Protein AF-A0A537ZI20-F1 (afdb_monomer)

Sequence (740 aa):
MGSVELVTILISDLVGSTGLESLVGPARADELRHEHFAAVREAIDKADGREIKNTGDGFMVAFPSASSAVECAVLMQQLLHQRNGSAEQQLHVRIGIGTGEATVEDGDYFGMPPTEAARLCDRAESDGILISALTRMMATRRAGVAFEPVGALDLKGIPEPLETFAVSWEPLKMDVVRMPLPGALRSVPPISYVGRVEERALVAASLQEVSAGSRRVTFISGESGIGKTRLASHSALEAHAAGFTVLWGAAHDELSAPYAPWVEALNHYVEHAPESVLREHVGRHGGELTRLLPALRQVIPDIPSPRESDPETERYLLFGAVLGLLEAATRASRMAIVLDDLQWADRQTLLLLKHVAEQTQALPLLVVGAFRESDLDQSHPLTSVLADMRQVEGVERMALAGLAADDVVELMSAAAGHEMDELGTRLAAEILEETGGNPFFVGEILHHLTESGALERGTDGRWRLTRSITELGLPASVRDVVRRRIERLGDDLSDILIVAAVIGRTFDTELLARLVKLDEDELIDALDKALEAAVVVESPDRVGRFNFAHALINHTLYEGLSATRRARMHQRVAEALEDLCGDDPGERISELAYHWSLATASMDPAKAIGYATQAGERALKELAPDEALRWFNHALELLGAGAGDSAERCALLVGSRSARRFSRRPGSRTGPATTCDSSAPCSPTRAAGTRPRARLTTGVSTPWRRRSPRCPVRPRTARGCVRSSPASSRSLGTSRACGR

Nearest PDB structures (foldseek):
  5d15-assembly1_B  TM=9.331E-01  e=1.676E-11  Mycobacterium avium subsp. avium 10-9275
  3mr7-assembly2_C-2  TM=8.749E-01  e=2.779E-10  Ruegeria pomeroyi DSS-3
  3mr7-assembly1_B  TM=8.646E-01  e=3.857E-10  Ruegeria pomeroyi DSS-3
  1y10-assembly2_C  TM=8.028E-01  e=1.878E-08  Mycobacterium tuberculosis
  1y10-assembly3_D  TM=8.314E-01  e=6.964E-08  Mycobacterium tuberculosis

pLDDT: mean 77.63, std 18.87, range [23.62, 97.5]

Foldseek 3Di:
DFDKDWKKKKKKFWPCLVVQCVVPNDVVSVVVLVVLVVQLVVLCVVLVWAFQDDPSGMTIIIDPFLQSNLSSLLSSLQSQVLVQVPDPDHIWMFMFMFIGIWTADPSDTHDVGVQRGVQNSVVADTSWYKYFPVSVVRNVPPNPWDKAWPAFDDTPPDPGTTGMIITDYDHPPPPLLLQDDAPVLVPPDVLDDFDPPVVLVVLVVLLVVLVVQAEAEEEEEEAPLQQLVVSLSVSLVVSSVVRAAEFFFEFDPDDADALRGVLRRVLSCLVRPDLVLLVVLCVVLFALCCVRHVCNCVSPVPTHHQDDDPPVVSLVSNLVSSLSSQQSVQSSGQHEYEYEACLNHDLSNLVSVLSNLQDPDRGSYYYYYYHYQLSDDPPRNVNVSCVVSVPRPNYYYDYRFAGDLVRLQRSVCSVLVHHDDPQSSVVSVLQCQQFVNSNRQSVQLVVQCVVVVQFDLDPVSHTDGNDRSLVRAGGPVLLVVLVVLLVVLPDLLLVLLLLVLLLHQKDFLQLSCQLSVDDSVVVVVSVVNCVSNQQKDADPVDPRMIGGSGNSNSRSSQVPDDLVRSLVSLVSSLVSLCVVCPPHSDPCLVSNLVSLLSNVVVDDCPSNLVSLCVQLVVCVVVLNLVRVLVSLVSSLVSCPDPRDDPVSNVSSVVSNVVSVVSVPDDDDDDDDDDDDDDDDDDDDDDDDDDDDDDDDDDDDDDDDDDDDDDDDDDDDDDDDDDDDDDDDDDDDDDDDDDDD

Secondary structure (DSSP, 8-state):
--EEEEEEEEEEEETTHHHHHHHH-HHHHHHHHHHHHHHHHHHHHTTT-EEEEE-SSEEEEEES-HHHHHHHHHHHHHHHHHHHTT-SS---EEEEEEEEEEEEETTEEEEHHHHHHHHHHHH--TT-EEEEHHHHHHHTTT----EEEEEEE--TT-SS-EEEEEE------------PPPHHHHS---PPP---HHHHHHHHHHHHHHHTT--EEEEEEE-TTSSHHHHHHHHHHHHHHTT-EEEEEE--TTTPPTTHHHHHHHHHHHTTS-HHHHHHHHHHHTTGGGGT-TTHHHH-TTPPPP----HHHHHHHHHHHHHHHHHHHHHHS-EEEEEE-GGG--HHHHHHHHHHHT--S---EEEEEE--GGG--TT-HHHHHHHHHTTSTTEEEEEE-PPPHHHHHHHHHHHHTS---HHHHHHHHHHHHHHTT-HHHHHHHHHHHHHTTSEEE-TTS-EEE-S-GGGT---HHHHHHHHHHHHTT-HHHHHHHHHHHHH-SEEEHHHHHHHHT--HHHHHHHHHHHHHTTSEEE-TTSTTEEEESSHHHHHHHHHHS-HHHHHHHHHHHHHHHHHHHTT--GGGHHHHHHHHHHHGGGS-THHHHHHHHHHHHHHHHTT-HHHHHHHHHHHHHHTTTTTS-HHHHHHHHHHHHHHHHHHT----------------------------------------------------------------------------

Mean predicted aligned error: 19.4 Å

Solvent-accessible surface area (backbone atoms only — not comparable to full-atom values): 41941 Å² total; per-residue (Å²): 136,52,56,78,44,76,39,21,24,37,23,40,38,43,66,58,56,80,56,45,34,78,72,63,35,66,68,56,34,51,52,53,48,51,55,50,51,50,45,45,48,56,21,30,65,76,34,74,40,40,83,68,46,72,76,87,54,32,41,36,32,44,20,91,36,39,28,38,45,52,51,22,53,48,41,34,50,26,50,35,50,60,53,38,74,79,41,96,71,73,68,44,42,16,23,4,32,11,41,37,63,27,38,39,51,103,79,47,75,46,56,56,16,55,52,44,3,49,51,29,24,73,67,33,50,85,68,27,36,26,30,32,54,62,24,52,68,64,21,76,84,69,62,89,67,54,75,46,81,74,44,66,39,88,40,96,90,54,96,60,62,44,46,30,28,35,52,61,74,73,72,71,75,72,78,77,71,73,54,68,76,40,73,77,67,73,68,61,71,89,66,79,89,64,60,63,65,67,64,50,51,51,56,52,47,50,53,52,45,20,70,74,34,34,50,34,35,42,33,36,34,29,58,84,59,46,42,57,70,58,52,54,51,49,52,46,51,53,40,41,73,75,64,29,34,45,34,48,16,56,34,44,74,101,73,62,58,82,36,44,24,59,41,47,21,46,45,63,42,64,77,65,53,63,65,68,51,55,50,54,34,36,75,75,56,47,17,34,48,47,82,68,36,62,66,50,51,77,78,41,76,84,62,51,73,52,78,90,68,57,76,67,58,43,49,54,50,33,51,54,30,54,51,44,43,51,57,48,46,33,76,76,35,41,35,37,38,39,36,34,48,44,63,43,47,46,66,64,35,50,52,51,52,49,55,64,60,69,58,83,65,85,38,22,31,37,36,39,40,23,32,42,52,61,69,56,55,95,81,36,61,60,56,58,52,56,59,65,46,66,78,40,83,53,47,49,79,46,73,52,64,50,49,51,73,68,32,43,38,49,44,50,16,63,74,70,73,45,84,64,51,81,65,43,51,49,50,31,50,56,49,34,63,39,37,48,24,24,54,44,53,50,51,48,47,55,50,46,33,47,74,71,59,32,41,39,68,43,101,84,73,43,76,42,78,77,59,61,71,89,78,68,63,82,45,69,69,57,46,55,54,50,46,55,61,40,63,74,63,35,70,72,50,41,55,51,50,42,54,41,25,65,72,33,59,56,43,46,51,73,64,47,27,71,70,76,66,51,55,68,66,64,44,47,66,49,48,52,56,32,39,64,50,62,52,30,39,77,39,94,88,42,90,67,28,39,27,45,58,30,45,56,52,29,49,46,47,46,66,71,42,51,71,72,54,47,18,56,48,22,38,51,53,29,52,55,48,43,79,70,41,56,98,64,45,75,84,49,32,54,58,41,18,52,24,32,50,55,18,37,90,79,52,79,50,65,63,21,35,50,31,15,46,51,30,16,53,47,26,51,75,74,70,36,24,72,56,13,34,51,28,23,49,50,26,51,56,75,40,48,96,84,78,59,58,70,67,58,56,48,52,39,52,51,50,36,54,49,20,58,54,56,66,66,55,81,89,78,78,90,74,83,88,76,90,78,83,89,79,89,83,91,84,91,81,89,81,91,86,83,83,86,82,83,88,82,86,84,91,87,80,88,81,91,88,90,88,86,90,90,84,89,91,83,82,90,84,91,85,80,90,83,90,80,88,82,89,87,90,86,84,90,85,87,85,87,84,89,85,132

Structure (mmCIF, N/CA/C/O backbone):
data_AF-A0A537ZI20-F1
#
_entry.id   AF-A0A537ZI20-F1
#
loop_
_atom_site.group_PDB
_atom_site.id
_atom_site.type_symbol
_atom_site.label_atom_id
_atom_site.label_alt_id
_atom_site.label_comp_id
_atom_site.label_asym_id
_atom_site.label_entity_id
_atom_site.label_seq_id
_atom_site.pdbx_PDB_ins_code
_atom_site.Cartn_x
_atom_site.Cartn_y
_atom_site.Cartn_z
_atom_site.occupancy
_atom_site.B_iso_or_equiv
_atom_site.auth_seq_id
_atom_site.auth_comp_id
_atom_site.auth_asym_id
_atom_site.auth_atom_id
_atom_site.pdbx_PDB_model_num
ATOM 1 N N . MET A 1 1 ? -42.386 -6.291 60.509 1.00 53.97 1 MET A N 1
ATOM 2 C CA . MET A 1 1 ? -41.245 -6.282 61.460 1.00 53.97 1 MET A CA 1
ATOM 3 C C . MET A 1 1 ? -40.011 -6.496 60.620 1.00 53.97 1 MET A C 1
ATOM 5 O O . MET A 1 1 ? -39.635 -7.640 60.389 1.00 53.97 1 MET A O 1
ATOM 9 N N . GLY A 1 2 ? -39.458 -5.403 60.108 1.00 65.88 2 GLY A N 1
ATOM 10 C CA . GLY A 1 2 ? -38.222 -5.451 59.344 1.00 65.88 2 GLY A CA 1
ATOM 11 C C . GLY A 1 2 ? -37.024 -5.905 60.174 1.00 65.88 2 GLY A C 1
ATOM 12 O O . GLY A 1 2 ? -37.009 -5.748 61.399 1.00 65.88 2 GLY A O 1
ATOM 13 N N . SER A 1 3 ? -36.018 -6.452 59.498 1.00 85.38 3 SER A N 1
ATOM 14 C CA . SER A 1 3 ? -34.664 -6.535 60.040 1.00 85.38 3 SER A CA 1
ATOM 15 C C . SER A 1 3 ? -34.037 -5.138 60.070 1.00 85.38 3 SER A C 1
ATOM 17 O O . SER A 1 3 ? -34.402 -4.266 59.281 1.00 85.38 3 SER A O 1
ATOM 19 N N . VAL A 1 4 ? -33.102 -4.916 60.995 1.00 88.19 4 VAL A N 1
ATOM 20 C CA . VAL A 1 4 ? -32.230 -3.733 60.992 1.00 88.19 4 VAL A CA 1
ATOM 21 C C . VAL A 1 4 ? -30.850 -4.198 60.559 1.00 88.19 4 VAL A C 1
ATOM 23 O O . VAL A 1 4 ? -30.276 -5.092 61.183 1.00 88.19 4 VAL A O 1
ATOM 26 N N . GLU A 1 5 ? -30.347 -3.627 59.471 1.00 92.31 5 GLU A N 1
ATOM 27 C CA . GLU A 1 5 ? -29.122 -4.067 58.803 1.00 92.31 5 GLU A CA 1
ATOM 28 C C . GLU A 1 5 ? -28.233 -2.863 58.461 1.00 92.31 5 GLU A C 1
ATOM 30 O O . GLU A 1 5 ? -28.722 -1.777 58.140 1.00 92.31 5 GLU A O 1
ATOM 35 N N . LEU A 1 6 ? -26.912 -3.054 58.536 1.00 91.81 6 LEU A N 1
ATOM 36 C CA . LEU A 1 6 ? -25.928 -2.067 58.095 1.00 91.81 6 LEU A CA 1
ATOM 37 C C . LEU A 1 6 ? -25.818 -2.135 56.568 1.00 91.81 6 LEU A C 1
ATOM 39 O O . LEU A 1 6 ? -25.345 -3.133 56.027 1.00 91.81 6 LEU A O 1
ATOM 43 N N . VAL A 1 7 ? -26.231 -1.072 55.881 1.00 94.69 7 VAL A N 1
ATOM 44 C CA . VAL A 1 7 ? -26.308 -1.018 54.415 1.00 94.69 7 VAL A CA 1
ATOM 45 C C . VAL A 1 7 ? -25.687 0.269 53.880 1.00 94.69 7 VAL A C 1
ATOM 47 O O . VAL A 1 7 ? -25.773 1.326 54.509 1.00 94.69 7 VAL A O 1
ATOM 50 N N . THR A 1 8 ? -25.065 0.187 52.702 1.00 96.00 8 THR A N 1
ATOM 51 C CA . THR A 1 8 ? -24.733 1.372 51.901 1.00 96.00 8 THR A CA 1
ATOM 52 C C . THR A 1 8 ? -25.802 1.576 50.836 1.00 96.00 8 THR A C 1
ATOM 54 O O . THR A 1 8 ? -26.082 0.656 50.070 1.00 96.00 8 THR A O 1
ATOM 57 N N . ILE A 1 9 ? -26.382 2.772 50.770 1.00 97.19 9 ILE A N 1
ATOM 58 C CA . ILE A 1 9 ? -27.359 3.157 49.749 1.00 97.19 9 ILE A CA 1
ATOM 59 C C . ILE A 1 9 ? -26.712 4.181 48.820 1.00 97.19 9 ILE A C 1
ATOM 61 O O . ILE A 1 9 ? -26.261 5.235 49.268 1.00 97.19 9 ILE A O 1
ATOM 65 N N . LEU A 1 10 ? -26.694 3.866 47.529 1.00 97.44 10 LEU A N 1
ATOM 66 C CA . LEU A 1 10 ? -26.375 4.785 46.442 1.00 97.44 10 LEU A CA 1
ATOM 67 C C . LEU A 1 10 ? -27.686 5.283 45.836 1.00 97.44 10 LEU A C 1
ATOM 69 O O . LEU A 1 10 ? -28.595 4.490 45.578 1.00 97.44 10 LEU A O 1
ATOM 73 N N . ILE A 1 11 ? -27.767 6.587 45.580 1.00 96.62 11 ILE A N 1
ATOM 74 C CA . ILE A 1 11 ? -28.803 7.183 44.736 1.00 96.62 11 ILE A CA 1
ATOM 75 C C . ILE A 1 11 ? -28.128 7.963 43.613 1.00 96.62 11 ILE A C 1
ATOM 77 O O . ILE A 1 11 ? -27.206 8.737 43.872 1.00 96.62 11 ILE A O 1
ATOM 81 N N . SER A 1 12 ? -28.580 7.745 42.380 1.00 94.75 12 SER A N 1
ATOM 82 C CA . SER A 1 12 ? -28.168 8.499 41.193 1.00 94.75 12 SER A CA 1
ATOM 83 C C . SER A 1 12 ? -29.369 9.166 40.524 1.00 94.75 12 SER A C 1
ATOM 85 O O . SER A 1 12 ? -30.495 8.683 40.649 1.00 94.75 12 SER A O 1
ATOM 87 N N . ASP A 1 13 ? -29.122 10.276 39.830 1.00 93.06 13 ASP A N 1
ATOM 88 C CA . ASP A 1 13 ? -30.135 11.099 39.159 1.00 93.06 13 ASP A CA 1
ATOM 89 C C . ASP A 1 13 ? -29.582 11.706 37.854 1.00 93.06 13 ASP A C 1
ATOM 91 O O . ASP A 1 13 ? -28.432 12.161 37.810 1.00 93.06 13 ASP A O 1
ATOM 95 N N . LEU A 1 14 ? -30.392 11.702 36.791 1.00 90.56 14 LEU A N 1
ATOM 96 C CA . LEU A 1 14 ? -30.039 12.161 35.445 1.00 90.56 14 LEU A CA 1
ATOM 97 C C . LEU A 1 14 ? -30.194 13.684 35.323 1.00 90.56 14 LEU A C 1
ATOM 99 O O . LEU A 1 14 ? -31.298 14.237 35.303 1.00 90.56 14 LEU A O 1
ATOM 103 N N . VAL A 1 15 ? -29.066 14.377 35.173 1.00 88.62 15 VAL A N 1
ATOM 104 C CA . VAL A 1 15 ? -29.005 15.840 35.142 1.00 88.62 15 VAL A CA 1
ATOM 105 C C . VAL A 1 15 ? -29.779 16.382 33.937 1.00 88.62 15 VAL A C 1
ATOM 107 O O . VAL A 1 15 ? -29.381 16.219 32.786 1.00 88.62 15 VAL A O 1
ATOM 110 N N . GLY A 1 16 ? -30.885 17.076 34.215 1.00 83.12 16 GLY A N 1
ATOM 111 C CA . GLY A 1 16 ? -31.699 17.745 33.198 1.00 83.12 16 GLY A CA 1
ATOM 112 C C . GLY A 1 16 ? -32.741 16.864 32.499 1.00 83.12 16 GLY A C 1
ATOM 113 O O . GLY A 1 16 ? -33.193 17.250 31.420 1.00 83.12 16 GLY A O 1
ATOM 114 N N . SER A 1 17 ? -33.155 15.738 33.101 1.00 79.31 17 SER A N 1
ATOM 115 C CA . SER A 1 17 ? -34.143 14.783 32.556 1.00 79.31 17 SER A CA 1
ATOM 116 C C . SER A 1 17 ? -35.338 15.441 31.835 1.00 79.31 17 SER A C 1
ATOM 118 O O . SER A 1 17 ? -35.579 15.171 30.658 1.00 79.31 17 SER A O 1
ATOM 120 N N . THR A 1 18 ? -36.035 16.383 32.483 1.00 75.75 18 THR A N 1
ATOM 121 C CA . THR A 1 18 ? -37.203 17.096 31.917 1.00 75.75 18 THR A CA 1
ATOM 122 C C . THR A 1 18 ? -36.867 17.993 30.714 1.00 75.75 18 THR A C 1
ATOM 124 O O . THR A 1 18 ? -37.712 18.243 29.855 1.00 75.75 18 THR A O 1
ATOM 127 N N . GLY A 1 19 ? -35.636 18.509 30.642 1.00 75.38 19 GLY A N 1
ATOM 128 C CA . GLY A 1 19 ? -35.173 19.350 29.535 1.00 75.38 19 GLY A CA 1
ATOM 129 C C . GLY A 1 19 ? -34.811 18.540 28.289 1.00 75.38 19 GLY A C 1
ATOM 130 O O . GLY A 1 19 ? -35.046 19.001 27.172 1.00 75.38 19 GLY A O 1
ATOM 131 N N . LEU A 1 20 ? -34.299 17.320 28.478 1.00 76.62 20 LEU A N 1
ATOM 132 C CA . LEU A 1 20 ? -33.874 16.421 27.404 1.00 76.62 20 LEU A CA 1
ATOM 133 C C . LEU A 1 20 ? -35.036 16.072 26.457 1.00 76.62 20 LEU A C 1
ATOM 135 O O .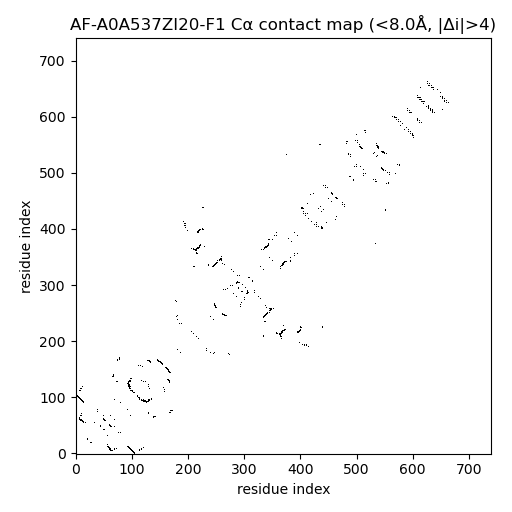 LEU A 1 20 ? -34.901 16.206 25.242 1.00 76.62 20 LEU A O 1
ATOM 139 N N . GLU A 1 21 ? -36.205 15.718 27.000 1.00 78.75 21 GLU A N 1
ATOM 140 C CA . GLU A 1 21 ? -37.403 15.400 26.204 1.00 78.75 21 GLU A CA 1
ATOM 141 C C . GLU A 1 21 ? -37.882 16.586 25.353 1.00 78.75 21 GLU A C 1
ATOM 143 O O . GLU A 1 21 ? -38.278 16.410 24.200 1.00 78.75 21 GLU A O 1
ATOM 148 N N . SER A 1 22 ? -37.757 17.808 25.878 1.00 81.56 22 SER A N 1
ATOM 149 C CA . SER A 1 22 ? -38.087 19.039 25.145 1.00 81.56 22 SER A CA 1
ATOM 150 C C . SER A 1 22 ? -37.070 19.386 24.048 1.00 81.56 22 SER A C 1
ATOM 152 O O . SER A 1 22 ? -37.392 20.168 23.154 1.00 81.56 22 SER A O 1
ATOM 154 N N . LEU A 1 23 ? -35.850 18.837 24.115 1.00 80.12 23 LEU A N 1
ATOM 155 C CA . LEU A 1 23 ? -34.755 19.119 23.185 1.00 80.12 23 LEU A CA 1
ATOM 156 C C . LEU A 1 23 ? -34.710 18.139 22.003 1.00 80.12 23 LEU A C 1
ATOM 158 O O . LEU A 1 23 ? -34.520 18.575 20.871 1.00 80.12 23 LEU A O 1
ATOM 162 N N . VAL A 1 24 ? -34.876 16.834 22.256 1.00 81.62 24 VAL A N 1
ATOM 163 C CA . VAL A 1 24 ? -34.765 15.781 21.219 1.00 81.62 24 VAL A CA 1
ATOM 164 C C . VAL A 1 24 ? -36.100 15.140 20.821 1.00 81.62 24 VAL A C 1
ATOM 166 O O . VAL A 1 24 ? -36.153 14.371 19.863 1.00 81.62 24 VAL A O 1
ATOM 169 N N . GLY A 1 25 ? -37.186 15.452 21.531 1.00 83.88 25 GLY A N 1
ATOM 170 C CA . GLY A 1 25 ? -38.495 14.827 21.343 1.00 83.88 25 GLY A CA 1
ATOM 171 C C . GLY A 1 25 ? -38.627 13.452 22.022 1.00 83.88 25 GLY A C 1
ATOM 172 O O . GLY A 1 25 ? -37.629 12.810 22.360 1.00 83.88 25 GLY A O 1
ATOM 173 N N . PRO A 1 26 ? -39.866 12.964 22.218 1.00 81.50 26 PRO A N 1
ATOM 174 C CA . PRO A 1 26 ? -40.155 11.859 23.136 1.00 81.50 26 PRO A CA 1
ATOM 175 C C . PRO A 1 26 ? -39.502 10.528 22.744 1.00 81.50 26 PRO A C 1
ATOM 177 O O . PRO A 1 26 ? -38.999 9.827 23.614 1.00 81.50 26 PRO A O 1
ATOM 180 N N . ALA A 1 27 ? -39.451 10.189 21.451 1.00 78.19 27 ALA A N 1
ATOM 181 C CA . ALA A 1 27 ? -38.856 8.928 20.996 1.00 78.19 27 ALA A CA 1
ATOM 182 C C . ALA A 1 27 ? -37.339 8.873 21.255 1.00 78.19 27 ALA A C 1
ATOM 184 O O . ALA A 1 27 ? -36.853 7.934 21.881 1.00 78.19 27 ALA A O 1
ATOM 185 N N . ARG A 1 28 ? -36.589 9.915 20.862 1.00 79.38 28 ARG A N 1
ATOM 186 C CA . ARG A 1 28 ? -35.135 9.962 21.086 1.00 79.38 28 ARG A CA 1
ATOM 187 C C . ARG A 1 28 ? -34.787 10.138 22.569 1.00 79.38 28 ARG A C 1
ATOM 189 O O . ARG A 1 28 ? -33.756 9.644 23.012 1.00 79.38 28 ARG A O 1
ATOM 196 N N . ALA A 1 29 ? -35.650 10.782 23.356 1.00 80.38 29 ALA A N 1
ATOM 197 C CA . ALA A 1 29 ? -35.499 10.850 24.808 1.00 80.38 29 ALA A CA 1
ATOM 198 C C . ALA A 1 29 ? -35.736 9.490 25.490 1.00 80.38 29 ALA A C 1
ATOM 200 O O . ALA A 1 29 ? -35.044 9.164 26.454 1.00 80.38 29 ALA A O 1
ATOM 201 N N . ASP A 1 30 ? -36.667 8.678 24.978 1.00 82.19 30 ASP A N 1
ATOM 202 C CA . ASP A 1 30 ? -36.870 7.301 25.431 1.00 82.19 30 ASP A CA 1
ATOM 203 C C . ASP A 1 30 ? -35.655 6.419 25.106 1.00 82.19 30 ASP A C 1
ATOM 205 O O . ASP A 1 30 ? -35.162 5.723 25.992 1.00 82.19 30 ASP A O 1
ATOM 209 N N . GLU A 1 31 ? -35.097 6.515 23.895 1.00 81.44 31 GLU A N 1
ATOM 210 C CA . GLU A 1 31 ? -33.841 5.842 23.522 1.00 81.44 31 GLU A CA 1
ATOM 211 C C . GLU A 1 31 ? -32.669 6.246 24.431 1.00 81.44 31 GLU A C 1
ATOM 213 O O . GLU A 1 31 ? -32.028 5.382 25.025 1.00 81.44 31 GLU A O 1
ATOM 218 N N . LEU A 1 32 ? -32.418 7.550 24.606 1.00 83.06 32 LEU A N 1
ATOM 219 C CA . LEU A 1 32 ? -31.336 8.065 25.458 1.00 83.06 32 LEU A CA 1
ATOM 220 C C . LEU A 1 32 ? -31.487 7.631 26.927 1.00 83.06 32 LEU A C 1
ATOM 222 O O . LEU A 1 32 ? -30.493 7.362 27.604 1.00 83.06 32 LEU A O 1
ATOM 226 N N . ARG A 1 33 ? -32.723 7.511 27.425 1.00 82.75 33 ARG A N 1
ATOM 227 C CA . ARG A 1 33 ? -33.009 6.966 28.758 1.00 82.75 33 ARG A CA 1
ATOM 228 C C . ARG A 1 33 ? -32.741 5.458 28.838 1.00 82.75 33 ARG A C 1
ATOM 230 O O . ARG A 1 33 ? -32.224 5.007 29.857 1.00 82.75 33 ARG A O 1
ATOM 237 N N . HIS A 1 34 ? -33.006 4.687 27.782 1.00 83.56 34 HIS A N 1
ATOM 238 C CA . HIS A 1 34 ? -32.597 3.277 27.708 1.00 83.56 34 HIS A CA 1
ATOM 239 C C . HIS A 1 34 ? -31.065 3.115 27.620 1.00 83.56 34 HIS A C 1
ATOM 241 O O . HIS A 1 34 ? -30.521 2.247 28.302 1.00 83.56 34 HIS A O 1
ATOM 247 N N . GLU A 1 35 ? -30.359 3.972 26.867 1.00 80.31 35 GLU A N 1
ATOM 248 C CA . GLU A 1 35 ? -28.884 4.028 26.845 1.00 80.31 35 GLU A CA 1
ATOM 249 C C . GLU A 1 35 ? -28.319 4.285 28.260 1.00 80.31 35 GLU A C 1
ATOM 251 O O . GLU A 1 35 ? -27.438 3.560 28.728 1.00 80.31 35 GLU A O 1
ATOM 256 N N . HIS A 1 36 ? -28.872 5.269 28.980 1.00 86.44 36 HIS A N 1
ATOM 257 C CA . HIS A 1 36 ? -28.518 5.568 30.372 1.00 86.44 36 HIS A CA 1
ATOM 258 C C . HIS A 1 36 ? -28.813 4.392 31.325 1.00 86.44 36 HIS A C 1
ATOM 260 O O . HIS A 1 36 ? -27.952 4.018 32.123 1.00 86.44 36 HIS A O 1
ATOM 266 N N . PHE A 1 37 ? -29.994 3.770 31.224 1.00 88.25 37 PHE A N 1
ATOM 267 C CA . PHE A 1 37 ? -30.368 2.617 32.051 1.00 88.25 37 PHE A CA 1
ATOM 268 C C . PHE A 1 37 ? -29.441 1.412 31.845 1.00 88.25 37 PHE A C 1
ATOM 270 O O . PHE A 1 37 ? -29.155 0.706 32.812 1.00 88.25 37 PHE A O 1
ATOM 277 N N . ALA A 1 38 ? -28.968 1.176 30.618 1.00 84.94 38 ALA A N 1
ATOM 278 C CA . ALA A 1 38 ? -28.010 0.113 30.329 1.00 84.94 38 ALA A CA 1
ATOM 279 C C . ALA A 1 38 ? -26.659 0.374 31.017 1.00 84.94 38 ALA A C 1
ATOM 281 O O . ALA A 1 38 ? -26.180 -0.488 31.751 1.00 84.94 38 ALA A O 1
ATOM 282 N N . ALA A 1 39 ? -26.097 1.580 30.864 1.00 84.75 39 ALA A N 1
ATOM 283 C CA . ALA A 1 39 ? -24.821 1.953 31.481 1.00 84.75 39 ALA A CA 1
ATOM 284 C C . ALA A 1 39 ? -24.866 1.923 33.023 1.00 84.75 39 ALA A C 1
ATOM 286 O O . ALA A 1 39 ? -23.915 1.480 33.667 1.00 84.75 39 ALA A O 1
ATOM 287 N N . VAL A 1 40 ? -25.980 2.352 33.630 1.00 88.88 40 VAL A N 1
ATOM 288 C CA . VAL A 1 40 ? -26.161 2.277 35.089 1.00 88.88 40 VAL A CA 1
ATOM 289 C C . VAL A 1 40 ? -26.260 0.827 35.566 1.00 88.88 40 VAL A C 1
ATOM 291 O O . VAL A 1 40 ? -25.593 0.473 36.536 1.00 88.88 40 VAL A O 1
ATOM 294 N N . ARG A 1 41 ? -27.033 -0.033 34.889 1.00 90.94 41 ARG A N 1
ATOM 295 C CA . ARG A 1 41 ? -27.153 -1.451 35.273 1.00 90.94 41 ARG A CA 1
ATOM 296 C C . ARG A 1 41 ? -25.850 -2.222 35.098 1.00 90.94 41 ARG A C 1
ATOM 298 O O . ARG A 1 41 ? -25.482 -2.963 35.999 1.00 90.94 41 ARG A O 1
ATOM 305 N N . GLU A 1 42 ? -25.093 -1.959 34.034 1.00 88.12 42 GLU A N 1
ATOM 306 C CA . GLU A 1 42 ? -23.758 -2.538 33.850 1.00 88.12 42 GLU A CA 1
ATOM 307 C C . GLU A 1 42 ? -22.815 -2.201 35.022 1.00 88.12 42 GLU A C 1
ATOM 309 O O . GLU A 1 42 ? -22.054 -3.059 35.472 1.00 88.12 42 GLU A O 1
ATOM 314 N N . ALA A 1 43 ? -22.882 -0.975 35.555 1.00 90.81 43 ALA A N 1
ATOM 315 C CA . ALA A 1 43 ? -22.109 -0.585 36.734 1.00 90.81 43 ALA A CA 1
ATOM 316 C C . ALA A 1 43 ? -22.591 -1.275 38.025 1.00 90.81 43 ALA A C 1
ATOM 318 O O . ALA A 1 43 ? -21.759 -1.659 38.846 1.00 90.81 43 ALA A O 1
ATOM 319 N N . ILE A 1 44 ? -23.909 -1.457 38.193 1.00 90.56 44 ILE A N 1
ATOM 320 C CA . ILE A 1 44 ? -24.518 -2.159 39.338 1.00 90.56 44 ILE A CA 1
ATOM 321 C C . ILE A 1 44 ? -24.097 -3.636 39.347 1.00 90.56 44 ILE A C 1
ATOM 323 O O . ILE A 1 44 ? -23.584 -4.116 40.360 1.00 90.56 44 ILE A O 1
ATOM 327 N N . ASP A 1 45 ? -24.253 -4.327 38.214 1.00 86.50 45 ASP A N 1
ATOM 328 C CA . ASP A 1 45 ? -23.935 -5.751 38.055 1.00 86.50 45 ASP A CA 1
ATOM 329 C C . ASP A 1 45 ? -22.440 -6.028 38.288 1.00 86.50 45 ASP A C 1
ATOM 331 O O . ASP A 1 45 ? -22.073 -7.010 38.932 1.00 86.50 45 ASP A O 1
ATOM 335 N N . LYS A 1 46 ? -21.556 -5.135 37.819 1.00 84.38 46 LYS A N 1
ATOM 336 C CA . LYS A 1 46 ? -20.097 -5.234 38.020 1.00 84.38 46 LYS A CA 1
ATOM 337 C C . LYS A 1 46 ? -19.632 -4.986 39.460 1.00 84.38 46 LYS A C 1
ATOM 339 O O . LYS A 1 46 ? -18.467 -5.248 39.755 1.00 84.38 46 LYS A O 1
ATOM 344 N N . ALA A 1 47 ? -20.497 -4.474 40.333 1.00 85.62 47 ALA A N 1
ATOM 345 C CA . ALA A 1 47 ? -20.160 -4.067 41.697 1.00 85.62 47 ALA A CA 1
ATOM 346 C C . ALA A 1 47 ? -20.958 -4.820 42.783 1.00 85.62 47 ALA A C 1
ATOM 348 O O . ALA A 1 47 ? -21.028 -4.348 43.920 1.00 85.62 47 ALA A O 1
ATOM 349 N N . ASP A 1 48 ? -21.569 -5.966 42.450 1.00 85.06 48 ASP A N 1
ATOM 350 C CA . ASP A 1 48 ? -22.454 -6.746 43.338 1.00 85.06 48 ASP A CA 1
ATOM 351 C C . ASP A 1 48 ? -23.586 -5.895 43.968 1.00 85.06 48 ASP A C 1
ATOM 353 O O . ASP A 1 48 ? -23.995 -6.095 45.118 1.00 85.06 48 ASP A O 1
ATOM 357 N N . GLY A 1 49 ? -24.078 -4.896 43.226 1.00 89.81 49 GLY A N 1
ATOM 358 C CA . GLY A 1 49 ? -25.147 -4.004 43.665 1.00 89.81 49 GLY A CA 1
ATOM 359 C C . GLY A 1 49 ? -26.538 -4.597 43.459 1.00 89.81 49 GLY A C 1
ATOM 360 O O . GLY A 1 49 ? -26.774 -5.392 42.552 1.00 89.81 49 GLY A O 1
ATOM 361 N N . ARG A 1 50 ? -27.503 -4.172 44.280 1.00 92.38 50 ARG A N 1
ATOM 362 C CA . ARG A 1 50 ? -28.914 -4.549 44.132 1.00 92.38 50 ARG A CA 1
ATOM 363 C C . ARG A 1 50 ? -29.764 -3.327 43.807 1.00 92.38 50 ARG A C 1
ATOM 365 O O . ARG A 1 50 ? -29.964 -2.476 44.671 1.00 92.38 50 ARG A O 1
ATOM 372 N N . GLU A 1 51 ? -30.303 -3.260 42.589 1.00 93.62 51 GLU A N 1
ATOM 373 C CA . GLU A 1 51 ? -31.339 -2.280 42.233 1.00 93.62 51 GLU A CA 1
ATOM 374 C C . GLU A 1 51 ? -32.568 -2.490 43.136 1.00 93.62 51 GLU A C 1
ATOM 376 O O . GLU A 1 51 ? -33.145 -3.578 43.181 1.00 93.62 51 GLU A O 1
ATOM 381 N N . ILE A 1 52 ? -32.938 -1.452 43.891 1.00 92.12 52 ILE A N 1
ATOM 382 C CA . ILE A 1 52 ? -34.115 -1.441 44.774 1.00 92.12 52 ILE A CA 1
ATOM 383 C C . ILE A 1 52 ? -35.273 -0.729 44.082 1.00 92.12 52 ILE A C 1
ATOM 385 O O . ILE A 1 52 ? -36.418 -1.178 44.147 1.00 92.12 52 ILE A O 1
ATOM 389 N N . LYS A 1 53 ? -34.979 0.388 43.405 1.00 89.06 53 LYS A N 1
ATOM 390 C CA . LYS A 1 53 ? -35.991 1.235 42.774 1.00 89.06 53 LYS A CA 1
ATOM 391 C C . LYS A 1 53 ? -35.409 2.053 41.629 1.00 89.06 53 LYS A C 1
ATOM 393 O O . LYS A 1 53 ? -34.283 2.530 41.717 1.00 89.06 53 LYS A O 1
ATOM 398 N N . ASN A 1 54 ? -36.227 2.282 40.611 1.00 86.56 54 ASN A N 1
ATOM 399 C CA . ASN A 1 54 ? -35.971 3.194 39.501 1.00 86.56 54 ASN A CA 1
ATOM 400 C C . ASN A 1 54 ? -37.132 4.209 39.452 1.00 86.56 54 ASN A C 1
ATOM 402 O O . ASN A 1 54 ? -38.291 3.814 39.607 1.00 86.56 54 ASN A O 1
ATOM 406 N N . THR A 1 55 ? -36.839 5.506 39.312 1.00 74.69 55 THR A N 1
ATOM 407 C CA . THR A 1 55 ? -37.843 6.595 39.284 1.00 74.69 55 THR A CA 1
ATOM 408 C C . THR A 1 55 ? -38.183 7.091 37.879 1.00 74.69 55 THR A C 1
ATOM 410 O O . THR A 1 55 ? -39.065 7.933 37.735 1.00 74.69 55 THR A O 1
ATOM 413 N N . GLY A 1 56 ? -37.523 6.564 36.846 1.00 74.56 56 GLY A N 1
ATOM 414 C CA . GLY A 1 56 ? -37.572 7.044 35.465 1.00 74.56 56 GLY A CA 1
ATOM 415 C C . GLY A 1 56 ? -36.296 7.793 35.076 1.00 74.56 56 GLY A C 1
ATOM 416 O O . GLY A 1 56 ? -35.743 7.540 34.014 1.00 74.56 56 GLY A O 1
ATOM 417 N N . ASP A 1 57 ? -35.797 8.661 35.949 1.00 78.12 57 ASP A N 1
ATOM 418 C CA . ASP A 1 57 ? -34.573 9.453 35.772 1.00 78.12 57 ASP A CA 1
ATOM 419 C C . ASP A 1 57 ? -33.492 9.191 36.832 1.00 78.12 57 ASP A C 1
ATOM 421 O O . ASP A 1 57 ? -32.364 9.649 36.674 1.00 78.12 57 ASP A O 1
ATOM 425 N N . GLY A 1 58 ? -33.794 8.403 37.865 1.00 85.94 58 GLY A N 1
ATOM 426 C CA . GLY A 1 58 ? -32.848 8.039 38.913 1.00 85.94 58 GLY A CA 1
ATOM 427 C C . GLY A 1 58 ? -32.990 6.600 39.401 1.00 85.94 58 GLY A C 1
ATOM 428 O O . GLY A 1 58 ? -33.997 5.924 39.162 1.00 85.94 58 GLY A O 1
ATOM 429 N N . PHE A 1 59 ? -31.963 6.129 40.107 1.00 92.19 59 PHE A N 1
ATOM 430 C CA . PHE A 1 59 ? -31.890 4.788 40.691 1.00 92.19 59 PHE A CA 1
ATOM 431 C C . PHE A 1 59 ? -31.601 4.865 42.189 1.00 92.19 59 PHE A C 1
ATOM 433 O O . PHE A 1 59 ? -30.819 5.699 42.637 1.00 92.19 59 PHE A O 1
ATOM 440 N N . MET A 1 60 ? -32.173 3.935 42.953 1.00 95.25 60 MET A N 1
ATOM 441 C CA . MET A 1 60 ? -31.746 3.587 44.307 1.00 95.25 60 MET A CA 1
ATOM 442 C C . MET A 1 60 ? -31.166 2.173 44.289 1.00 95.25 60 MET A C 1
ATOM 444 O O . MET A 1 60 ? -31.836 1.223 43.871 1.00 95.25 60 MET A O 1
ATOM 448 N N . VAL A 1 61 ? -29.933 2.038 44.773 1.00 96.31 61 VAL A N 1
ATOM 449 C CA . VAL A 1 61 ? -29.165 0.789 44.755 1.00 96.31 61 VAL A CA 1
ATOM 450 C C . VAL A 1 61 ? -28.608 0.517 46.150 1.00 96.31 61 VAL A C 1
ATOM 452 O O . VAL A 1 61 ? -27.988 1.392 46.757 1.00 96.31 61 VAL A O 1
ATOM 455 N N . ALA A 1 62 ? -28.819 -0.694 46.660 1.00 95.69 62 ALA A N 1
ATOM 456 C CA . ALA A 1 62 ? -28.266 -1.140 47.934 1.00 95.69 62 ALA A CA 1
ATOM 457 C C . ALA A 1 62 ? -26.999 -1.978 47.718 1.00 95.69 62 ALA A C 1
ATOM 459 O O . ALA A 1 62 ? -26.956 -2.836 46.834 1.00 95.69 62 ALA A O 1
ATOM 460 N N . PHE A 1 63 ? -25.993 -1.760 48.566 1.00 94.50 63 PHE A N 1
ATOM 461 C CA . PHE A 1 63 ? -24.728 -2.489 48.563 1.00 94.50 63 PHE A CA 1
ATOM 462 C C . PHE A 1 63 ? -24.390 -3.028 49.962 1.00 94.50 63 PHE A C 1
ATOM 464 O O . PHE A 1 63 ? -24.548 -2.306 50.956 1.00 94.50 63 PHE A O 1
ATOM 471 N N . PRO A 1 64 ? -23.819 -4.245 50.059 1.00 87.69 64 PRO A N 1
ATOM 472 C CA . PRO A 1 64 ? -23.291 -4.793 51.310 1.00 87.69 64 PRO A CA 1
ATOM 473 C C . PRO A 1 64 ? -21.946 -4.162 51.724 1.00 87.69 64 PRO A C 1
ATOM 475 O O . PRO A 1 64 ? -21.394 -4.510 52.767 1.00 87.69 64 PRO A O 1
ATOM 478 N N . SER A 1 65 ? -21.374 -3.262 50.912 1.00 90.44 65 SER A N 1
ATOM 479 C CA . SER A 1 65 ? -20.111 -2.583 51.209 1.00 90.44 65 SER A CA 1
ATOM 480 C C . SER A 1 65 ? -20.053 -1.164 50.649 1.00 90.44 65 SER A C 1
ATOM 482 O O . SER A 1 65 ? -20.351 -0.929 49.479 1.00 90.44 65 SER A O 1
ATOM 484 N N . ALA A 1 66 ? -19.532 -0.242 51.462 1.00 92.06 66 ALA A N 1
ATOM 485 C CA . ALA A 1 66 ? -19.229 1.122 51.041 1.00 92.06 66 ALA A CA 1
ATOM 486 C C . ALA A 1 66 ? -18.105 1.204 49.993 1.00 92.06 66 ALA A C 1
ATOM 488 O O . ALA A 1 66 ? -18.028 2.193 49.273 1.00 92.06 66 ALA A O 1
ATOM 489 N N . SER A 1 67 ? -17.247 0.177 49.880 1.00 90.81 67 SER A N 1
ATOM 490 C CA . SER A 1 67 ? -16.256 0.109 48.791 1.00 90.81 67 SER A CA 1
ATOM 491 C C . SER A 1 67 ? -16.961 -0.133 47.453 1.00 90.81 67 SER A C 1
ATOM 493 O O . SER A 1 67 ? -16.866 0.705 46.565 1.00 90.81 67 SER A O 1
ATOM 495 N N . SER A 1 68 ? -17.783 -1.186 47.373 1.00 90.94 68 SER A N 1
ATOM 496 C CA . SER A 1 68 ? -18.578 -1.539 46.189 1.00 90.94 68 SER A CA 1
ATOM 497 C C . SER A 1 68 ? -19.490 -0.405 45.711 1.00 90.94 68 SER A C 1
ATOM 499 O O . SER A 1 68 ? -19.567 -0.145 44.516 1.00 90.94 68 SER A O 1
ATOM 501 N N . ALA A 1 69 ? -20.132 0.329 46.627 1.00 94.06 69 ALA A N 1
ATOM 502 C CA . ALA A 1 69 ? -20.957 1.482 46.260 1.00 94.06 69 ALA A CA 1
ATOM 503 C C . ALA A 1 69 ? -20.140 2.632 45.635 1.00 94.06 69 ALA A C 1
ATOM 505 O O . ALA A 1 69 ? -20.577 3.245 44.663 1.00 94.06 69 ALA A O 1
ATOM 506 N N . VAL A 1 70 ? -18.949 2.922 46.173 1.00 93.75 70 VAL A N 1
ATOM 507 C CA . VAL A 1 70 ? -18.037 3.944 45.627 1.00 93.75 70 VAL A CA 1
ATOM 508 C C . VAL A 1 70 ? -17.461 3.497 44.281 1.00 93.75 70 VAL A C 1
ATOM 510 O O . VAL A 1 70 ? -17.446 4.282 43.337 1.00 93.75 70 VAL A O 1
ATOM 513 N N . GLU A 1 71 ? -17.047 2.235 44.171 1.00 91.25 71 GLU A N 1
ATOM 514 C CA . GLU A 1 71 ? -16.561 1.612 42.933 1.00 91.25 71 GLU A CA 1
ATOM 515 C C . GLU A 1 71 ? -17.647 1.645 41.839 1.00 91.25 71 GLU A C 1
ATOM 517 O O . GLU A 1 71 ? -17.374 2.064 40.714 1.00 91.25 71 GLU A O 1
ATOM 522 N N . CYS A 1 72 ? -18.902 1.337 42.186 1.00 94.00 72 CYS A N 1
ATOM 523 C CA . CYS A 1 72 ? -20.051 1.464 41.290 1.00 94.00 72 CYS A CA 1
ATOM 524 C C . CYS A 1 72 ? -20.296 2.912 40.843 1.00 94.00 72 CYS A C 1
ATOM 526 O O . CYS A 1 72 ? -20.519 3.151 39.659 1.00 94.00 72 CYS A O 1
ATOM 528 N N . ALA A 1 73 ? -20.263 3.887 41.760 1.00 95.00 73 ALA A N 1
ATOM 529 C CA . ALA A 1 73 ? -20.488 5.295 41.427 1.00 95.00 73 ALA A CA 1
ATOM 530 C C . ALA A 1 73 ? -19.418 5.844 40.470 1.00 95.00 73 ALA A C 1
ATOM 532 O O . ALA A 1 73 ? -19.744 6.532 39.504 1.00 95.00 73 ALA A O 1
ATOM 533 N N . VAL A 1 74 ? -18.148 5.498 40.708 1.00 93.00 74 VAL A N 1
ATOM 534 C CA . VAL A 1 74 ? -17.028 5.831 39.815 1.00 93.00 74 VAL A CA 1
ATOM 535 C C . VAL A 1 74 ? -17.230 5.193 38.439 1.00 93.00 74 VAL A C 1
ATOM 537 O O . VAL A 1 74 ? -17.094 5.874 37.423 1.00 93.00 74 VAL A O 1
ATOM 540 N N . LEU A 1 75 ? -17.632 3.920 38.394 1.00 91.19 75 LEU A N 1
ATOM 541 C CA . LEU A 1 75 ? -17.880 3.200 37.146 1.00 91.19 75 LEU A CA 1
ATOM 542 C C . LEU A 1 75 ? -19.080 3.758 36.356 1.00 91.19 75 LEU A C 1
ATOM 544 O O . LEU A 1 75 ? -18.995 3.851 35.134 1.00 91.19 75 LEU A O 1
ATOM 548 N N . MET A 1 76 ? -20.158 4.198 37.022 1.00 93.88 76 MET A N 1
ATOM 549 C CA . MET A 1 76 ? -21.281 4.890 36.365 1.00 93.88 76 MET A CA 1
ATOM 550 C C . MET A 1 76 ? -20.804 6.147 35.624 1.00 93.88 76 MET A C 1
ATOM 552 O O . MET A 1 76 ? -21.112 6.310 34.442 1.00 93.88 76 MET A O 1
ATOM 556 N N . GLN A 1 77 ? -20.022 7.008 36.290 1.00 94.19 77 GLN A N 1
ATOM 557 C CA . GLN A 1 77 ? -19.477 8.218 35.662 1.00 94.19 77 GLN A CA 1
ATOM 558 C C . GLN A 1 77 ? -18.535 7.871 34.500 1.00 94.19 77 GLN A C 1
ATOM 560 O O . GLN A 1 77 ? -18.614 8.470 33.430 1.00 94.19 77 GLN A O 1
ATOM 565 N N . GLN A 1 78 ? -17.682 6.859 34.670 1.00 90.25 78 GLN A N 1
ATOM 566 C CA . GLN A 1 78 ? -16.743 6.421 33.638 1.00 90.25 78 GLN A CA 1
ATOM 567 C C . GLN A 1 78 ? -17.425 5.864 32.378 1.00 90.25 78 GLN A C 1
ATOM 569 O O . GLN A 1 78 ? -17.025 6.232 31.272 1.00 90.25 78 GLN A O 1
ATOM 574 N N . LEU A 1 79 ? -18.451 5.015 32.519 1.00 88.12 79 LEU A N 1
ATOM 575 C CA . LEU A 1 79 ? -19.197 4.455 31.383 1.00 88.12 79 LEU A CA 1
ATOM 576 C C . LEU A 1 79 ? -19.980 5.543 30.635 1.00 88.12 79 LEU A C 1
ATOM 578 O O . LEU A 1 79 ? -19.956 5.591 29.403 1.00 88.12 79 LEU A O 1
ATOM 582 N N . LEU A 1 80 ? -20.623 6.463 31.362 1.00 89.06 80 LEU A N 1
ATOM 583 C CA . LEU A 1 80 ? -21.338 7.589 30.755 1.00 89.06 80 LEU A CA 1
ATOM 584 C C . LEU A 1 80 ? -20.377 8.572 30.073 1.00 89.06 80 LEU A C 1
ATOM 586 O O . LEU A 1 80 ? -20.653 9.005 28.956 1.00 89.06 80 LEU A O 1
ATOM 590 N N . HIS A 1 81 ? -19.211 8.849 30.662 1.00 88.12 81 HIS A N 1
ATOM 591 C CA . HIS A 1 81 ? -18.156 9.640 30.024 1.00 88.12 81 HIS A CA 1
ATOM 592 C C . HIS A 1 81 ? -17.649 8.987 28.728 1.00 88.12 81 HIS A C 1
ATOM 594 O O . HIS A 1 81 ? -17.556 9.659 27.701 1.00 88.12 81 HIS A O 1
ATOM 600 N N . GLN A 1 82 ? -17.382 7.675 28.743 1.00 81.12 82 GLN A N 1
ATOM 601 C CA . GLN A 1 82 ? -16.977 6.923 27.551 1.00 81.12 82 GLN A CA 1
ATOM 602 C C . GLN A 1 82 ? -18.036 7.017 26.440 1.00 81.12 82 GLN A C 1
ATOM 604 O O . GLN A 1 82 ? -17.699 7.302 25.292 1.00 81.12 82 GLN A O 1
ATOM 609 N N . ARG A 1 83 ? -19.318 6.840 26.785 1.00 83.38 83 ARG A N 1
ATOM 610 C CA . ARG A 1 83 ? -20.452 6.949 25.854 1.00 83.38 83 ARG A CA 1
ATOM 611 C C . ARG A 1 83 ? -20.665 8.385 25.345 1.00 83.38 83 ARG A C 1
ATOM 613 O O . ARG A 1 83 ? -20.998 8.578 24.180 1.00 83.38 83 ARG A O 1
ATOM 620 N N . ASN A 1 84 ? -20.417 9.402 26.169 1.00 82.88 84 ASN A N 1
ATOM 621 C CA . ASN A 1 84 ? -20.483 10.815 25.772 1.00 82.88 84 ASN A CA 1
ATOM 622 C C . ASN A 1 84 ? -19.324 11.254 24.860 1.00 82.88 84 ASN A C 1
ATOM 624 O O . ASN A 1 84 ? -19.435 12.292 24.212 1.00 82.88 84 ASN A O 1
ATOM 628 N N . GLY A 1 85 ? -18.232 10.484 24.786 1.00 72.94 85 GLY A N 1
ATOM 629 C CA . GLY A 1 85 ? -17.091 10.769 23.910 1.00 72.94 85 GLY A CA 1
ATOM 630 C C . GLY A 1 85 ? -17.369 10.576 22.412 1.00 72.94 85 GLY A C 1
ATOM 631 O O . GLY A 1 85 ? -16.611 11.089 21.590 1.00 72.94 85 GLY A O 1
ATOM 632 N N . SER A 1 86 ? -18.442 9.864 22.049 1.00 64.06 86 SER A N 1
ATOM 633 C CA . SER A 1 86 ? -18.822 9.563 20.658 1.00 64.06 86 SER A CA 1
ATOM 634 C C . SER A 1 86 ? -20.281 9.891 20.308 1.00 64.06 86 SER A C 1
ATOM 636 O O . SER A 1 86 ? -20.696 9.667 19.172 1.00 64.06 86 SER A O 1
ATOM 638 N N . ALA A 1 87 ? -21.061 10.431 21.250 1.00 72.75 87 ALA A N 1
ATOM 639 C CA . ALA A 1 87 ? -22.484 10.718 21.077 1.00 72.75 87 ALA A CA 1
ATOM 640 C C . ALA A 1 87 ? -22.778 12.222 20.930 1.00 72.75 87 ALA A C 1
ATOM 642 O O . ALA A 1 87 ? -22.224 13.050 21.649 1.00 72.75 87 ALA A O 1
ATOM 643 N N . GLU A 1 88 ? -23.719 12.568 20.046 1.00 72.62 88 GLU A N 1
ATOM 644 C CA . GLU A 1 88 ? -24.140 13.955 19.782 1.00 72.62 88 GLU A CA 1
ATOM 645 C C . GLU A 1 88 ? -24.764 14.664 20.998 1.00 72.62 88 GLU A C 1
ATOM 647 O O . GLU A 1 88 ? -24.590 15.868 21.179 1.00 72.62 88 GLU A O 1
ATOM 652 N N . GLN A 1 89 ? -25.530 13.931 21.813 1.00 79.75 89 GLN A N 1
ATOM 653 C CA . GLN A 1 89 ? -26.197 14.446 23.010 1.00 79.75 89 GLN A CA 1
ATOM 654 C C . GLN A 1 89 ? -25.567 13.810 24.248 1.00 79.75 89 GLN A C 1
ATOM 656 O O . GLN A 1 89 ? -25.551 12.583 24.361 1.00 79.75 89 GLN A O 1
ATOM 661 N N . GLN A 1 90 ? -25.057 14.624 25.172 1.00 84.38 90 GLN A N 1
ATOM 662 C CA . GLN A 1 90 ? -24.354 14.153 26.369 1.00 84.38 90 GLN A CA 1
ATOM 663 C C . GLN A 1 90 ? -25.332 13.844 27.513 1.00 84.38 90 GLN A C 1
ATOM 665 O O . GLN A 1 90 ? -26.316 14.554 27.711 1.00 84.38 90 GLN A O 1
ATOM 670 N N . LEU A 1 91 ? -25.062 12.765 28.252 1.00 88.00 91 LEU A N 1
ATOM 671 C CA . LEU A 1 91 ? -25.861 12.291 29.384 1.00 88.00 91 LEU A CA 1
ATOM 672 C C . LEU A 1 91 ? -25.017 12.357 30.658 1.00 88.00 91 LEU A C 1
ATOM 674 O O . LEU A 1 91 ? -24.005 11.668 30.761 1.00 88.00 91 LEU A O 1
ATOM 678 N N . HIS A 1 92 ? -25.438 13.182 31.610 1.00 91.31 92 HIS A N 1
ATOM 679 C CA . HIS A 1 92 ? -24.698 13.483 32.835 1.00 91.31 92 HIS A CA 1
ATOM 680 C C . HIS A 1 92 ? -25.478 13.011 34.059 1.00 91.31 92 HIS A C 1
ATOM 682 O O . HIS A 1 92 ? -26.704 13.137 34.093 1.00 91.31 92 HIS A O 1
ATOM 688 N N . VAL A 1 93 ? -24.791 12.494 35.078 1.00 93.44 93 VAL A N 1
ATOM 689 C CA . VAL A 1 93 ? -25.439 12.015 36.311 1.00 93.44 93 VAL A CA 1
ATOM 690 C C . VAL A 1 93 ? -24.793 12.606 37.549 1.00 93.44 93 VAL A C 1
ATOM 692 O O . VAL A 1 93 ? -23.589 12.844 37.602 1.00 93.44 93 VAL A O 1
ATOM 695 N N . ARG A 1 94 ? -25.605 12.811 38.577 1.00 95.62 94 ARG A N 1
ATOM 696 C CA . ARG A 1 94 ? -25.159 13.181 39.922 1.00 95.62 94 ARG A CA 1
ATOM 697 C C . ARG A 1 94 ? -25.455 12.028 40.873 1.00 95.62 94 ARG A C 1
ATOM 699 O O . ARG A 1 94 ? -26.447 11.326 40.683 1.00 95.62 94 ARG A O 1
ATOM 706 N N . ILE A 1 95 ? -24.569 11.783 41.839 1.00 97.50 95 ILE A N 1
ATOM 707 C CA . ILE A 1 95 ? -24.625 10.591 42.700 1.00 97.50 95 ILE A CA 1
ATOM 708 C C . ILE A 1 95 ? -24.402 10.972 44.169 1.00 97.50 95 ILE A C 1
ATOM 710 O O . ILE A 1 95 ? -23.487 11.729 44.498 1.00 97.50 95 ILE A O 1
ATOM 714 N N . GLY A 1 96 ? -25.220 10.416 45.063 1.00 97.00 96 GLY A N 1
ATOM 715 C CA . GLY A 1 96 ? -25.074 10.520 46.514 1.00 97.00 96 GLY A CA 1
ATOM 716 C C . GLY A 1 96 ? -25.010 9.149 47.187 1.00 97.00 96 GLY A C 1
ATOM 717 O O . GLY A 1 96 ? -25.766 8.252 46.817 1.00 97.00 96 GLY A O 1
ATOM 718 N N . ILE A 1 97 ? -24.134 8.977 48.186 1.00 97.12 97 ILE A N 1
ATOM 719 C CA . ILE A 1 97 ? -23.986 7.702 48.915 1.00 97.12 97 ILE A CA 1
ATOM 720 C C . ILE A 1 97 ? -23.991 7.899 50.440 1.00 97.12 97 ILE A C 1
ATOM 722 O O . ILE A 1 97 ? -23.092 8.525 51.014 1.00 97.12 97 ILE A O 1
ATOM 726 N N . GLY A 1 98 ? -24.978 7.293 51.103 1.00 95.44 98 GLY A N 1
ATOM 727 C CA . GLY A 1 98 ? -25.099 7.220 52.563 1.00 95.44 98 GLY A CA 1
ATOM 728 C C . GLY A 1 98 ? -24.899 5.793 53.074 1.00 95.44 98 GLY A C 1
ATOM 729 O O . GLY A 1 98 ? -25.302 4.836 52.412 1.00 95.44 98 GLY A O 1
ATOM 730 N N . THR A 1 99 ? -24.304 5.629 54.257 1.00 95.31 99 THR A N 1
ATOM 731 C CA . THR A 1 99 ? -24.104 4.308 54.886 1.00 95.31 99 THR A CA 1
ATOM 732 C C . THR A 1 99 ? -24.488 4.346 56.353 1.00 95.31 99 THR A C 1
ATOM 734 O O . THR A 1 99 ? -24.086 5.261 57.063 1.00 95.31 99 THR A O 1
ATOM 737 N N . GLY A 1 100 ? -25.197 3.327 56.832 1.00 93.06 100 GLY A N 1
ATOM 738 C CA . GLY A 1 100 ? -25.596 3.218 58.234 1.00 93.06 100 GLY A CA 1
ATOM 739 C C . GLY A 1 100 ? -26.629 2.116 58.449 1.00 93.06 100 GLY A C 1
ATOM 740 O O . GLY A 1 100 ? -26.871 1.298 57.562 1.00 93.06 100 GLY A O 1
ATOM 741 N N . GLU A 1 101 ? -27.234 2.090 59.632 1.00 92.94 101 GLU A N 1
ATOM 742 C CA . GLU A 1 101 ? -28.323 1.161 59.937 1.00 92.94 101 GLU A CA 1
ATOM 743 C C . GLU A 1 101 ? -29.627 1.620 59.263 1.00 92.94 101 GLU A C 1
ATOM 745 O O . GLU A 1 101 ? -30.013 2.791 59.343 1.00 92.94 101 GLU A O 1
ATOM 750 N N . ALA A 1 102 ? -30.308 0.688 58.598 1.00 92.25 102 ALA A N 1
ATOM 751 C CA . ALA A 1 102 ? -31.625 0.892 58.006 1.00 92.25 102 ALA A CA 1
ATOM 752 C C . ALA A 1 102 ? -32.554 -0.282 58.340 1.00 92.25 102 ALA A C 1
ATOM 754 O O . ALA A 1 102 ? -32.114 -1.426 58.466 1.00 92.25 102 ALA A O 1
ATOM 755 N N . THR A 1 103 ? -33.849 0.006 58.451 1.00 93.25 103 THR A N 1
ATOM 756 C CA . THR A 1 103 ? -34.900 -1.008 58.563 1.00 93.25 103 THR A CA 1
ATOM 757 C C . THR A 1 103 ? -35.271 -1.498 57.167 1.00 93.25 103 THR A C 1
ATOM 759 O O . THR A 1 103 ? -35.599 -0.682 56.303 1.00 93.25 103 THR A O 1
ATOM 762 N N . VAL A 1 104 ? -35.256 -2.812 56.952 1.00 90.75 104 VAL A N 1
ATOM 763 C CA . VAL A 1 104 ? -35.665 -3.449 55.691 1.00 90.75 104 VAL A CA 1
ATOM 764 C C . VAL A 1 104 ? -37.121 -3.896 55.803 1.00 90.75 104 VAL A C 1
ATOM 766 O O . VAL A 1 104 ? -37.430 -4.759 56.623 1.00 90.75 104 VAL A O 1
ATOM 769 N N . GLU A 1 105 ? -38.030 -3.350 54.995 1.00 89.62 105 GLU A N 1
ATOM 770 C CA . GLU A 1 105 ? -39.441 -3.773 54.981 1.00 89.62 105 GLU A CA 1
ATOM 771 C C . GLU A 1 105 ? -39.951 -3.870 53.534 1.00 89.62 105 GLU A C 1
ATOM 773 O O . GLU A 1 105 ? -39.667 -3.010 52.705 1.00 89.62 105 GLU A O 1
ATOM 778 N N . ASP A 1 106 ? -40.598 -4.993 53.203 1.00 85.12 106 ASP A N 1
ATOM 779 C CA . ASP A 1 106 ? -41.042 -5.397 51.853 1.00 85.12 106 ASP A CA 1
ATOM 780 C C . ASP A 1 106 ? -39.990 -5.299 50.718 1.00 85.12 106 ASP A C 1
ATOM 782 O O . ASP A 1 106 ? -40.317 -5.356 49.533 1.00 85.12 106 ASP A O 1
ATOM 786 N N . GLY A 1 107 ? -38.702 -5.244 51.078 1.00 82.50 107 GLY A N 1
ATOM 787 C CA . GLY A 1 107 ? -37.566 -5.164 50.153 1.00 82.50 107 GLY A CA 1
ATOM 788 C C . GLY A 1 107 ? -37.064 -3.745 49.865 1.00 82.50 107 GLY A C 1
ATOM 789 O O . GLY A 1 107 ? -36.072 -3.613 49.150 1.00 82.50 107 GLY A O 1
ATOM 790 N N . ASP A 1 108 ? -37.705 -2.720 50.434 1.00 89.19 108 ASP A N 1
ATOM 791 C CA . ASP A 1 108 ? -37.247 -1.325 50.434 1.00 89.19 108 ASP A CA 1
ATOM 792 C C . ASP A 1 108 ? -36.484 -1.016 51.746 1.00 89.19 108 ASP A C 1
ATOM 794 O O . ASP A 1 108 ? -36.578 -1.759 52.733 1.00 89.19 108 ASP A O 1
ATOM 798 N N . TYR A 1 109 ? -35.705 0.067 51.759 1.00 90.94 109 TYR A N 1
ATOM 799 C CA . TYR A 1 109 ? -34.840 0.456 52.879 1.00 90.94 109 TYR A CA 1
ATOM 800 C C . TYR A 1 109 ? -35.292 1.782 53.498 1.00 90.94 109 TYR A C 1
ATOM 802 O O . TYR A 1 109 ? -35.397 2.802 52.818 1.00 90.94 109 TYR A O 1
ATOM 810 N N . PHE A 1 110 ? -35.483 1.800 54.820 1.00 90.44 110 PHE A N 1
ATOM 811 C CA . PHE A 1 110 ? -35.970 2.966 55.561 1.00 90.44 110 PHE A CA 1
ATOM 812 C C . PHE A 1 110 ? -34.988 3.399 56.654 1.00 90.44 110 PHE A C 1
ATOM 814 O O . PHE A 1 110 ? -34.566 2.593 57.481 1.00 90.44 110 PHE A O 1
ATOM 821 N N . GLY A 1 111 ? -34.651 4.692 56.699 1.00 90.50 111 GLY A N 1
ATOM 822 C CA . GLY A 1 111 ? -33.797 5.262 57.744 1.00 90.50 111 GLY A CA 1
ATOM 823 C C . GLY A 1 111 ? -32.942 6.434 57.268 1.00 90.50 111 GLY A C 1
ATOM 824 O O . GLY A 1 111 ? -33.271 7.121 56.294 1.00 90.50 111 GLY A O 1
ATOM 825 N N . MET A 1 112 ? -31.818 6.646 57.955 1.00 90.69 112 MET A N 1
ATOM 826 C CA . MET A 1 112 ? -30.840 7.674 57.589 1.00 90.69 112 MET A CA 1
ATOM 827 C C . MET A 1 112 ? -30.120 7.398 56.258 1.00 90.69 112 MET A C 1
ATOM 829 O O . MET A 1 112 ? -30.057 8.335 55.469 1.00 90.69 112 MET A O 1
ATOM 833 N N . PRO A 1 113 ? -29.650 6.177 55.917 1.00 93.56 113 PRO A N 1
ATOM 834 C CA . PRO A 1 113 ? -28.818 5.981 54.721 1.00 93.56 113 PRO A CA 1
ATOM 835 C C . PRO A 1 113 ? -29.495 6.359 53.386 1.00 93.56 113 PRO A C 1
ATOM 837 O O . PRO A 1 113 ? -28.867 7.077 52.607 1.00 93.56 113 PRO A O 1
ATOM 840 N N . PRO A 1 114 ? -30.775 6.006 53.122 1.00 92.75 114 PRO A N 1
ATOM 841 C CA . PRO A 1 114 ? -31.502 6.510 51.950 1.00 92.75 114 PRO A CA 1
ATOM 842 C C . PRO A 1 114 ? -31.696 8.034 51.969 1.00 92.75 114 PRO A C 1
ATOM 844 O O . PRO A 1 114 ? -31.663 8.684 50.926 1.00 92.75 114 PRO A O 1
ATOM 847 N N . THR A 1 115 ? -31.889 8.615 53.158 1.00 93.31 115 THR A N 1
ATOM 848 C CA . THR A 1 115 ? -32.100 10.060 53.345 1.00 93.31 115 THR A CA 1
ATOM 849 C C . THR A 1 115 ? -30.811 10.850 53.096 1.00 93.31 115 THR A C 1
ATOM 851 O O . THR A 1 115 ? -30.845 11.875 52.416 1.00 93.31 115 THR A O 1
ATOM 854 N N . GLU A 1 116 ? -29.671 10.354 53.587 1.00 93.81 116 GLU A N 1
ATOM 855 C CA . GLU A 1 116 ? -28.330 10.862 53.284 1.00 93.81 116 GLU A CA 1
ATOM 856 C C . GLU A 1 116 ? -28.043 10.776 51.787 1.00 93.81 116 GLU A C 1
ATOM 858 O O . GLU A 1 116 ? -27.762 11.800 51.169 1.00 93.81 116 GLU A O 1
ATOM 863 N N . ALA A 1 117 ? -28.178 9.586 51.188 1.00 95.19 117 ALA A N 1
ATOM 864 C CA . ALA A 1 117 ? -27.924 9.367 49.767 1.00 95.19 117 ALA A CA 1
ATOM 865 C C . ALA A 1 117 ? -28.738 10.329 48.886 1.00 95.19 117 ALA A C 1
ATOM 867 O O . ALA A 1 117 ? -28.178 10.982 48.008 1.00 95.19 117 ALA A O 1
ATOM 868 N N . ALA A 1 118 ? -30.031 10.505 49.182 1.00 94.31 118 ALA A N 1
ATOM 869 C CA . ALA A 1 118 ? -30.900 11.414 48.438 1.00 94.31 118 ALA A CA 1
ATOM 870 C C . ALA A 1 118 ? -30.446 12.877 48.556 1.00 94.31 118 ALA A C 1
ATOM 872 O O . ALA A 1 118 ? -30.387 13.582 47.554 1.00 94.31 118 ALA A O 1
ATOM 873 N N . ARG A 1 119 ? -30.090 13.342 49.762 1.00 94.88 119 ARG A N 1
ATOM 874 C CA . ARG A 1 119 ? -29.687 14.743 49.987 1.00 94.88 119 ARG A CA 1
ATOM 875 C C . ARG A 1 119 ? -28.271 15.058 49.514 1.00 94.88 119 ARG A C 1
ATOM 877 O O . ARG A 1 119 ? -27.995 16.202 49.164 1.00 94.88 119 ARG A O 1
ATOM 884 N N . LEU A 1 120 ? -27.396 14.058 49.471 1.00 95.38 120 LEU A N 1
ATOM 885 C CA . LEU A 1 120 ? -26.087 14.151 48.831 1.00 95.38 120 LEU A CA 1
ATOM 886 C C . LEU A 1 120 ? -26.242 14.208 47.304 1.00 95.38 120 LEU A C 1
ATOM 888 O O . LEU A 1 120 ? -25.649 15.079 46.674 1.00 95.38 120 LEU A O 1
ATOM 892 N N . CYS A 1 121 ? -27.117 13.381 46.722 1.00 95.25 121 CYS A N 1
ATOM 893 C CA . CYS A 1 121 ? -27.445 13.402 45.293 1.00 95.25 121 CYS A CA 1
ATOM 894 C C . CYS A 1 121 ? -28.109 14.730 44.873 1.00 95.25 121 CYS A C 1
ATOM 896 O O . CYS A 1 121 ? -27.709 15.336 43.881 1.00 95.25 121 CYS A O 1
ATOM 898 N N . ASP A 1 122 ? -29.049 15.246 45.677 1.00 93.31 122 ASP A N 1
ATOM 899 C CA . ASP A 1 122 ? -29.670 16.570 45.498 1.00 93.31 122 ASP A CA 1
ATOM 900 C C . ASP A 1 122 ? -28.641 17.709 45.427 1.00 93.31 122 ASP A C 1
ATOM 902 O O . ASP A 1 122 ? -28.899 18.731 44.784 1.00 93.31 122 ASP A O 1
ATOM 906 N N . ARG A 1 123 ? -27.512 17.568 46.136 1.00 94.00 123 ARG A N 1
ATOM 907 C CA . ARG A 1 123 ? -26.525 18.635 46.345 1.00 94.00 123 ARG A CA 1
ATOM 908 C C . ARG A 1 123 ? -25.272 18.507 45.477 1.00 94.00 123 ARG A C 1
ATOM 910 O O . ARG A 1 123 ? -24.561 19.507 45.339 1.00 94.00 123 ARG A O 1
ATOM 917 N N . ALA A 1 124 ? -25.026 17.324 44.917 1.00 93.19 124 ALA A N 1
ATOM 918 C CA . ALA A 1 124 ? -23.940 17.031 43.993 1.00 93.19 124 ALA A CA 1
ATOM 919 C C . ALA A 1 124 ? -24.068 17.832 42.686 1.00 93.19 124 ALA A C 1
ATOM 921 O O . ALA A 1 124 ? -25.169 18.107 42.203 1.00 93.19 124 ALA A O 1
ATOM 922 N N . GLU A 1 125 ? -22.919 18.214 42.129 1.00 92.31 125 GLU A N 1
ATOM 923 C CA . GLU A 1 125 ? -22.824 18.883 40.829 1.00 92.31 125 GLU A CA 1
ATOM 924 C C . GLU A 1 125 ? -22.896 17.859 39.679 1.00 92.31 125 GLU A C 1
ATOM 926 O O . GLU A 1 125 ? -22.949 16.649 39.912 1.00 92.31 125 GLU A O 1
ATOM 931 N N . SER A 1 126 ? -22.927 18.339 38.432 1.00 91.62 126 SER A N 1
ATOM 932 C CA . SER A 1 126 ? -22.921 17.465 37.251 1.00 91.62 126 SER A CA 1
ATOM 933 C C . SER A 1 126 ? -21.664 16.594 37.235 1.00 91.62 126 SER A C 1
ATOM 935 O O . SER A 1 126 ? -20.571 17.093 37.490 1.00 91.62 126 SER A O 1
ATOM 937 N N . ASP A 1 127 ? -21.833 15.302 36.962 1.00 92.94 127 ASP A N 1
ATOM 938 C CA . ASP A 1 127 ? -20.793 14.262 37.022 1.00 92.94 127 ASP A CA 1
ATOM 939 C C . ASP A 1 127 ? -20.111 14.116 38.405 1.00 92.94 127 ASP A C 1
ATOM 941 O O . ASP A 1 127 ? -19.052 13.494 38.556 1.00 92.94 127 ASP A O 1
ATOM 945 N N . GLY A 1 128 ? -20.737 14.681 39.445 1.00 94.69 128 GLY A N 1
ATOM 946 C CA . GLY A 1 128 ? -20.274 14.665 40.825 1.00 94.69 128 GLY A CA 1
ATOM 947 C C . GLY A 1 128 ? -20.771 13.456 41.621 1.00 94.69 128 GLY A C 1
ATOM 948 O O . GLY A 1 128 ? -21.891 12.971 41.445 1.00 94.69 128 GLY A O 1
ATOM 949 N N . ILE A 1 129 ? -19.935 13.002 42.555 1.00 97.19 129 ILE A N 1
ATOM 950 C CA . ILE A 1 129 ? -20.239 11.935 43.515 1.00 97.19 129 ILE A CA 1
ATOM 951 C C . ILE A 1 129 ? -19.974 12.481 44.926 1.00 97.19 129 ILE A C 1
ATOM 953 O O . ILE A 1 129 ? -18.834 12.829 45.245 1.00 97.19 129 ILE A O 1
ATOM 957 N N . LEU A 1 130 ? -21.002 12.543 45.779 1.00 97.19 130 LEU A N 1
ATOM 958 C CA . LEU A 1 130 ? -20.893 12.987 47.176 1.00 97.19 130 LEU A CA 1
ATOM 959 C C . LEU A 1 130 ? -21.209 11.856 48.162 1.00 97.19 130 LEU A C 1
ATOM 961 O O . LEU A 1 130 ? -22.187 11.128 47.997 1.00 97.19 130 LEU A O 1
ATOM 965 N N . ILE A 1 131 ? -20.407 11.725 49.220 1.00 95.94 131 ILE A N 1
ATOM 966 C CA . ILE A 1 131 ? -20.543 10.659 50.224 1.00 95.94 131 ILE A CA 1
ATOM 967 C C . ILE A 1 131 ? -20.474 11.201 51.653 1.00 95.94 131 ILE A C 1
ATOM 969 O O . ILE A 1 131 ? -19.742 12.157 51.927 1.00 95.94 131 ILE A O 1
ATOM 973 N N . SER A 1 132 ? -21.190 10.564 52.582 1.00 94.25 132 SER A N 1
ATOM 974 C CA . SER A 1 132 ? -21.083 10.890 54.010 1.00 94.25 132 SER A CA 1
ATOM 975 C C . SER A 1 132 ? -19.773 10.385 54.633 1.00 94.25 132 SER A C 1
ATOM 977 O O . SER A 1 132 ? -19.151 9.426 54.159 1.00 94.25 132 SER A O 1
ATOM 979 N N . ALA A 1 133 ? -19.336 11.024 55.722 1.00 91.88 133 ALA A N 1
ATOM 980 C CA . ALA A 1 133 ? -18.117 10.660 56.452 1.00 91.88 133 ALA A CA 1
ATOM 981 C C . ALA A 1 133 ? -18.057 9.174 56.851 1.00 91.88 133 ALA A C 1
ATOM 983 O O . ALA A 1 133 ? -16.990 8.556 56.800 1.00 91.88 133 ALA A O 1
ATOM 984 N N . LEU A 1 134 ? -19.203 8.582 57.203 1.00 91.69 134 LEU A N 1
ATOM 985 C CA . LEU A 1 134 ? -19.311 7.172 57.573 1.00 91.69 134 LEU A CA 1
ATOM 986 C C . LEU A 1 134 ? -19.069 6.245 56.367 1.00 91.69 134 LEU A C 1
ATOM 988 O O . LEU A 1 134 ? -18.285 5.298 56.476 1.00 91.69 134 LEU A O 1
ATOM 992 N N . THR A 1 135 ? -19.627 6.578 55.196 1.00 92.69 135 THR A N 1
ATOM 993 C CA . THR A 1 135 ? -19.317 5.919 53.913 1.00 92.69 135 THR A CA 1
ATOM 994 C C . THR A 1 135 ? -17.817 5.989 53.607 1.00 92.69 135 THR A C 1
ATOM 996 O O . THR A 1 135 ? -17.192 4.959 53.340 1.00 92.69 135 THR A O 1
ATOM 999 N N . ARG A 1 136 ? -17.198 7.178 53.730 1.00 91.62 136 ARG A N 1
ATOM 1000 C CA . ARG A 1 136 ? -15.750 7.361 53.504 1.00 91.62 136 ARG A CA 1
ATOM 1001 C C . ARG A 1 136 ? -14.917 6.440 54.395 1.00 91.62 136 ARG A C 1
ATOM 1003 O O . ARG A 1 136 ? -14.043 5.742 53.886 1.00 91.62 136 ARG A O 1
ATOM 1010 N N . MET A 1 137 ? -15.189 6.411 55.704 1.00 88.75 137 MET A N 1
ATOM 1011 C CA . MET A 1 137 ? -14.425 5.596 56.660 1.00 88.75 137 MET A CA 1
ATOM 1012 C C . MET A 1 137 ? -14.432 4.102 56.298 1.00 88.75 137 MET A C 1
ATOM 1014 O O . MET A 1 137 ? -13.395 3.441 56.414 1.00 88.75 137 MET A O 1
ATOM 1018 N N . MET A 1 138 ? -15.553 3.572 55.800 1.00 88.94 138 MET A N 1
ATOM 1019 C CA . MET A 1 138 ? -15.664 2.164 55.399 1.00 88.94 138 MET A CA 1
ATOM 1020 C C . MET A 1 138 ? -15.090 1.857 54.005 1.00 88.94 138 MET A C 1
ATOM 1022 O O . MET A 1 138 ? -14.630 0.737 53.786 1.00 88.94 138 MET A O 1
ATOM 1026 N N . ALA A 1 139 ? -15.034 2.826 53.087 1.00 84.94 139 ALA A N 1
ATOM 1027 C CA . ALA A 1 139 ? -14.423 2.645 51.763 1.00 84.94 139 ALA A CA 1
ATOM 1028 C C . ALA A 1 139 ? -12.874 2.601 51.783 1.00 84.94 139 ALA A C 1
ATOM 1030 O O . ALA A 1 139 ? -12.254 2.024 50.888 1.00 84.94 139 ALA A O 1
ATOM 1031 N N . THR A 1 140 ? -12.231 3.161 52.820 1.00 62.53 140 THR A N 1
ATOM 1032 C CA . THR A 1 140 ? -10.776 3.461 52.883 1.00 62.53 140 THR A CA 1
ATOM 1033 C C . THR A 1 140 ? -9.784 2.300 52.645 1.00 62.53 140 THR A C 1
ATOM 1035 O O . THR A 1 140 ? -8.581 2.544 52.611 1.00 62.53 140 THR A O 1
ATOM 1038 N N . ARG A 1 141 ? -10.215 1.033 52.538 1.00 55.25 141 ARG A N 1
ATOM 1039 C CA . ARG A 1 141 ? -9.306 -0.136 52.458 1.00 55.25 141 ARG A CA 1
ATOM 1040 C C . ARG A 1 141 ? -9.299 -0.900 51.130 1.00 55.25 141 ARG A C 1
ATOM 1042 O O . ARG A 1 141 ? -8.537 -1.860 51.033 1.00 55.25 141 ARG A O 1
ATOM 1049 N N . ARG A 1 142 ? -10.120 -0.530 50.139 1.00 54.88 142 ARG A N 1
ATOM 1050 C CA . ARG A 1 142 ? -10.182 -1.245 48.844 1.00 54.88 142 ARG A CA 1
ATOM 1051 C C . ARG A 1 142 ? -10.167 -0.343 47.616 1.00 54.88 142 ARG A C 1
ATOM 1053 O O . ARG A 1 142 ? -9.346 -0.579 46.741 1.00 54.88 142 ARG A O 1
ATOM 1060 N N . ALA A 1 143 ? -10.998 0.698 47.590 1.00 56.16 143 ALA A N 1
ATOM 1061 C CA . ALA A 1 143 ? -11.363 1.382 46.346 1.00 56.16 143 ALA A CA 1
ATOM 1062 C C . ALA A 1 143 ? -10.205 2.022 45.548 1.00 56.16 143 ALA A C 1
ATOM 1064 O O . ALA A 1 143 ? -10.361 2.267 44.360 1.00 56.16 143 ALA A O 1
ATOM 1065 N N . GLY A 1 144 ? -9.064 2.360 46.168 1.00 65.56 144 GLY A N 1
ATOM 1066 C CA . GLY A 1 144 ? -7.940 3.043 45.491 1.00 65.56 144 GLY A CA 1
ATOM 1067 C C . GLY A 1 144 ? -8.220 4.493 45.051 1.00 65.56 144 GLY A C 1
ATOM 1068 O O . GLY A 1 144 ? -7.331 5.168 44.540 1.00 65.56 144 GLY A O 1
ATOM 1069 N N . VAL A 1 145 ? -9.443 4.965 45.283 1.00 77.81 145 VAL A N 1
ATOM 1070 C CA . VAL A 1 145 ? -9.997 6.262 44.889 1.00 77.81 145 VAL A CA 1
ATOM 1071 C C . VAL A 1 145 ? -9.697 7.345 45.935 1.00 77.81 145 VAL A C 1
ATOM 1073 O O . VAL A 1 145 ? -9.584 7.059 47.131 1.00 77.81 145 VAL A O 1
ATOM 1076 N N . ALA A 1 146 ? -9.563 8.598 45.491 1.00 86.25 146 ALA A N 1
ATOM 1077 C CA . ALA A 1 146 ? -9.309 9.745 46.359 1.00 86.25 146 ALA A CA 1
ATOM 1078 C C . ALA A 1 146 ? -10.609 10.434 46.824 1.00 86.25 146 ALA A C 1
ATOM 1080 O O . ALA A 1 146 ? -11.631 10.438 46.139 1.00 86.25 146 ALA A O 1
ATOM 1081 N N . PHE A 1 147 ? -10.553 11.017 48.026 1.00 89.88 147 PHE A N 1
ATOM 1082 C CA . PHE A 1 147 ? -11.695 11.637 48.702 1.00 89.88 147 PHE A CA 1
ATOM 1083 C C . PHE A 1 147 ? -11.340 13.053 49.153 1.00 89.88 147 PHE A C 1
ATOM 1085 O O . PHE A 1 147 ? -10.463 13.225 50.007 1.00 89.88 147 PHE A O 1
ATOM 1092 N N . GLU A 1 148 ? -12.041 14.052 48.625 1.00 91.81 148 GLU A N 1
ATOM 1093 C CA . GLU A 1 148 ? -11.791 15.469 48.901 1.00 91.81 148 GLU A CA 1
ATOM 1094 C C . GLU A 1 148 ? -12.818 16.033 49.900 1.00 91.81 148 GLU A C 1
ATOM 1096 O O . GLU A 1 148 ? -14.008 15.727 49.799 1.00 91.81 148 GLU A O 1
ATOM 1101 N N . PRO A 1 149 ? -12.401 16.825 50.907 1.00 92.12 149 PRO A N 1
ATOM 1102 C CA . PRO A 1 149 ? -13.315 17.388 51.898 1.00 92.12 149 PRO A CA 1
ATOM 1103 C C . PRO A 1 149 ? -14.162 18.520 51.302 1.00 92.12 149 PRO A C 1
ATOM 1105 O O . PRO A 1 149 ? -13.640 19.588 50.993 1.00 92.12 149 PRO A O 1
ATOM 1108 N N . VAL A 1 150 ? -15.479 18.313 51.220 1.00 92.38 150 VAL A N 1
ATOM 1109 C CA . VAL A 1 150 ? -16.447 19.373 50.869 1.00 92.38 150 VAL A CA 1
ATOM 1110 C C . VAL A 1 150 ? -16.828 20.185 52.112 1.00 92.38 150 VAL A C 1
ATOM 1112 O O . VAL A 1 150 ? -17.074 21.386 52.025 1.00 92.38 150 VAL A O 1
ATOM 1115 N N . GLY A 1 151 ? -16.822 19.541 53.284 1.00 90.62 151 GLY A N 1
ATOM 1116 C CA . GLY A 1 151 ? -17.163 20.141 54.575 1.00 90.62 151 GLY A CA 1
ATOM 1117 C C . GLY A 1 151 ? -18.485 19.612 55.128 1.00 90.62 151 GLY A C 1
ATOM 1118 O O . GLY A 1 151 ? -19.039 18.640 54.618 1.00 90.62 151 GLY A O 1
ATOM 1119 N N . ALA A 1 152 ? -18.981 20.234 56.195 1.00 92.00 152 ALA A N 1
ATOM 1120 C CA . ALA A 1 152 ? -20.271 19.887 56.782 1.00 92.00 152 ALA A CA 1
ATOM 1121 C C . ALA A 1 152 ? -21.415 20.602 56.044 1.00 92.00 152 ALA A C 1
ATOM 1123 O O . ALA A 1 152 ? -21.335 21.808 55.805 1.00 92.00 152 ALA A O 1
ATOM 1124 N N . LEU A 1 153 ? -22.468 19.865 55.678 1.00 90.50 153 LEU A N 1
ATOM 1125 C CA . LEU A 1 153 ? -23.600 20.373 54.899 1.00 90.50 153 LEU A CA 1
ATOM 1126 C C . LEU A 1 153 ? -24.910 20.318 55.697 1.00 90.50 153 LEU A C 1
ATOM 1128 O O . LEU A 1 153 ? -25.300 19.263 56.197 1.00 90.50 153 LEU A O 1
ATOM 1132 N N . ASP A 1 154 ? -25.631 21.440 55.746 1.00 90.62 154 ASP A N 1
ATOM 1133 C CA . ASP A 1 154 ? -26.998 21.511 56.273 1.00 90.62 154 ASP A CA 1
ATOM 1134 C C . ASP A 1 154 ? -27.983 20.874 55.276 1.00 90.62 154 ASP A C 1
ATOM 1136 O O . ASP A 1 154 ? -28.384 21.490 54.283 1.00 90.62 154 ASP A O 1
ATOM 1140 N N . LEU A 1 155 ? -28.367 19.617 55.517 1.00 89.81 155 LEU A N 1
ATOM 1141 C CA . LEU A 1 155 ? -29.183 18.820 54.594 1.00 89.81 155 LEU A CA 1
ATOM 1142 C C . LEU A 1 155 ? -30.611 18.601 55.117 1.00 89.81 155 LEU A C 1
ATOM 1144 O O . LEU A 1 155 ? -30.840 18.159 56.241 1.00 89.81 155 LEU A O 1
ATOM 1148 N N . LYS A 1 156 ? -31.611 18.878 54.269 1.00 84.31 156 LYS A N 1
ATOM 1149 C CA . LYS A 1 156 ? -33.037 18.851 54.644 1.00 84.31 156 LYS A CA 1
ATOM 1150 C C . LYS A 1 156 ? -33.493 17.464 55.123 1.00 84.31 156 LYS A C 1
ATOM 1152 O O . LYS A 1 156 ? -33.717 16.565 54.311 1.00 84.31 156 LYS A O 1
ATOM 1157 N N . GLY A 1 157 ? -33.761 17.353 56.423 1.00 78.62 157 GLY A N 1
ATOM 1158 C CA . GLY A 1 157 ? -34.224 16.123 57.078 1.00 78.62 157 GLY A CA 1
ATOM 1159 C C . GLY A 1 157 ? -33.149 15.420 57.910 1.00 78.62 157 GLY A C 1
ATOM 1160 O O . GLY A 1 157 ? -33.467 14.447 58.582 1.00 78.62 157 GLY A O 1
ATOM 1161 N N . ILE A 1 158 ? -31.916 15.931 57.904 1.00 85.12 158 ILE A N 1
ATOM 1162 C CA . ILE A 1 158 ? -30.831 15.504 58.789 1.00 85.12 158 ILE A CA 1
ATOM 1163 C C . ILE A 1 158 ? -30.743 16.531 59.937 1.00 85.12 158 ILE A C 1
ATOM 1165 O O . ILE A 1 158 ? -30.813 17.731 59.663 1.00 85.12 158 ILE A O 1
ATOM 1169 N N . PRO A 1 159 ? -30.677 16.110 61.216 1.00 77.62 159 PRO A N 1
ATOM 1170 C CA . PRO A 1 159 ? -30.759 17.030 62.357 1.00 77.62 159 PRO A CA 1
ATOM 1171 C C . PRO A 1 159 ? -29.446 17.766 62.668 1.00 77.62 159 PRO A C 1
ATOM 1173 O O . PRO A 1 159 ? -29.477 18.783 63.357 1.00 77.62 159 PRO A O 1
ATOM 1176 N N . GLU A 1 160 ? -28.314 17.259 62.178 1.00 86.31 160 GLU A N 1
ATOM 1177 C CA . GLU A 1 160 ? -26.973 17.816 62.378 1.00 86.31 160 GLU A CA 1
ATOM 1178 C C . GLU A 1 160 ? -26.264 17.990 61.017 1.00 86.31 160 GLU A C 1
ATOM 1180 O O . GLU A 1 160 ? -26.571 17.243 60.082 1.00 86.31 160 GLU A O 1
ATOM 1185 N N . PRO A 1 161 ? -25.326 18.947 60.869 1.00 88.50 161 PRO A N 1
ATOM 1186 C CA . PRO A 1 161 ? -24.604 19.162 59.613 1.00 88.50 161 PRO A CA 1
ATOM 1187 C C . PRO A 1 161 ? -23.783 17.931 59.198 1.00 88.50 161 PRO A C 1
ATOM 1189 O O . PRO A 1 161 ? -22.902 17.484 59.932 1.00 88.50 161 PRO A O 1
ATOM 1192 N N . LEU A 1 162 ? -24.039 17.388 58.005 1.00 91.75 162 LEU A N 1
ATOM 1193 C CA . LEU A 1 162 ? -23.421 16.141 57.550 1.00 91.75 162 LEU A CA 1
ATOM 1194 C C . LEU A 1 162 ? -22.025 16.395 56.969 1.00 91.75 162 LEU A C 1
ATOM 1196 O O . LEU A 1 162 ? -21.902 17.002 55.901 1.00 91.75 162 LEU A O 1
ATOM 1200 N N . GLU A 1 163 ? -20.970 15.902 57.627 1.00 94.56 163 GLU A N 1
ATOM 1201 C CA . GLU A 1 163 ? -19.621 15.897 57.045 1.00 94.56 163 GLU A CA 1
ATOM 1202 C C . GLU A 1 163 ? -19.601 15.099 55.735 1.00 94.56 163 GLU A C 1
ATOM 1204 O O . GLU A 1 163 ? -19.874 13.894 55.700 1.00 94.56 163 GLU A O 1
ATOM 1209 N N . THR A 1 164 ? -19.277 15.805 54.654 1.00 95.62 164 THR A N 1
ATOM 1210 C CA . THR A 1 164 ? -19.414 15.349 53.274 1.00 95.62 164 THR A CA 1
ATOM 1211 C C . THR A 1 164 ? -18.075 15.395 52.545 1.00 95.62 164 THR A C 1
ATOM 1213 O O . THR A 1 164 ? -17.286 16.338 52.683 1.00 95.62 164 THR A O 1
ATOM 1216 N N . PHE A 1 165 ? -17.840 14.374 51.724 1.00 95.38 165 PHE A N 1
ATOM 1217 C CA . PHE A 1 165 ? -16.662 14.242 50.878 1.00 95.38 165 PHE A CA 1
ATOM 1218 C C . PHE A 1 165 ? -17.075 14.060 49.420 1.00 95.38 165 PHE A C 1
ATOM 1220 O O . PHE A 1 165 ? -18.028 13.337 49.130 1.00 95.38 165 PHE A O 1
ATOM 1227 N N . ALA A 1 166 ? -16.343 14.697 48.512 1.00 94.88 166 ALA A N 1
ATOM 1228 C CA . ALA A 1 166 ? -16.418 14.408 47.090 1.00 94.88 166 ALA A CA 1
ATOM 1229 C C . ALA A 1 166 ? -15.519 13.209 46.775 1.00 94.88 166 ALA A C 1
ATOM 1231 O O . ALA A 1 166 ? -14.434 13.065 47.346 1.00 94.88 166 ALA A O 1
ATOM 1232 N N . VAL A 1 167 ? -15.974 12.352 45.868 1.00 93.94 167 VAL A N 1
ATOM 1233 C CA . VAL A 1 167 ? -15.190 11.237 45.330 1.00 93.94 167 VAL A CA 1
ATOM 1234 C C . VAL A 1 167 ? -14.655 11.679 43.976 1.00 93.94 167 VAL A C 1
ATOM 1236 O O . VAL A 1 167 ? -15.445 11.929 43.064 1.00 93.94 167 VAL A O 1
ATOM 1239 N N . SER A 1 168 ? -13.336 11.803 43.835 1.00 90.62 168 SER A N 1
ATOM 1240 C CA . SER A 1 168 ? -12.747 12.130 42.537 1.00 90.62 168 SER A CA 1
ATOM 1241 C C . SER A 1 168 ? -12.599 10.871 41.688 1.00 90.62 168 SER A C 1
ATOM 1243 O O . SER A 1 168 ? -12.225 9.804 42.173 1.00 90.62 168 SER A O 1
ATOM 1245 N N . TRP A 1 169 ? -12.909 10.994 40.401 1.00 90.38 169 TRP A N 1
ATOM 1246 C CA . TRP A 1 169 ? -12.777 9.924 39.423 1.00 90.38 169 TRP A CA 1
ATOM 1247 C C . TRP A 1 169 ? -11.969 10.430 38.229 1.00 90.38 169 TRP A C 1
ATOM 1249 O O . TRP A 1 169 ? -12.087 11.584 37.822 1.00 90.38 169 TRP A O 1
ATOM 1259 N N . GLU A 1 170 ? -11.129 9.564 37.672 1.00 84.19 170 GLU A N 1
ATOM 1260 C CA . GLU A 1 170 ? -10.540 9.781 36.351 1.00 84.19 170 GLU A CA 1
ATOM 1261 C C . GLU A 1 170 ? -11.394 9.030 35.318 1.00 84.19 170 GLU A C 1
ATOM 1263 O O . GLU A 1 170 ? -11.906 7.951 35.642 1.00 84.19 170 GLU A O 1
ATOM 1268 N N . PRO A 1 171 ? -11.536 9.533 34.077 1.00 80.25 171 PRO A N 1
ATOM 1269 C CA . PRO A 1 171 ? -12.064 8.744 32.970 1.00 80.25 171 PRO A CA 1
ATOM 1270 C C . PRO A 1 171 ? -11.395 7.373 32.886 1.00 80.25 171 PRO A C 1
ATOM 1272 O O . PRO A 1 171 ? -10.206 7.243 33.195 1.00 80.25 171 PRO A O 1
ATOM 1275 N N . LEU A 1 172 ? -12.136 6.360 32.423 1.00 72.44 172 LEU A N 1
ATOM 1276 C CA . LEU A 1 172 ? -11.526 5.085 32.059 1.00 72.44 172 LEU A CA 1
ATOM 1277 C C . LEU A 1 172 ? -10.398 5.374 31.072 1.00 72.44 172 LEU A C 1
ATOM 1279 O O . LEU A 1 172 ? -10.633 5.827 29.950 1.00 72.44 172 LEU A O 1
ATOM 1283 N N . LYS A 1 173 ? -9.164 5.112 31.507 1.00 49.12 173 LYS A N 1
ATOM 1284 C CA . LYS A 1 173 ? -8.022 5.060 30.608 1.00 49.12 173 LYS A CA 1
ATOM 1285 C C . LYS A 1 173 ? -8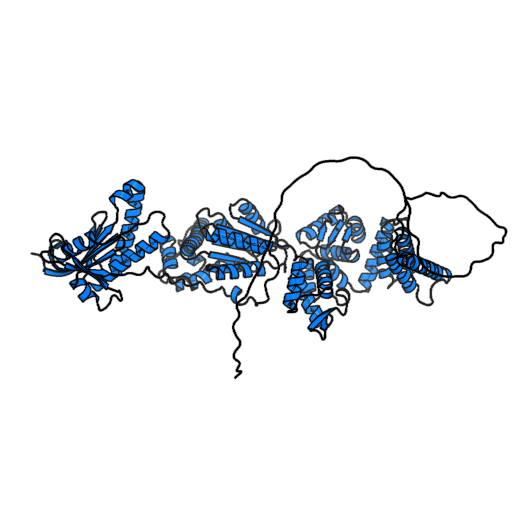.314 3.909 29.667 1.00 49.12 173 LYS A C 1
ATOM 1287 O O . LYS A 1 173 ? -8.158 2.750 30.038 1.00 49.12 173 LYS A O 1
ATOM 1292 N N . MET A 1 174 ? -8.761 4.241 28.457 1.00 50.41 174 MET A N 1
ATOM 1293 C CA . MET A 1 174 ? -8.544 3.346 27.339 1.00 50.41 174 MET A CA 1
ATOM 1294 C C . MET A 1 174 ? -7.042 3.097 27.331 1.00 50.41 174 MET A C 1
ATOM 1296 O O . MET A 1 174 ? -6.264 4.021 27.076 1.00 50.41 174 MET A O 1
ATOM 1300 N N . ASP A 1 175 ? -6.635 1.869 27.638 1.00 42.22 175 ASP A N 1
ATOM 1301 C CA . ASP A 1 175 ? -5.342 1.399 27.188 1.00 42.22 175 ASP A CA 1
ATOM 1302 C C . ASP A 1 175 ? -5.398 1.500 25.668 1.00 42.22 175 ASP A C 1
ATOM 1304 O O . ASP A 1 175 ? -5.988 0.663 24.982 1.00 42.22 175 ASP A O 1
ATOM 1308 N N . VAL A 1 176 ? -4.829 2.585 25.139 1.00 48.28 176 VAL A N 1
ATOM 1309 C CA . VAL A 1 176 ? -4.555 2.733 23.715 1.00 48.28 176 VAL A CA 1
ATOM 1310 C C . VAL A 1 176 ? -3.414 1.768 23.435 1.00 48.28 176 VAL A C 1
ATOM 1312 O O . VAL A 1 176 ? -2.247 2.153 23.336 1.00 48.28 176 VAL A O 1
ATOM 1315 N N . VAL A 1 177 ? -3.774 0.482 23.374 1.00 53.88 177 VAL A N 1
ATOM 1316 C CA . VAL A 1 177 ? -2.953 -0.622 22.897 1.00 53.88 177 VAL A CA 1
ATOM 1317 C C . VAL A 1 177 ? -2.637 -0.270 21.456 1.00 53.88 177 VAL A C 1
ATOM 1319 O O . VAL A 1 177 ? -3.394 -0.570 20.534 1.00 53.88 177 VAL A O 1
ATOM 1322 N N . ARG A 1 178 ? -1.557 0.495 21.273 1.00 67.19 178 ARG A N 1
ATOM 1323 C CA . ARG A 1 178 ? -1.135 0.989 19.970 1.00 67.19 178 ARG A CA 1
ATOM 1324 C C . ARG A 1 178 ? -0.739 -0.230 19.163 1.00 67.19 178 ARG A C 1
ATOM 1326 O O . ARG A 1 178 ? 0.371 -0.736 19.331 1.00 67.19 178 ARG A O 1
ATOM 1333 N N . MET A 1 179 ? -1.680 -0.683 18.338 1.00 83.19 179 MET A N 1
ATOM 1334 C CA . MET A 1 179 ? -1.612 -1.944 17.615 1.00 83.19 179 MET A CA 1
ATOM 1335 C C . MET A 1 179 ? -0.221 -2.095 16.999 1.00 83.19 179 MET A C 1
ATOM 1337 O O . MET A 1 179 ? 0.237 -1.178 16.304 1.00 83.19 179 MET A O 1
ATOM 1341 N N . PRO A 1 180 ? 0.511 -3.172 17.322 1.00 87.06 180 PRO A N 1
ATOM 1342 C CA . PRO A 1 180 ? 1.893 -3.291 16.899 1.00 87.06 180 PRO A CA 1
ATOM 1343 C C . PRO A 1 180 ? 1.947 -3.375 15.373 1.00 87.06 180 PRO A C 1
ATOM 1345 O O . PRO A 1 180 ? 1.018 -3.876 14.745 1.00 87.06 180 PRO A O 1
ATOM 1348 N N . LEU A 1 181 ? 3.034 -2.900 14.760 1.00 86.56 181 LEU A N 1
ATOM 1349 C CA . LEU A 1 181 ? 3.173 -2.986 13.304 1.00 86.56 181 LEU A CA 1
ATOM 1350 C C . LEU A 1 181 ? 3.087 -4.457 12.838 1.00 86.56 181 LEU A C 1
ATOM 1352 O O . LEU A 1 181 ? 3.739 -5.312 13.460 1.00 86.56 181 LEU A O 1
ATOM 1356 N N . PRO A 1 182 ? 2.335 -4.758 11.760 1.00 87.00 182 PRO A N 1
ATOM 1357 C CA . PRO A 1 182 ? 2.358 -6.053 11.081 1.00 87.00 182 PRO A CA 1
ATOM 1358 C C . PRO A 1 182 ? 3.779 -6.495 10.725 1.00 87.00 182 PRO A C 1
ATOM 1360 O O . PRO A 1 182 ? 4.653 -5.658 10.480 1.00 87.00 182 PRO A O 1
ATOM 1363 N N . GLY A 1 183 ? 4.015 -7.810 10.672 1.00 76.94 183 GLY A N 1
ATOM 1364 C CA . GLY A 1 183 ? 5.345 -8.385 10.424 1.00 76.94 183 GLY A CA 1
ATOM 1365 C C . GLY A 1 183 ? 6.029 -7.817 9.175 1.00 76.94 183 GLY A C 1
ATOM 1366 O O . GLY A 1 183 ? 7.166 -7.353 9.268 1.00 76.94 183 GLY A O 1
ATOM 1367 N N . ALA A 1 184 ? 5.296 -7.746 8.058 1.00 74.62 184 ALA A N 1
ATOM 1368 C CA . ALA A 1 184 ? 5.766 -7.211 6.777 1.00 74.62 184 ALA A CA 1
ATOM 1369 C C . ALA A 1 184 ? 6.357 -5.788 6.875 1.00 74.62 184 ALA A C 1
ATOM 1371 O O . ALA A 1 184 ? 7.374 -5.490 6.247 1.00 74.62 184 ALA A O 1
ATOM 1372 N N . LEU A 1 185 ? 5.774 -4.925 7.719 1.00 81.44 185 LEU A N 1
ATOM 1373 C CA . LEU A 1 185 ? 6.215 -3.536 7.894 1.00 81.44 185 LEU A CA 1
ATOM 1374 C C . LEU A 1 185 ? 7.428 -3.389 8.827 1.00 81.44 185 LEU A C 1
ATOM 1376 O O . LEU A 1 185 ? 8.118 -2.375 8.765 1.00 81.44 185 LEU A O 1
ATOM 1380 N N . ARG A 1 186 ? 7.739 -4.392 9.664 1.00 73.75 186 ARG A N 1
ATOM 1381 C CA . ARG A 1 186 ? 8.931 -4.368 10.541 1.00 73.75 186 ARG A CA 1
ATOM 1382 C C . ARG A 1 186 ? 10.230 -4.673 9.796 1.00 73.75 186 ARG A C 1
ATOM 1384 O O . ARG A 1 186 ? 11.298 -4.287 10.260 1.00 73.75 186 ARG A O 1
ATOM 1391 N N . SER A 1 187 ? 10.139 -5.382 8.673 1.00 59.22 187 SER A N 1
ATOM 1392 C CA . SER A 1 187 ? 11.273 -5.791 7.835 1.00 59.22 187 SER A CA 1
ATOM 1393 C C . SER A 1 187 ? 11.641 -4.795 6.732 1.00 59.22 187 SER A C 1
ATOM 1395 O O . SER A 1 187 ? 12.629 -5.017 6.035 1.00 59.22 187 SER A O 1
ATOM 1397 N N . VAL A 1 188 ? 10.878 -3.709 6.549 1.00 58.62 188 VAL A N 1
ATOM 1398 C CA . VAL A 1 188 ? 11.158 -2.697 5.518 1.00 58.62 188 VAL A CA 1
ATOM 1399 C C . VAL A 1 188 ? 12.496 -2.012 5.837 1.00 58.62 188 VAL A C 1
ATOM 1401 O O . VAL A 1 188 ? 12.600 -1.342 6.866 1.00 58.62 188 VAL A O 1
ATOM 1404 N N . PRO A 1 189 ? 13.542 -2.156 4.998 1.00 50.12 189 PRO A N 1
ATOM 1405 C CA . PRO A 1 189 ? 14.851 -1.606 5.321 1.00 50.12 189 PRO A CA 1
ATOM 1406 C C . PRO A 1 189 ? 14.816 -0.071 5.222 1.00 50.12 189 PRO A C 1
ATOM 1408 O O . PRO A 1 189 ? 14.233 0.445 4.258 1.00 50.12 189 PRO A O 1
ATOM 1411 N N . PRO A 1 190 ? 15.481 0.658 6.145 1.00 46.91 190 PRO A N 1
ATOM 1412 C CA . PRO A 1 190 ? 15.425 2.120 6.277 1.00 46.91 190 PRO A CA 1
ATOM 1413 C C . PRO A 1 190 ? 16.252 2.869 5.214 1.00 46.91 190 PRO A C 1
ATOM 1415 O O . PRO A 1 190 ? 16.822 3.925 5.476 1.00 46.91 190 PRO A O 1
ATOM 1418 N N . ILE A 1 191 ? 16.313 2.320 3.999 1.00 47.69 191 ILE A N 1
ATOM 1419 C CA . ILE A 1 191 ? 16.642 3.081 2.794 1.00 47.69 191 ILE A CA 1
ATOM 1420 C C . ILE A 1 191 ? 15.552 4.148 2.669 1.00 47.69 191 ILE A C 1
ATOM 1422 O O . ILE A 1 191 ? 14.367 3.808 2.712 1.00 47.69 191 ILE A O 1
ATOM 1426 N N . SER A 1 192 ? 15.938 5.419 2.559 1.00 56.22 192 SER A N 1
ATOM 1427 C CA . SER A 1 192 ? 14.991 6.531 2.477 1.00 56.22 192 SER A CA 1
ATOM 1428 C C . SER A 1 192 ? 13.999 6.318 1.336 1.00 56.22 192 SER A C 1
ATOM 1430 O O . SER A 1 192 ? 14.402 6.099 0.193 1.00 56.22 192 SER A O 1
ATOM 1432 N N . TYR A 1 193 ? 12.705 6.400 1.647 1.00 73.06 193 TYR A N 1
ATOM 1433 C CA . TYR A 1 193 ? 11.679 6.517 0.622 1.00 73.06 193 TYR A CA 1
ATOM 1434 C C . TYR A 1 193 ? 11.788 7.910 -0.008 1.00 73.06 193 TYR A C 1
ATOM 1436 O O . TYR A 1 193 ? 11.800 8.913 0.707 1.00 73.06 193 TYR A O 1
ATOM 1444 N N . VAL A 1 194 ? 11.943 7.938 -1.327 1.00 73.19 194 VAL A N 1
ATOM 1445 C CA . VAL A 1 194 ? 12.450 9.070 -2.111 1.00 73.19 194 VAL A CA 1
ATOM 1446 C C . VAL A 1 194 ? 11.459 9.417 -3.216 1.00 73.19 194 VAL A C 1
ATOM 1448 O O . VAL A 1 194 ? 10.818 8.516 -3.766 1.00 73.19 194 VAL A O 1
ATOM 1451 N N . GLY A 1 195 ? 11.356 10.707 -3.541 1.00 79.81 195 GLY A N 1
ATOM 1452 C CA . GLY A 1 195 ? 10.485 11.192 -4.601 1.00 79.81 195 GLY A CA 1
ATOM 1453 C C . GLY A 1 195 ? 8.991 10.955 -4.363 1.00 79.81 195 GLY A C 1
ATOM 1454 O O . GLY A 1 195 ? 8.523 10.857 -3.219 1.00 79.81 195 GLY A O 1
ATOM 1455 N N . ARG A 1 196 ? 8.238 10.871 -5.469 1.00 85.94 196 ARG A N 1
ATOM 1456 C CA . ARG A 1 196 ? 6.779 10.616 -5.500 1.00 85.94 196 ARG A CA 1
ATOM 1457 C C . ARG A 1 196 ? 5.970 11.569 -4.611 1.00 85.94 196 ARG A C 1
ATOM 1459 O O . ARG A 1 196 ? 5.115 11.165 -3.817 1.00 85.94 196 ARG A O 1
ATOM 1466 N N . VAL A 1 197 ? 6.306 12.859 -4.682 1.00 85.56 197 VAL A N 1
ATOM 1467 C CA . VAL A 1 197 ? 5.751 13.902 -3.802 1.00 85.56 197 VAL A CA 1
ATOM 1468 C C . VAL A 1 197 ? 4.239 14.058 -3.991 1.00 85.56 197 VAL A C 1
ATOM 1470 O O . VAL A 1 197 ? 3.520 14.231 -3.005 1.00 85.56 197 VAL A O 1
ATOM 1473 N N . GLU A 1 198 ? 3.746 13.957 -5.227 1.00 87.94 198 GLU A N 1
ATOM 1474 C CA . GLU A 1 198 ? 2.320 14.102 -5.544 1.00 87.94 198 GLU A CA 1
ATOM 1475 C C . GLU A 1 198 ? 1.514 12.888 -5.059 1.00 87.94 198 GLU A C 1
ATOM 1477 O O . GLU A 1 198 ? 0.495 13.045 -4.385 1.00 87.94 198 GLU A O 1
ATOM 1482 N N . GLU A 1 199 ? 2.007 11.671 -5.293 1.00 91.06 199 GLU A N 1
ATOM 1483 C CA . GLU A 1 199 ? 1.353 10.435 -4.850 1.00 91.06 199 GLU A CA 1
ATOM 1484 C C . GLU A 1 199 ? 1.305 10.330 -3.322 1.00 91.06 199 GLU A C 1
ATOM 1486 O O . GLU A 1 199 ? 0.279 9.957 -2.750 1.00 91.06 199 GLU A O 1
ATOM 1491 N N . ARG A 1 200 ? 2.386 10.731 -2.637 1.00 88.12 200 ARG A N 1
ATOM 1492 C CA . ARG A 1 200 ? 2.399 10.846 -1.171 1.00 88.12 200 ARG A CA 1
ATOM 1493 C C . ARG A 1 200 ? 1.389 11.875 -0.674 1.00 88.12 200 ARG A C 1
ATOM 1495 O O . ARG A 1 200 ? 0.702 11.607 0.309 1.00 88.12 200 ARG A O 1
ATOM 1502 N N . ALA A 1 201 ? 1.282 13.032 -1.331 1.00 88.50 201 ALA A N 1
ATOM 1503 C CA . ALA A 1 201 ? 0.324 14.069 -0.953 1.00 88.50 201 ALA A CA 1
ATOM 1504 C C . ALA A 1 201 ? -1.133 13.591 -1.096 1.00 88.50 201 ALA A C 1
ATOM 1506 O O . ALA A 1 201 ? -1.954 13.902 -0.234 1.00 88.50 201 ALA A O 1
ATOM 1507 N N . LEU A 1 202 ? -1.435 12.785 -2.120 1.00 91.00 202 LEU A N 1
ATOM 1508 C CA . LEU A 1 202 ? -2.750 12.166 -2.309 1.00 91.00 202 LEU A CA 1
ATOM 1509 C C . LEU A 1 202 ? -3.090 11.175 -1.182 1.00 91.00 202 LEU A C 1
ATOM 1511 O O . LEU A 1 202 ? -4.116 11.343 -0.526 1.00 91.00 202 LEU A O 1
ATOM 1515 N N . VAL A 1 203 ? -2.218 10.205 -0.864 1.00 90.38 203 VAL A N 1
ATOM 1516 C CA . VAL A 1 203 ? -2.497 9.262 0.246 1.00 90.38 203 VAL A CA 1
ATOM 1517 C C . VAL A 1 203 ? -2.542 9.983 1.603 1.00 90.38 203 VAL A C 1
ATOM 1519 O O . VAL A 1 203 ? -3.363 9.652 2.463 1.00 90.38 203 VAL A O 1
ATOM 1522 N N . ALA A 1 204 ? -1.717 11.017 1.798 1.00 88.38 204 ALA A N 1
ATOM 1523 C CA . ALA A 1 204 ? -1.770 11.861 2.989 1.00 88.38 204 ALA A CA 1
ATOM 1524 C C . ALA A 1 204 ? -3.096 12.636 3.105 1.00 88.38 204 ALA A C 1
ATOM 1526 O O . ALA A 1 204 ? -3.609 12.777 4.216 1.00 88.38 204 ALA A O 1
ATOM 1527 N N . ALA A 1 205 ? -3.682 13.090 1.990 1.00 91.00 205 ALA A N 1
ATOM 1528 C CA . ALA A 1 205 ? -5.016 13.690 1.977 1.00 91.00 205 ALA A CA 1
ATOM 1529 C C . ALA A 1 205 ? -6.087 12.666 2.386 1.00 91.00 205 ALA A C 1
ATOM 1531 O O . ALA A 1 205 ? -6.857 12.944 3.308 1.00 91.00 205 ALA A O 1
ATOM 1532 N N . SER A 1 206 ? -6.058 11.449 1.825 1.00 93.00 206 SER A N 1
ATOM 1533 C CA . SER A 1 206 ? -6.973 10.369 2.225 1.00 93.00 206 SER A CA 1
ATOM 1534 C C . SER A 1 206 ? -6.882 10.063 3.731 1.00 93.00 206 SER A C 1
ATOM 1536 O O . SER A 1 206 ? -7.904 9.865 4.386 1.00 93.00 206 SER A O 1
ATOM 1538 N N . LEU A 1 207 ? -5.679 10.096 4.324 1.00 90.88 207 LEU A N 1
ATOM 1539 C CA . LEU A 1 207 ? -5.478 9.940 5.774 1.00 90.88 207 LEU A CA 1
ATOM 1540 C C . LEU A 1 207 ? -6.056 11.103 6.609 1.00 90.88 207 LEU A C 1
ATOM 1542 O O . LEU A 1 207 ? -6.497 10.875 7.739 1.00 90.88 207 LEU A O 1
ATOM 1546 N N . GLN A 1 208 ? -6.096 12.338 6.094 1.00 89.50 208 GLN A N 1
ATOM 1547 C CA . GLN A 1 208 ? -6.767 13.457 6.779 1.00 89.50 208 GLN A CA 1
ATOM 1548 C C . GLN A 1 208 ? -8.292 13.318 6.734 1.00 89.50 208 GLN A C 1
ATOM 1550 O O . GLN A 1 208 ? -8.963 13.545 7.739 1.00 89.50 208 GLN A O 1
ATOM 1555 N N . GLU A 1 209 ? -8.848 12.887 5.605 1.00 90.31 209 GLU A N 1
ATOM 1556 C CA . GLU A 1 209 ? -10.293 12.677 5.451 1.00 90.31 209 GLU A CA 1
ATOM 1557 C C . GLU A 1 209 ? -10.784 11.508 6.314 1.00 90.31 209 GLU A C 1
ATOM 1559 O O . GLU A 1 209 ? -11.798 11.621 7.004 1.00 90.31 209 GLU A O 1
ATOM 1564 N N . VAL A 1 210 ? -10.009 10.423 6.379 1.00 92.12 210 VAL A N 1
ATOM 1565 C CA . VAL A 1 210 ? -10.243 9.321 7.324 1.00 92.12 210 VAL A CA 1
ATOM 1566 C C . VAL A 1 210 ? -10.083 9.786 8.775 1.00 92.12 210 VAL A C 1
ATOM 1568 O O . VAL A 1 210 ? -10.829 9.356 9.656 1.00 92.12 210 VAL A O 1
ATOM 1571 N N . SER A 1 211 ? -9.189 10.743 9.042 1.00 86.81 211 SER A N 1
ATOM 1572 C CA . SER A 1 211 ? -9.089 11.364 10.368 1.00 86.81 211 SER A CA 1
ATOM 1573 C C . SER A 1 211 ? -10.331 12.174 10.765 1.00 86.81 211 SER A C 1
ATOM 1575 O O . SER A 1 211 ? -10.577 12.332 11.965 1.00 86.81 211 SER A O 1
ATOM 1577 N N . ALA A 1 212 ? -11.123 12.631 9.792 1.00 84.75 212 ALA A N 1
ATOM 1578 C CA . ALA A 1 212 ? -12.391 13.335 9.981 1.00 84.75 212 ALA A CA 1
ATOM 1579 C C . ALA A 1 212 ? -13.629 12.410 10.042 1.00 84.75 212 ALA A C 1
ATOM 1581 O O . ALA A 1 212 ? -14.741 12.913 10.176 1.00 84.75 212 ALA A O 1
ATOM 1582 N N . GLY A 1 213 ? -13.457 11.081 9.979 1.00 86.19 213 GLY A N 1
ATOM 1583 C CA . GLY A 1 213 ? -14.554 10.102 10.081 1.00 86.19 213 GLY A CA 1
ATOM 1584 C C . GLY A 1 213 ? -14.966 9.435 8.762 1.00 86.19 213 GLY A C 1
ATOM 1585 O O . GLY A 1 213 ? -15.805 8.536 8.778 1.00 86.19 213 GLY A O 1
ATOM 1586 N N . SER A 1 214 ? -14.389 9.845 7.630 1.00 89.00 214 SER A N 1
ATOM 1587 C CA . SER A 1 214 ? -14.746 9.317 6.309 1.00 89.00 214 SER A CA 1
ATOM 1588 C C . SER A 1 214 ? -14.135 7.943 6.029 1.00 89.00 214 SER A C 1
ATOM 1590 O O . SER A 1 214 ? -13.028 7.637 6.468 1.00 89.00 214 SER A O 1
ATOM 1592 N N . ARG A 1 215 ? -14.807 7.160 5.182 1.00 94.00 215 ARG A N 1
ATOM 1593 C CA . ARG A 1 215 ? -14.221 5.994 4.513 1.00 94.00 215 ARG A CA 1
ATOM 1594 C C . ARG A 1 215 ? -13.436 6.449 3.273 1.00 94.00 215 ARG A C 1
ATOM 1596 O O . ARG A 1 215 ? -13.916 7.294 2.508 1.00 94.00 215 ARG A O 1
ATOM 1603 N N . ARG A 1 216 ? -12.257 5.864 3.032 1.00 95.38 216 ARG A N 1
ATOM 1604 C CA . ARG A 1 216 ? -11.504 6.004 1.771 1.00 95.38 216 ARG A CA 1
ATOM 1605 C C . ARG A 1 216 ? -10.963 4.661 1.287 1.00 95.38 216 ARG A C 1
ATOM 1607 O O . ARG A 1 216 ? -10.528 3.836 2.084 1.00 95.38 216 ARG A O 1
ATOM 1614 N N . VAL A 1 217 ? -10.984 4.446 -0.026 1.00 95.69 217 VAL A N 1
ATOM 1615 C CA . VAL A 1 217 ? -10.286 3.342 -0.704 1.00 95.69 217 VAL A CA 1
ATOM 1616 C C . VAL A 1 217 ? -9.401 3.950 -1.787 1.00 95.69 217 VAL A C 1
ATOM 1618 O O . VAL A 1 217 ? -9.907 4.656 -2.656 1.00 95.69 217 VAL A O 1
ATOM 1621 N N . THR A 1 218 ? -8.104 3.662 -1.753 1.00 95.94 218 THR A N 1
ATOM 1622 C CA . THR A 1 218 ? -7.117 4.182 -2.706 1.00 95.94 218 THR A CA 1
ATOM 1623 C C . THR A 1 218 ? -6.462 3.017 -3.437 1.00 95.94 218 THR A C 1
ATOM 1625 O O . THR A 1 218 ? -5.744 2.213 -2.840 1.00 95.94 218 THR A O 1
ATOM 1628 N N . PHE A 1 219 ? -6.702 2.915 -4.741 1.00 96.00 219 PHE A N 1
ATOM 1629 C CA . PHE A 1 219 ? -6.107 1.890 -5.591 1.00 96.00 219 PHE A CA 1
ATOM 1630 C C . PHE A 1 219 ? -4.772 2.356 -6.172 1.00 96.00 219 PHE A C 1
ATOM 1632 O O . PHE A 1 219 ? -4.742 3.296 -6.964 1.00 96.00 219 PHE A O 1
ATOM 1639 N N . ILE A 1 220 ? -3.678 1.685 -5.809 1.00 95.88 220 ILE A N 1
ATOM 1640 C CA . ILE A 1 220 ? -2.329 1.959 -6.316 1.00 95.88 220 ILE A CA 1
ATOM 1641 C C . ILE A 1 220 ? -2.021 0.963 -7.436 1.00 95.88 220 ILE A C 1
ATOM 1643 O O . ILE A 1 220 ? -1.893 -0.240 -7.217 1.00 95.88 220 ILE A O 1
ATOM 1647 N N . SER A 1 221 ? -1.886 1.474 -8.649 1.00 93.00 221 SER A N 1
ATOM 1648 C CA . SER A 1 221 ? -1.778 0.689 -9.880 1.00 93.00 221 SER A CA 1
ATOM 1649 C C . SER A 1 221 ? -0.512 1.050 -10.667 1.00 93.00 221 SER A C 1
ATOM 1651 O O . SER A 1 221 ? 0.155 2.032 -10.345 1.00 93.00 221 SER A O 1
ATOM 1653 N N . GLY A 1 222 ? -0.111 0.221 -11.633 1.00 85.69 222 GLY A N 1
ATOM 1654 C CA . GLY A 1 222 ? 1.093 0.419 -12.458 1.00 85.69 222 GLY A CA 1
ATOM 1655 C C . GLY A 1 222 ? 1.989 -0.821 -12.555 1.00 85.69 222 GLY A C 1
ATOM 1656 O O . GLY A 1 222 ? 1.640 -1.902 -12.073 1.00 85.69 222 GLY A O 1
ATOM 1657 N N . GLU A 1 223 ? 3.162 -0.679 -13.171 1.00 81.06 223 GLU A N 1
ATOM 1658 C CA . GLU A 1 223 ? 4.040 -1.795 -13.561 1.00 81.06 223 GLU A CA 1
ATOM 1659 C C . GLU A 1 223 ? 4.672 -2.607 -12.409 1.00 81.06 223 GLU A C 1
ATOM 1661 O O . GLU A 1 223 ? 4.692 -2.215 -11.236 1.00 81.06 223 GLU A O 1
ATOM 1666 N N . SER A 1 224 ? 5.234 -3.772 -12.747 1.00 79.62 224 SER A N 1
ATOM 1667 C CA . SER A 1 224 ? 6.145 -4.504 -11.856 1.00 79.62 224 SER A CA 1
ATOM 1668 C C . SER A 1 224 ? 7.418 -3.686 -11.576 1.00 79.62 224 SER A C 1
ATOM 1670 O O . SER A 1 224 ? 7.908 -2.956 -12.438 1.00 79.62 224 SER A O 1
ATOM 1672 N N . GLY A 1 225 ? 7.938 -3.758 -10.348 1.00 79.69 225 GLY A N 1
ATOM 1673 C CA . GLY A 1 225 ? 9.098 -2.971 -9.899 1.00 79.69 225 GLY A CA 1
ATOM 1674 C C . GLY A 1 225 ? 8.836 -1.478 -9.627 1.00 79.69 225 GLY A C 1
ATOM 1675 O O . GLY A 1 225 ? 9.611 -0.859 -8.903 1.00 79.69 225 GLY A O 1
ATOM 1676 N N . ILE A 1 226 ? 7.713 -0.912 -10.099 1.00 86.38 226 ILE A N 1
ATOM 1677 C CA . ILE A 1 226 ? 7.452 0.544 -10.112 1.00 86.38 226 ILE A CA 1
ATOM 1678 C C . ILE A 1 226 ? 7.368 1.211 -8.721 1.00 86.38 226 ILE A C 1
ATOM 1680 O O . ILE A 1 226 ? 7.406 2.436 -8.611 1.00 86.38 226 ILE A O 1
ATOM 1684 N N . GLY A 1 227 ? 7.255 0.417 -7.650 1.00 87.44 227 GLY A N 1
ATOM 1685 C CA . GLY A 1 227 ? 7.279 0.891 -6.261 1.00 87.44 227 GLY A CA 1
ATOM 1686 C C . GLY A 1 227 ? 5.95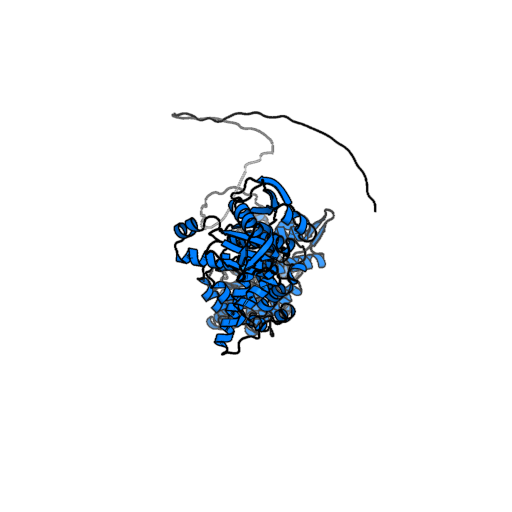1 0.844 -5.494 1.00 87.44 227 GLY A C 1
ATOM 1687 O O . GLY A 1 227 ? 5.918 1.345 -4.376 1.00 87.44 227 GLY A O 1
ATOM 1688 N N . LYS A 1 228 ? 4.884 0.220 -6.020 1.00 91.12 228 LYS A N 1
ATOM 1689 C CA . LYS A 1 228 ? 3.552 0.146 -5.366 1.00 91.12 228 LYS A CA 1
ATOM 1690 C C . LYS A 1 228 ? 3.610 -0.282 -3.891 1.00 91.12 228 LYS A C 1
ATOM 1692 O O . LYS A 1 228 ? 3.229 0.492 -3.019 1.00 91.12 228 LYS A O 1
ATOM 1697 N N . THR A 1 229 ? 4.183 -1.456 -3.612 1.00 88.38 229 THR A N 1
ATOM 1698 C CA . THR A 1 229 ? 4.422 -1.989 -2.258 1.00 88.38 229 THR A CA 1
ATOM 1699 C C . THR A 1 229 ? 5.210 -1.025 -1.374 1.00 88.38 229 THR A C 1
ATOM 1701 O O . THR A 1 229 ? 4.927 -0.907 -0.184 1.00 88.38 229 THR A O 1
ATOM 1704 N N . ARG A 1 230 ? 6.197 -0.306 -1.935 1.00 87.88 230 ARG A N 1
ATOM 1705 C CA . ARG A 1 230 ? 7.002 0.678 -1.194 1.00 87.88 230 ARG A CA 1
ATOM 1706 C C . ARG A 1 230 ? 6.179 1.912 -0.826 1.00 87.88 230 ARG A C 1
ATOM 1708 O O . ARG A 1 230 ? 6.260 2.316 0.327 1.00 87.88 230 ARG A O 1
ATOM 1715 N N . LEU A 1 231 ? 5.365 2.447 -1.741 1.00 90.62 231 LEU A N 1
ATOM 1716 C CA . LEU A 1 231 ? 4.431 3.541 -1.443 1.00 90.62 231 LEU A CA 1
ATOM 1717 C C . LEU A 1 231 ? 3.425 3.110 -0.370 1.00 90.62 231 LEU A C 1
ATOM 1719 O O . LEU A 1 231 ? 3.310 3.771 0.656 1.00 90.62 231 LEU A O 1
ATOM 1723 N N . ALA A 1 232 ? 2.767 1.963 -0.559 1.00 92.31 232 ALA A N 1
ATOM 1724 C CA . ALA A 1 232 ? 1.791 1.437 0.391 1.00 92.31 232 ALA A CA 1
ATOM 1725 C C . ALA A 1 232 ? 2.408 1.168 1.779 1.00 92.31 232 ALA A C 1
ATOM 1727 O O . ALA A 1 232 ? 1.834 1.562 2.791 1.00 92.31 232 ALA A O 1
ATOM 1728 N N . SER A 1 233 ? 3.610 0.577 1.841 1.00 90.12 233 SER A N 1
ATOM 1729 C CA . SER A 1 233 ? 4.353 0.385 3.099 1.00 90.12 233 SER A CA 1
ATOM 1730 C C . SER A 1 233 ? 4.729 1.708 3.761 1.00 90.12 233 SER A C 1
ATOM 1732 O O . SER A 1 233 ? 4.613 1.842 4.977 1.00 90.12 233 SER A O 1
ATOM 1734 N N . HIS A 1 234 ? 5.177 2.692 2.978 1.00 88.38 234 HIS A N 1
ATOM 1735 C CA . HIS A 1 234 ? 5.574 4.001 3.492 1.00 88.38 234 HIS A CA 1
ATOM 1736 C C . HIS A 1 234 ? 4.372 4.755 4.071 1.00 88.38 234 HIS A C 1
ATOM 1738 O O . HIS A 1 234 ? 4.420 5.189 5.220 1.00 88.38 234 HIS A O 1
ATOM 1744 N N . SER A 1 235 ? 3.256 4.813 3.341 1.00 89.62 235 SER A N 1
ATOM 1745 C CA . SER A 1 235 ? 2.011 5.416 3.828 1.00 89.62 235 SER A CA 1
ATOM 1746 C C . SER A 1 235 ? 1.410 4.664 5.021 1.00 89.62 235 SER A C 1
ATOM 1748 O O . SER A 1 235 ? 0.851 5.295 5.915 1.00 89.62 235 SER A O 1
ATOM 1750 N N . ALA A 1 236 ? 1.567 3.339 5.101 1.00 91.88 236 ALA A N 1
ATOM 1751 C CA . ALA A 1 236 ? 1.177 2.559 6.276 1.00 91.88 236 ALA A CA 1
ATOM 1752 C C . ALA A 1 236 ? 2.037 2.894 7.513 1.00 91.88 236 ALA A C 1
ATOM 1754 O O . ALA A 1 236 ? 1.514 3.002 8.622 1.00 91.88 236 ALA A O 1
ATOM 1755 N N . LEU A 1 237 ? 3.343 3.129 7.341 1.00 88.50 237 LEU A N 1
ATOM 1756 C CA . LEU A 1 237 ? 4.222 3.605 8.417 1.00 88.50 237 LEU A CA 1
ATOM 1757 C C . LEU A 1 237 ? 3.897 5.054 8.831 1.00 88.50 237 LEU A C 1
ATOM 1759 O O . LEU A 1 237 ? 3.867 5.346 10.028 1.00 88.50 237 LEU A O 1
ATOM 1763 N N . GLU A 1 238 ? 3.585 5.944 7.881 1.00 86.44 238 GLU A N 1
ATOM 1764 C CA . GLU A 1 238 ? 3.104 7.310 8.160 1.00 86.44 238 GLU A CA 1
ATOM 1765 C C . GLU A 1 238 ? 1.758 7.294 8.917 1.00 86.44 238 GLU A C 1
ATOM 1767 O O . GLU A 1 238 ? 1.604 8.008 9.911 1.00 86.44 238 GLU A O 1
ATOM 1772 N N . ALA A 1 239 ? 0.817 6.421 8.540 1.00 90.62 239 ALA A N 1
ATOM 1773 C CA . ALA A 1 239 ? -0.450 6.228 9.250 1.00 90.62 239 ALA A CA 1
ATOM 1774 C C . ALA A 1 239 ? -0.239 5.710 10.685 1.00 90.62 239 ALA A C 1
ATOM 1776 O O . ALA A 1 239 ? -0.823 6.243 11.634 1.00 90.62 239 ALA A O 1
ATOM 1777 N N . HIS A 1 240 ? 0.644 4.721 10.883 1.00 89.81 240 HIS A N 1
ATOM 1778 C CA . HIS A 1 240 ? 0.979 4.226 12.225 1.00 89.81 240 HIS A CA 1
ATOM 1779 C C . HIS A 1 240 ? 1.618 5.314 13.088 1.00 89.81 240 HIS A C 1
ATOM 1781 O O . HIS A 1 240 ? 1.305 5.424 14.276 1.00 89.81 240 HIS A O 1
ATOM 1787 N N . ALA A 1 241 ? 2.487 6.146 12.504 1.00 83.44 241 ALA A N 1
ATOM 1788 C CA . ALA A 1 241 ? 3.079 7.305 13.169 1.00 83.44 241 ALA A CA 1
ATOM 1789 C C . ALA A 1 241 ? 2.021 8.350 13.569 1.00 83.44 241 ALA A C 1
ATOM 1791 O O . ALA A 1 241 ? 2.114 8.909 14.661 1.00 83.44 241 ALA A O 1
ATOM 1792 N N . ALA A 1 242 ? 0.982 8.538 12.748 1.00 83.31 242 ALA A N 1
ATOM 1793 C CA . ALA A 1 242 ? -0.192 9.365 13.040 1.00 83.31 242 ALA A CA 1
ATOM 1794 C C . ALA A 1 242 ? -1.199 8.729 14.031 1.00 83.31 242 ALA A C 1
ATOM 1796 O O . ALA A 1 242 ? -2.234 9.329 14.323 1.00 83.31 242 ALA A O 1
ATOM 1797 N N . GLY A 1 243 ? -0.908 7.538 14.571 1.00 85.31 243 GLY A N 1
ATOM 1798 C CA . GLY A 1 243 ? -1.715 6.875 15.603 1.00 85.31 243 GLY A CA 1
ATOM 1799 C C . GLY A 1 243 ? -2.828 5.959 15.085 1.00 85.31 243 GLY A C 1
ATOM 1800 O O . GLY A 1 243 ? -3.693 5.568 15.868 1.00 85.31 243 GLY A O 1
ATOM 1801 N N . PHE A 1 244 ? -2.821 5.609 13.797 1.00 92.06 244 PHE A N 1
ATOM 1802 C CA . PHE A 1 244 ? -3.772 4.654 13.227 1.00 92.06 244 PHE A CA 1
ATOM 1803 C C . PHE A 1 244 ? -3.431 3.216 13.642 1.00 92.06 244 PHE A C 1
ATOM 1805 O O . PHE A 1 244 ? -2.261 2.841 13.771 1.00 92.06 244 PHE A O 1
ATOM 1812 N N . THR A 1 245 ? -4.462 2.381 13.755 1.00 94.12 245 THR A N 1
ATOM 1813 C CA . THR A 1 245 ? -4.321 0.926 13.672 1.00 94.12 245 THR A CA 1
ATOM 1814 C C . THR A 1 245 ? -4.003 0.546 12.231 1.00 94.12 245 THR A C 1
ATOM 1816 O O . THR A 1 245 ? -4.756 0.884 11.321 1.00 94.12 245 THR A O 1
ATOM 1819 N N . VAL A 1 246 ? -2.891 -0.156 12.017 1.00 95.19 246 VAL A N 1
ATOM 1820 C CA . VAL A 1 246 ? -2.397 -0.499 10.678 1.00 95.19 246 VAL A CA 1
ATOM 1821 C C . VAL A 1 246 ? -2.379 -2.008 10.501 1.00 95.19 246 VAL A C 1
ATOM 1823 O O . VAL A 1 246 ? -1.714 -2.708 11.264 1.00 95.19 246 VAL A O 1
ATOM 1826 N N . LEU A 1 247 ? -3.098 -2.488 9.488 1.00 95.81 247 LEU A N 1
ATOM 1827 C CA . LEU A 1 247 ? -3.181 -3.893 9.095 1.00 95.81 247 LEU A CA 1
ATOM 1828 C C . LEU A 1 247 ? -2.610 -4.070 7.682 1.00 95.81 247 LEU A C 1
ATOM 1830 O O . LEU A 1 247 ? -2.661 -3.154 6.860 1.00 95.81 247 LEU A O 1
ATOM 1834 N N . TRP A 1 248 ? -2.069 -5.251 7.398 1.00 95.25 248 TRP A N 1
ATOM 1835 C CA . TRP A 1 248 ? -1.452 -5.586 6.115 1.00 95.25 248 TRP A CA 1
ATOM 1836 C C . TRP A 1 248 ? -1.810 -7.018 5.733 1.00 95.25 248 TRP A C 1
ATOM 1838 O O . TRP A 1 248 ? -1.759 -7.897 6.591 1.00 95.25 248 TRP A O 1
ATOM 1848 N N . GLY A 1 249 ? -2.113 -7.250 4.459 1.00 90.94 249 GLY A N 1
ATOM 1849 C CA . GLY A 1 249 ? -2.150 -8.583 3.870 1.00 90.94 249 GLY A CA 1
ATOM 1850 C C . GLY A 1 249 ? -1.785 -8.565 2.389 1.00 90.94 249 GLY A C 1
ATOM 1851 O O . GLY A 1 249 ? -2.001 -7.560 1.711 1.00 90.94 249 GLY A O 1
ATOM 1852 N N . ALA A 1 250 ? -1.235 -9.663 1.874 1.00 87.00 250 ALA A N 1
ATOM 1853 C CA . ALA A 1 250 ? -0.848 -9.788 0.468 1.00 87.00 250 ALA A CA 1
ATOM 1854 C C . ALA A 1 250 ? -1.542 -10.970 -0.226 1.00 87.00 250 ALA A C 1
ATOM 1856 O O . ALA A 1 250 ? -1.668 -12.068 0.326 1.00 87.00 250 ALA A O 1
ATOM 1857 N N . ALA A 1 251 ? -1.991 -10.758 -1.462 1.00 80.19 251 ALA A N 1
ATOM 1858 C CA . ALA A 1 251 ? -2.448 -11.843 -2.320 1.00 80.19 251 ALA A CA 1
ATOM 1859 C C . ALA A 1 251 ? -1.244 -12.555 -2.966 1.00 80.19 251 ALA A C 1
ATOM 1861 O O . ALA A 1 251 ? -0.233 -11.936 -3.295 1.00 80.19 251 ALA A O 1
ATOM 1862 N N . HIS A 1 252 ? -1.350 -13.875 -3.118 1.00 68.75 252 HIS A N 1
ATOM 1863 C CA . HIS A 1 252 ? -0.256 -14.751 -3.538 1.00 68.75 252 HIS A CA 1
ATOM 1864 C C . HIS A 1 252 ? -0.719 -15.684 -4.668 1.00 68.75 252 HIS A C 1
ATOM 1866 O O . HIS A 1 252 ? -1.873 -16.121 -4.680 1.00 68.75 252 HIS A O 1
ATOM 1872 N N . ASP A 1 253 ? 0.192 -15.976 -5.596 1.00 54.69 253 ASP A N 1
ATOM 1873 C CA . ASP A 1 253 ? -0.056 -16.741 -6.826 1.00 54.69 253 ASP A CA 1
ATOM 1874 C C . ASP A 1 253 ? -0.288 -18.254 -6.574 1.00 54.69 253 ASP A C 1
ATOM 1876 O O . ASP A 1 253 ? 0.015 -18.781 -5.500 1.00 54.69 253 ASP A O 1
ATOM 1880 N N . GLU A 1 254 ? -0.833 -18.931 -7.586 1.00 40.94 254 GLU A N 1
ATOM 1881 C CA . GLU A 1 254 ? -1.085 -20.374 -7.775 1.00 40.94 254 GLU A CA 1
ATOM 1882 C C . GLU A 1 254 ? -1.930 -21.139 -6.728 1.00 40.94 254 GLU A C 1
ATOM 1884 O O . GLU A 1 254 ? -2.636 -22.075 -7.110 1.00 40.94 254 GLU A O 1
ATOM 1889 N N . LEU A 1 255 ? -1.899 -20.799 -5.431 1.00 41.66 255 LEU A N 1
ATOM 1890 C CA . LEU A 1 255 ? -2.507 -21.610 -4.353 1.00 41.66 255 LEU A CA 1
ATOM 1891 C C . LEU A 1 255 ? -3.144 -20.816 -3.189 1.00 41.66 255 LEU A C 1
ATOM 1893 O O . LEU A 1 255 ? -3.382 -21.389 -2.121 1.00 41.66 255 LEU A O 1
ATOM 1897 N N . SER A 1 256 ? -3.427 -19.516 -3.333 1.00 49.34 256 SER A N 1
ATOM 1898 C CA . SER A 1 256 ? -4.013 -18.744 -2.222 1.00 49.34 256 SER A CA 1
ATOM 1899 C C . SER A 1 256 ? -5.425 -19.215 -1.832 1.00 49.34 256 SER A C 1
ATOM 1901 O O . SER A 1 256 ? -6.283 -19.510 -2.665 1.00 49.34 256 SER A O 1
ATOM 1903 N N . ALA A 1 257 ? -5.670 -19.304 -0.521 1.00 59.69 257 ALA A N 1
ATOM 1904 C CA . ALA A 1 257 ? -6.995 -19.601 0.015 1.00 59.69 257 ALA A CA 1
ATOM 1905 C C . ALA A 1 257 ? -7.940 -18.396 -0.179 1.00 59.69 257 ALA A C 1
ATOM 1907 O O . ALA A 1 257 ? -7.474 -17.253 -0.124 1.00 59.69 257 ALA A O 1
ATOM 1908 N N . PRO A 1 258 ? -9.262 -18.606 -0.344 1.00 71.81 258 PRO A N 1
ATOM 1909 C CA . PRO A 1 258 ? -10.213 -17.504 -0.441 1.00 71.81 258 PRO A CA 1
ATOM 1910 C C . PRO A 1 258 ? -10.076 -16.526 0.728 1.00 71.81 258 PRO A C 1
ATOM 1912 O O . PRO A 1 258 ? -9.915 -16.941 1.877 1.00 71.81 258 PRO A O 1
ATOM 1915 N N . TYR A 1 259 ? -10.155 -15.230 0.428 1.00 81.44 259 TYR A N 1
ATOM 1916 C CA . TYR A 1 259 ? -9.963 -14.131 1.384 1.00 81.44 259 TYR A CA 1
ATOM 1917 C C . TYR A 1 259 ? -8.547 -13.989 1.990 1.00 81.44 259 TYR A C 1
ATOM 1919 O O . TYR A 1 259 ? -8.391 -13.199 2.919 1.00 81.44 259 TYR A O 1
ATOM 1927 N N . ALA A 1 260 ? -7.510 -14.678 1.489 1.00 80.69 260 ALA A N 1
ATOM 1928 C CA . ALA A 1 260 ? -6.151 -14.687 2.065 1.00 80.69 260 ALA A CA 1
ATOM 1929 C C . ALA A 1 260 ? -5.611 -13.336 2.608 1.00 80.69 260 ALA A C 1
ATOM 1931 O O . ALA A 1 260 ? -5.231 -13.307 3.780 1.00 80.69 260 ALA A O 1
ATOM 1932 N N . PRO A 1 261 ? -5.609 -12.208 1.862 1.00 86.94 261 PRO A N 1
ATOM 1933 C CA . PRO A 1 261 ? -5.087 -10.943 2.395 1.00 86.94 261 PRO A CA 1
ATOM 1934 C C . PRO A 1 261 ? -5.972 -10.339 3.503 1.00 86.94 261 PRO A C 1
ATOM 1936 O O . PRO A 1 261 ? -5.459 -9.672 4.398 1.00 86.94 261 PRO A O 1
ATOM 1939 N N . TRP A 1 262 ? -7.283 -10.614 3.516 1.00 90.75 262 TRP A N 1
ATOM 1940 C CA . TRP A 1 262 ? -8.154 -10.263 4.647 1.00 90.75 262 TRP A CA 1
ATOM 1941 C C . TRP A 1 262 ? -7.879 -11.147 5.868 1.00 90.75 262 TRP A C 1
ATOM 1943 O O . TRP A 1 262 ? -7.899 -10.651 6.991 1.00 90.75 262 TRP A O 1
ATOM 1953 N N . VAL A 1 263 ? -7.594 -12.437 5.663 1.00 87.19 263 VAL A N 1
ATOM 1954 C CA . VAL A 1 263 ? -7.216 -13.373 6.735 1.00 87.19 263 VAL A CA 1
ATOM 1955 C C . VAL A 1 263 ? -5.900 -12.942 7.390 1.00 87.19 263 VAL A C 1
ATOM 1957 O O . VAL A 1 263 ? -5.818 -12.908 8.616 1.00 87.19 263 VAL A O 1
ATOM 1960 N N . GLU A 1 264 ? -4.889 -12.566 6.603 1.00 87.50 264 GLU A N 1
ATOM 1961 C CA . GLU A 1 264 ? -3.607 -12.050 7.107 1.00 87.50 264 GLU A CA 1
ATOM 1962 C C . GLU A 1 264 ? -3.804 -10.751 7.910 1.00 87.50 264 GLU A C 1
ATOM 1964 O O . GLU A 1 264 ? -3.437 -10.681 9.087 1.00 87.50 264 GLU A O 1
ATOM 1969 N N . ALA A 1 265 ? -4.478 -9.760 7.315 1.00 92.69 265 ALA A N 1
ATOM 1970 C CA . ALA A 1 265 ? -4.713 -8.458 7.933 1.00 92.69 265 ALA A CA 1
ATOM 1971 C C . ALA A 1 265 ? -5.532 -8.545 9.234 1.00 92.69 265 ALA A C 1
ATOM 1973 O O . ALA A 1 265 ? -5.193 -7.897 10.227 1.00 92.69 265 ALA A O 1
ATOM 1974 N N . LEU A 1 266 ? -6.610 -9.337 9.248 1.00 94.00 266 LEU A N 1
ATOM 1975 C CA . LEU A 1 266 ? -7.537 -9.396 10.379 1.00 94.00 266 LEU A CA 1
ATOM 1976 C C . LEU A 1 266 ? -7.102 -10.373 11.481 1.00 94.00 266 LEU A C 1
ATOM 1978 O O . LEU A 1 266 ? -7.448 -10.129 12.635 1.00 94.00 266 LEU A O 1
ATOM 1982 N N . ASN A 1 267 ? -6.307 -11.417 11.199 1.00 90.44 267 ASN A N 1
ATOM 1983 C CA . ASN A 1 267 ? -5.698 -12.217 12.274 1.00 90.44 267 ASN A CA 1
ATOM 1984 C C . ASN A 1 267 ? -4.745 -11.356 13.115 1.00 90.44 267 ASN A C 1
ATOM 1986 O O . ASN A 1 267 ? -4.850 -11.364 14.338 1.00 90.44 267 ASN A O 1
ATOM 1990 N N . HIS A 1 268 ? -3.903 -10.527 12.480 1.00 91.12 268 HIS A N 1
ATOM 1991 C CA . HIS A 1 268 ? -3.034 -9.582 13.199 1.00 91.12 268 HIS A CA 1
ATOM 1992 C C . HIS A 1 268 ? -3.831 -8.598 14.077 1.00 91.12 268 HIS A C 1
ATOM 1994 O O . HIS A 1 268 ? -3.356 -8.210 15.146 1.00 91.12 268 HIS A O 1
ATOM 2000 N N . TYR A 1 269 ? -5.055 -8.230 13.670 1.00 92.88 269 TYR A N 1
ATOM 2001 C CA . TYR A 1 269 ? -5.977 -7.483 14.531 1.00 92.88 269 TYR A CA 1
ATOM 2002 C C . TYR A 1 269 ? -6.468 -8.334 15.714 1.00 92.88 269 TYR A C 1
ATOM 2004 O O . TYR A 1 269 ? -6.288 -7.935 16.860 1.00 92.88 269 TYR A O 1
ATOM 2012 N N . VAL A 1 270 ? -7.041 -9.514 15.457 1.00 92.12 270 VAL A N 1
ATOM 2013 C CA . VAL A 1 270 ? -7.605 -10.411 16.487 1.00 92.12 270 VAL A CA 1
ATOM 2014 C C . VAL A 1 270 ? -6.572 -10.836 17.542 1.00 92.12 270 VAL A C 1
ATOM 2016 O O . VAL A 1 270 ? -6.923 -10.944 18.711 1.00 92.12 270 VAL A O 1
ATOM 2019 N N . GLU A 1 271 ? -5.306 -11.023 17.166 1.00 89.81 271 GLU A N 1
ATOM 2020 C CA . GLU A 1 271 ? -4.212 -11.388 18.083 1.00 89.81 271 GLU A CA 1
ATOM 2021 C C . GLU A 1 271 ? -3.832 -10.289 19.094 1.00 89.81 271 GLU A C 1
ATOM 2023 O O . GLU A 1 271 ? -3.259 -10.597 20.139 1.00 89.81 271 GLU A O 1
ATOM 2028 N N . HIS A 1 272 ? -4.114 -9.015 18.793 1.00 88.62 272 HIS A N 1
ATOM 2029 C CA . HIS A 1 272 ? -3.605 -7.869 19.563 1.00 88.62 272 HIS A CA 1
ATOM 2030 C C . HIS A 1 272 ? -4.686 -6.873 20.019 1.00 88.62 272 HIS A C 1
ATOM 2032 O O . HIS A 1 272 ? -4.394 -5.985 20.823 1.00 88.62 272 HIS A O 1
ATOM 2038 N N . ALA A 1 273 ? -5.915 -6.984 19.511 1.00 87.75 273 ALA A N 1
ATOM 2039 C CA . ALA A 1 273 ? -7.020 -6.101 19.863 1.00 87.75 273 ALA A CA 1
ATOM 2040 C C . ALA A 1 273 ? -7.520 -6.336 21.303 1.00 87.75 273 ALA A C 1
ATOM 2042 O O . ALA A 1 273 ? -7.473 -7.466 21.796 1.00 87.75 273 ALA A O 1
ATOM 2043 N N . PRO A 1 274 ? -8.062 -5.306 21.984 1.00 84.06 274 PRO A N 1
ATOM 2044 C CA . PRO A 1 274 ? -8.682 -5.484 23.291 1.00 84.06 274 PRO A CA 1
ATOM 2045 C C . PRO A 1 274 ? -9.844 -6.483 23.233 1.00 84.06 274 PRO A C 1
ATOM 2047 O O . PRO A 1 274 ? -10.753 -6.349 22.409 1.00 84.06 274 PRO A O 1
ATOM 2050 N N . GLU A 1 275 ? -9.851 -7.452 24.151 1.00 85.81 275 GLU A N 1
ATOM 2051 C CA . GLU A 1 275 ? -10.852 -8.529 24.186 1.00 85.81 275 GLU A CA 1
ATOM 2052 C C . GLU A 1 275 ? -12.294 -7.994 24.273 1.00 85.81 275 GLU A C 1
ATOM 2054 O O . GLU A 1 275 ? -13.219 -8.595 23.736 1.00 85.81 275 GLU A O 1
ATOM 2059 N N . SER A 1 276 ? -12.491 -6.821 24.885 1.00 82.75 276 SER A N 1
ATOM 2060 C CA . SER A 1 276 ? -13.779 -6.120 24.949 1.00 82.75 276 SER A CA 1
ATOM 2061 C C . SER A 1 276 ? -14.364 -5.793 23.570 1.00 82.75 276 SER A C 1
ATOM 2063 O O . SER A 1 276 ? -15.558 -5.997 23.366 1.00 82.75 276 SER A O 1
ATOM 2065 N N . VAL A 1 277 ? -13.543 -5.347 22.612 1.00 86.94 277 VAL A N 1
ATOM 2066 C CA . VAL A 1 277 ? -13.976 -5.033 21.236 1.00 86.94 277 VAL A CA 1
ATOM 2067 C C . VAL A 1 277 ? -14.375 -6.315 20.502 1.00 86.94 277 VAL A C 1
ATOM 2069 O O . VAL A 1 277 ? -15.400 -6.365 19.823 1.00 86.94 277 VAL A O 1
ATOM 2072 N N . LEU A 1 278 ? -13.595 -7.383 20.692 1.00 90.44 278 LEU A N 1
ATOM 2073 C CA . LEU A 1 278 ? -13.867 -8.692 20.100 1.00 90.44 278 LEU A CA 1
ATOM 2074 C C . LEU A 1 278 ? -15.137 -9.328 20.697 1.00 90.44 278 LEU A C 1
ATOM 2076 O O . LEU A 1 278 ? -15.954 -9.864 19.949 1.00 90.44 278 LEU A O 1
ATOM 2080 N N . ARG A 1 279 ? -15.365 -9.213 22.014 1.00 87.06 279 ARG A N 1
ATOM 2081 C CA . ARG A 1 279 ? -16.604 -9.669 22.669 1.00 87.06 279 ARG A CA 1
ATOM 2082 C C . ARG A 1 279 ? -17.821 -8.841 22.252 1.00 87.06 279 ARG A C 1
ATOM 2084 O O . ARG A 1 279 ? -18.881 -9.424 22.045 1.00 87.06 279 ARG A O 1
ATOM 2091 N N . GLU A 1 280 ? -17.692 -7.522 22.076 1.00 86.06 280 GLU A N 1
ATOM 2092 C CA . GLU A 1 280 ? -18.784 -6.686 21.546 1.00 86.06 280 GLU A CA 1
ATOM 2093 C C . GLU A 1 280 ? -19.182 -7.140 20.133 1.00 86.06 280 GLU A C 1
ATOM 2095 O O . GLU A 1 280 ? -20.366 -7.311 19.834 1.00 86.06 280 GLU A O 1
ATOM 2100 N N . HIS A 1 281 ? -18.187 -7.404 19.280 1.00 90.38 281 HIS A N 1
ATOM 2101 C CA . HIS A 1 281 ? -18.406 -7.941 17.942 1.00 90.38 281 HIS A CA 1
ATOM 2102 C C . HIS A 1 281 ? -19.121 -9.307 17.981 1.00 90.38 281 HIS A C 1
ATOM 2104 O O . HIS A 1 281 ? -20.155 -9.479 17.332 1.00 90.38 281 HIS A O 1
ATOM 2110 N N . VAL A 1 282 ? -18.633 -10.255 18.790 1.00 89.94 282 VAL A N 1
ATOM 2111 C CA . VAL A 1 282 ? -19.246 -11.587 18.959 1.00 89.94 282 VAL A CA 1
ATOM 2112 C C . VAL A 1 282 ? -20.670 -11.502 19.518 1.00 89.94 282 VAL A C 1
ATOM 2114 O O . VAL A 1 282 ? -21.544 -12.238 19.065 1.00 89.94 282 VAL A O 1
ATOM 2117 N N . GLY A 1 283 ? -20.950 -10.575 20.438 1.00 86.38 283 GLY A N 1
ATOM 2118 C CA . GLY A 1 283 ? -22.297 -10.357 20.972 1.00 86.38 283 GLY A CA 1
ATOM 2119 C C . GLY A 1 283 ? -23.314 -9.896 19.918 1.00 86.38 283 GLY A C 1
ATOM 2120 O O . GLY A 1 283 ? -24.492 -10.232 20.017 1.00 86.38 283 GLY A O 1
ATOM 2121 N N . ARG A 1 284 ? -22.865 -9.166 18.886 1.00 87.25 284 ARG A N 1
ATOM 2122 C CA . ARG A 1 284 ? -23.709 -8.679 17.778 1.00 87.25 284 ARG A CA 1
ATOM 2123 C C . ARG A 1 284 ? -23.799 -9.664 16.603 1.00 87.25 284 ARG A C 1
ATOM 2125 O O . ARG A 1 284 ? -24.885 -9.867 16.065 1.00 87.25 284 ARG A O 1
ATOM 2132 N N . HIS A 1 285 ? -22.677 -10.261 16.196 1.00 88.12 285 HIS A N 1
ATOM 2133 C CA . HIS A 1 285 ? -22.555 -11.050 14.956 1.00 88.12 285 HIS A CA 1
ATOM 2134 C C . HIS A 1 285 ? -22.398 -12.564 15.188 1.00 88.12 285 HIS A C 1
ATOM 2136 O O . HIS A 1 285 ? -22.449 -13.343 14.237 1.00 88.12 285 HIS A O 1
ATOM 2142 N N . GLY A 1 286 ? -22.252 -13.012 16.437 1.00 89.38 286 GLY A N 1
ATOM 2143 C CA . GLY A 1 286 ? -22.112 -14.423 16.787 1.00 89.38 286 GLY A CA 1
ATOM 2144 C C . GLY A 1 286 ? -20.789 -15.035 16.320 1.00 89.38 286 GLY A C 1
ATOM 2145 O O . GLY A 1 286 ? -19.727 -14.425 16.416 1.00 89.38 286 GLY A O 1
ATOM 2146 N N . GLY A 1 287 ? -20.856 -16.279 15.841 1.00 89.88 287 GLY A N 1
ATOM 2147 C CA . GLY A 1 287 ? -19.684 -17.083 15.486 1.00 89.88 287 GLY A CA 1
ATOM 2148 C C . GLY A 1 287 ? -19.139 -16.903 14.069 1.00 89.88 287 GLY A C 1
ATOM 2149 O O . GLY A 1 287 ? -18.112 -17.507 13.751 1.00 89.88 287 GLY A O 1
ATOM 2150 N N . GLU A 1 288 ? -19.807 -16.135 13.201 1.00 91.38 288 GLU A N 1
ATOM 2151 C CA . GLU A 1 288 ? -19.596 -16.181 11.740 1.00 91.38 288 GLU A CA 1
ATOM 2152 C C . GLU A 1 288 ? -18.162 -15.874 11.317 1.00 91.38 288 GLU A C 1
ATOM 2154 O O . GLU A 1 288 ? -17.609 -16.548 10.447 1.00 91.38 288 GLU A O 1
ATOM 2159 N N . LEU A 1 289 ? -17.515 -14.919 11.987 1.00 92.12 289 LEU A N 1
ATOM 2160 C CA . LEU A 1 289 ? -16.142 -14.536 11.684 1.00 92.12 289 LEU A CA 1
ATOM 2161 C C . LEU A 1 289 ? -15.137 -15.685 11.921 1.00 92.12 289 LEU A C 1
ATOM 2163 O O . LEU A 1 289 ? -14.077 -15.697 11.301 1.00 92.12 289 LEU A O 1
ATOM 2167 N N . THR A 1 290 ? -15.479 -16.716 12.711 1.00 91.25 290 THR A N 1
ATOM 2168 C CA . THR A 1 290 ? -14.629 -17.917 12.874 1.00 91.25 290 THR A CA 1
ATOM 2169 C C . THR A 1 290 ? -14.529 -18.785 11.615 1.00 91.25 290 THR A C 1
ATOM 2171 O O . THR A 1 290 ? -13.648 -19.641 11.555 1.00 91.25 290 THR A O 1
ATOM 2174 N N . ARG A 1 291 ? -15.377 -18.551 10.597 1.00 85.12 291 ARG A N 1
ATOM 2175 C CA . ARG A 1 291 ? -15.227 -19.124 9.244 1.00 85.12 291 ARG A CA 1
ATOM 2176 C C . ARG A 1 291 ? -13.980 -18.585 8.527 1.00 85.12 291 ARG A C 1
ATOM 2178 O O . ARG A 1 291 ? -13.399 -19.293 7.713 1.00 85.12 291 ARG A O 1
ATOM 2185 N N . LEU A 1 292 ? -13.594 -17.343 8.831 1.00 84.12 292 LEU A N 1
ATOM 2186 C CA . LEU A 1 292 ? -12.471 -16.614 8.232 1.00 84.12 292 LEU A CA 1
ATOM 2187 C C . LEU A 1 292 ? -11.241 -16.603 9.153 1.00 84.12 292 LEU A C 1
ATOM 2189 O O . LEU A 1 292 ? -10.119 -16.797 8.694 1.00 84.12 292 LEU A O 1
ATOM 2193 N N . LEU A 1 293 ? -11.460 -16.399 10.456 1.00 89.25 293 LEU A N 1
ATOM 2194 C CA . LEU A 1 293 ? -10.426 -16.204 11.475 1.00 89.25 293 LEU A CA 1
ATOM 2195 C C . LEU A 1 293 ? -10.574 -17.245 12.605 1.00 89.25 293 LEU A C 1
ATOM 2197 O O . LEU A 1 293 ? -11.086 -16.928 13.684 1.00 89.25 293 LEU A O 1
ATOM 2201 N N . PRO A 1 294 ? -10.130 -18.505 12.412 1.00 84.62 294 PRO A N 1
ATOM 2202 C CA . PRO A 1 294 ? -10.190 -19.534 13.455 1.00 84.62 294 PRO A CA 1
ATOM 2203 C C . PRO A 1 294 ? -9.451 -19.154 14.749 1.00 84.62 294 PRO A C 1
ATOM 2205 O O . PRO A 1 294 ? -9.813 -19.637 15.823 1.00 84.62 294 PRO A O 1
ATOM 2208 N N . ALA A 1 295 ? -8.455 -18.261 14.661 1.00 83.31 295 ALA A N 1
ATOM 2209 C CA . ALA A 1 295 ? -7.716 -17.709 15.798 1.00 83.31 295 ALA A CA 1
ATOM 2210 C C . ALA A 1 295 ? -8.622 -17.020 16.837 1.00 83.31 295 ALA A C 1
ATOM 2212 O O . ALA A 1 295 ? -8.325 -17.069 18.029 1.00 83.31 295 ALA A O 1
ATOM 2213 N N . LEU A 1 296 ? -9.775 -16.474 16.427 1.00 89.00 296 LEU A N 1
ATOM 2214 C CA . LEU A 1 296 ? -10.732 -15.828 17.332 1.00 89.00 296 LEU A CA 1
ATOM 2215 C C . LEU A 1 296 ? -11.233 -16.773 18.443 1.00 89.00 296 LEU A C 1
ATOM 2217 O O . LEU A 1 296 ? -11.497 -16.317 19.551 1.00 89.00 296 LEU A O 1
ATOM 2221 N N . ARG A 1 297 ? -11.270 -18.095 18.199 1.00 90.25 297 ARG A N 1
ATOM 2222 C CA . ARG A 1 297 ? -11.621 -19.117 19.211 1.00 90.25 297 ARG A CA 1
ATOM 2223 C C . ARG A 1 297 ? -10.555 -19.318 20.295 1.00 90.25 297 ARG A C 1
ATOM 2225 O O . ARG A 1 297 ? -10.835 -19.947 21.308 1.00 90.25 297 ARG A O 1
ATOM 2232 N N . GLN A 1 298 ? -9.331 -18.838 20.074 1.00 86.75 298 GLN A N 1
ATOM 2233 C CA . GLN A 1 298 ? -8.254 -18.867 21.070 1.00 86.75 298 GLN A CA 1
ATOM 2234 C C . GLN A 1 298 ? -8.335 -17.659 22.013 1.00 86.75 298 GLN A C 1
ATOM 2236 O O . GLN A 1 298 ? -7.933 -17.762 23.168 1.00 86.75 298 GLN A O 1
ATOM 2241 N N . VAL A 1 299 ? -8.879 -16.539 21.521 1.00 86.31 299 VAL A N 1
ATOM 2242 C CA . VAL A 1 299 ? -9.070 -15.294 22.279 1.00 86.31 299 VAL A CA 1
ATOM 2243 C C . VAL A 1 299 ? -10.410 -15.293 23.024 1.00 86.31 299 VAL A C 1
ATOM 2245 O O . VAL A 1 299 ? -10.460 -14.869 24.171 1.00 86.31 299 VAL A O 1
ATOM 2248 N N . ILE A 1 300 ? -11.476 -15.816 22.404 1.00 88.31 300 ILE A N 1
ATOM 2249 C CA . ILE A 1 300 ? -12.820 -15.955 22.990 1.00 88.31 300 ILE A CA 1
ATOM 2250 C C . ILE A 1 300 ? -13.225 -17.442 22.935 1.00 88.31 300 ILE A C 1
ATOM 2252 O O . ILE A 1 300 ? -13.740 -17.897 21.910 1.00 88.31 300 ILE A O 1
ATOM 2256 N N . PRO A 1 301 ? -12.972 -18.235 23.997 1.00 85.00 301 PRO A N 1
ATOM 2257 C CA . PRO A 1 301 ? -13.216 -19.684 23.993 1.00 85.00 301 PRO A CA 1
ATOM 2258 C C . PRO A 1 301 ? -14.697 -20.094 23.986 1.00 85.00 301 PRO A C 1
ATOM 2260 O O . PRO A 1 301 ? -15.020 -21.217 23.605 1.00 85.00 301 PRO A O 1
ATOM 2263 N N . ASP A 1 302 ? -15.590 -19.206 24.424 1.00 87.50 302 ASP A N 1
ATOM 2264 C CA . ASP A 1 302 ? -17.042 -19.394 24.538 1.00 87.50 302 ASP A CA 1
ATOM 2265 C C . ASP A 1 302 ? -17.830 -18.879 23.317 1.00 87.50 302 ASP A C 1
ATOM 2267 O O . ASP A 1 302 ? -19.063 -18.873 23.316 1.00 87.50 302 ASP A O 1
ATOM 2271 N N . ILE A 1 303 ? -17.127 -18.480 22.252 1.00 89.50 303 ILE A N 1
ATOM 2272 C CA . ILE A 1 303 ? -17.725 -17.990 21.008 1.00 89.50 303 ILE A CA 1
ATOM 2273 C C . ILE A 1 303 ? -18.702 -19.018 20.392 1.00 89.50 303 ILE A C 1
ATOM 2275 O O . ILE A 1 303 ? -18.351 -20.195 20.242 1.00 89.50 303 ILE A O 1
ATOM 2279 N N . PRO A 1 304 ? -19.920 -18.603 19.983 1.00 88.12 304 PRO A N 1
ATOM 2280 C CA . PRO A 1 304 ? -20.859 -19.486 19.302 1.00 88.12 304 PRO A CA 1
ATOM 2281 C C . PRO A 1 304 ? -20.277 -20.110 18.028 1.00 88.12 304 PRO A C 1
ATOM 2283 O O . PRO A 1 304 ? -19.375 -19.564 17.390 1.00 88.12 304 PRO A O 1
ATOM 2286 N N . SER A 1 305 ? -20.849 -21.235 17.597 1.00 87.12 305 SER A N 1
ATOM 2287 C CA . SER A 1 305 ? -20.594 -21.727 16.239 1.00 87.12 305 SER A CA 1
ATOM 2288 C C . SER A 1 305 ? -21.262 -20.814 15.195 1.00 87.12 305 SER A C 1
ATOM 2290 O O . SER A 1 305 ? -22.294 -20.207 15.498 1.00 87.12 305 SER A O 1
ATOM 2292 N N . PRO A 1 306 ? -20.702 -20.708 13.975 1.00 87.12 306 PRO A N 1
ATOM 2293 C CA . PRO A 1 306 ? -21.381 -20.084 12.840 1.00 87.12 306 PRO A CA 1
ATOM 2294 C C . PRO A 1 306 ? -22.749 -20.727 12.563 1.00 87.12 306 PRO A C 1
ATOM 2296 O O . PRO A 1 306 ? -22.945 -21.913 12.831 1.00 87.12 306 PRO A O 1
ATOM 2299 N N . ARG A 1 307 ? -23.689 -19.968 11.996 1.00 85.56 307 ARG A N 1
ATOM 2300 C CA . ARG A 1 307 ? -25.012 -20.456 11.588 1.00 85.56 307 ARG A CA 1
ATOM 2301 C C . ARG A 1 307 ? -24.900 -21.207 10.269 1.00 85.56 307 ARG A C 1
ATOM 2303 O O . ARG A 1 307 ? -24.599 -20.600 9.243 1.00 85.56 307 ARG A O 1
ATOM 2310 N N . GLU A 1 308 ? -25.182 -22.503 10.291 1.00 86.69 308 GLU A N 1
ATOM 2311 C CA . GLU A 1 308 ? -25.311 -23.311 9.076 1.00 86.69 308 GLU A CA 1
ATOM 2312 C C . GLU A 1 308 ? -26.551 -22.860 8.282 1.00 86.69 308 GLU A C 1
ATOM 2314 O O . GLU A 1 308 ? -27.666 -22.835 8.809 1.00 86.69 308 GLU A O 1
ATOM 2319 N N . SER A 1 309 ? -26.355 -22.451 7.028 1.00 88.31 309 SER A N 1
ATOM 2320 C CA . SER A 1 309 ? -27.426 -21.999 6.124 1.00 88.31 309 SER A CA 1
ATOM 2321 C C . SER A 1 309 ? -27.031 -22.216 4.655 1.00 88.31 309 SER A C 1
ATOM 2323 O O . SER A 1 309 ? -26.094 -22.961 4.371 1.00 88.31 309 SER A O 1
ATOM 2325 N N . ASP A 1 310 ? -27.761 -21.650 3.690 1.00 86.12 310 ASP A N 1
ATOM 2326 C CA . ASP A 1 310 ? -27.335 -21.722 2.289 1.00 86.12 310 ASP A CA 1
ATOM 2327 C C . ASP A 1 310 ? -26.070 -20.863 2.041 1.00 86.12 310 ASP A C 1
ATOM 2329 O O . ASP A 1 310 ? -25.869 -19.857 2.727 1.00 86.12 310 ASP A O 1
ATOM 2333 N N . PRO A 1 311 ? -25.219 -21.198 1.049 1.00 72.88 311 PRO A N 1
ATOM 2334 C CA . PRO A 1 311 ? -23.942 -20.506 0.853 1.00 72.88 311 PRO A CA 1
ATOM 2335 C C . PRO A 1 311 ? -24.036 -19.003 0.539 1.00 72.88 311 PRO A C 1
ATOM 2337 O O . PRO A 1 311 ? -23.046 -18.289 0.709 1.00 72.88 311 PRO A O 1
ATOM 2340 N N . GLU A 1 312 ? -25.182 -18.500 0.068 1.00 77.25 312 GLU A N 1
ATOM 2341 C CA . GLU A 1 312 ? -25.368 -17.069 -0.183 1.00 77.25 312 GLU A CA 1
ATOM 2342 C C . GLU A 1 312 ? -25.697 -16.324 1.117 1.00 77.25 312 GLU A C 1
ATOM 2344 O O . GLU A 1 312 ? -25.063 -15.302 1.400 1.00 77.25 312 GLU A O 1
ATOM 2349 N N . THR A 1 313 ? -26.579 -16.884 1.953 1.00 85.25 313 THR A N 1
ATOM 2350 C CA . THR A 1 313 ? -26.839 -16.401 3.319 1.00 85.25 313 THR A CA 1
ATOM 2351 C C . THR A 1 313 ? -25.577 -16.461 4.185 1.00 85.25 313 THR A C 1
ATOM 2353 O O . THR A 1 313 ? -25.244 -15.468 4.833 1.00 85.25 313 THR A O 1
ATOM 2356 N N . GLU A 1 314 ? -24.817 -17.563 4.161 1.00 83.75 314 GLU A N 1
ATOM 2357 C CA . GLU A 1 314 ? -23.562 -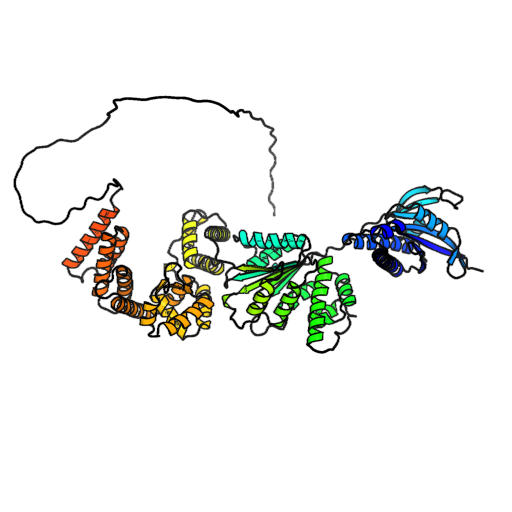17.686 4.925 1.00 83.75 314 GLU A CA 1
ATOM 2358 C C . GLU A 1 314 ? -22.529 -16.625 4.518 1.00 83.75 314 GLU A C 1
ATOM 2360 O O . GLU A 1 314 ? -21.878 -16.023 5.375 1.00 83.75 314 GLU A O 1
ATOM 2365 N N . ARG A 1 315 ? -22.404 -16.342 3.214 1.00 85.12 315 ARG A N 1
ATOM 2366 C CA . ARG A 1 315 ? -21.525 -15.284 2.695 1.00 85.12 315 ARG A CA 1
ATOM 2367 C C . ARG A 1 315 ? -22.000 -13.890 3.111 1.00 85.12 315 ARG A C 1
ATOM 2369 O O . ARG A 1 315 ? -21.170 -13.079 3.509 1.00 85.12 315 ARG A O 1
ATOM 2376 N N . TYR A 1 316 ? -23.303 -13.608 3.048 1.00 87.50 316 TYR A N 1
ATOM 2377 C CA . TYR A 1 316 ? -23.864 -12.326 3.490 1.00 87.50 316 TYR A CA 1
ATOM 2378 C C . TYR A 1 316 ? -23.619 -12.085 4.988 1.00 87.50 316 TYR A C 1
ATOM 2380 O O . TYR A 1 316 ? -23.160 -11.011 5.380 1.00 87.50 316 TYR A O 1
ATOM 2388 N N . LEU A 1 317 ? -23.841 -13.109 5.819 1.00 92.44 317 LEU A N 1
ATOM 2389 C CA . LEU A 1 317 ? -23.556 -13.066 7.254 1.00 92.44 317 LEU A CA 1
ATOM 2390 C C . LEU A 1 317 ? -22.058 -12.872 7.543 1.00 92.44 317 LEU A C 1
ATOM 2392 O O . LEU A 1 317 ? -21.707 -12.056 8.394 1.00 92.44 317 LEU A O 1
ATOM 2396 N N . LEU A 1 318 ? -21.172 -13.555 6.807 1.00 90.81 318 LEU A N 1
ATOM 2397 C CA . LEU A 1 318 ? -19.723 -13.369 6.920 1.00 90.81 318 LEU A CA 1
ATOM 2398 C C . LEU A 1 318 ? -19.288 -11.946 6.530 1.00 90.81 318 LEU A C 1
ATOM 2400 O O . LEU A 1 318 ? -18.481 -11.341 7.231 1.00 90.81 318 LEU A O 1
ATOM 2404 N N . PHE A 1 319 ? -19.826 -11.397 5.439 1.00 93.88 319 PHE A N 1
ATOM 2405 C CA . PHE A 1 319 ? -19.510 -10.043 4.972 1.00 93.88 319 PHE A CA 1
ATOM 2406 C C . PHE A 1 319 ? -19.950 -8.992 6.003 1.00 93.88 319 PHE A C 1
ATOM 2408 O O . PHE A 1 319 ? -19.153 -8.134 6.386 1.00 93.88 319 PHE A O 1
ATOM 2415 N N . GLY A 1 320 ? -21.167 -9.130 6.542 1.00 93.81 320 GLY A N 1
ATOM 2416 C CA . GLY A 1 320 ? -21.660 -8.299 7.641 1.00 93.81 320 GLY A CA 1
ATOM 2417 C C . GLY A 1 320 ? -20.870 -8.468 8.946 1.00 93.81 320 GLY A C 1
ATOM 2418 O O . GLY A 1 320 ? -20.753 -7.513 9.710 1.00 93.81 320 GLY A O 1
ATOM 2419 N N . ALA A 1 321 ? -20.285 -9.643 9.205 1.00 94.81 321 ALA A N 1
ATOM 2420 C CA . ALA A 1 321 ? -19.394 -9.855 10.346 1.00 94.81 321 ALA A CA 1
ATOM 2421 C C . ALA A 1 321 ? -18.020 -9.187 10.147 1.00 94.81 321 ALA A C 1
ATOM 2423 O O . ALA A 1 321 ? -17.531 -8.525 11.058 1.00 94.81 321 ALA A O 1
ATOM 2424 N N . VAL A 1 322 ? -17.413 -9.271 8.958 1.00 95.31 322 VAL A N 1
ATOM 2425 C CA . VAL A 1 322 ? -16.170 -8.530 8.667 1.00 95.31 322 VAL A CA 1
ATOM 2426 C C . VAL A 1 322 ? -16.404 -7.026 8.815 1.00 95.31 322 VAL A C 1
ATOM 2428 O O . VAL A 1 322 ? -15.660 -6.365 9.537 1.00 95.31 322 VAL A O 1
ATOM 2431 N N . LEU A 1 323 ? -17.470 -6.491 8.212 1.00 94.50 323 LEU A N 1
ATOM 2432 C CA . LEU A 1 323 ? -17.817 -5.074 8.325 1.00 94.50 323 LEU A CA 1
ATOM 2433 C C . LEU A 1 323 ? -18.096 -4.663 9.782 1.00 94.50 323 LEU A C 1
ATOM 2435 O O . LEU A 1 323 ? -17.561 -3.661 10.249 1.00 94.50 323 LEU A O 1
ATOM 2439 N N . GLY A 1 324 ? -18.833 -5.482 10.536 1.00 93.00 324 GLY A N 1
ATOM 2440 C CA . GLY A 1 324 ? -19.101 -5.258 11.957 1.00 93.00 324 GLY A CA 1
ATOM 2441 C C . GLY A 1 324 ? -17.861 -5.302 12.858 1.00 93.00 324 GLY A C 1
ATOM 2442 O O . GLY A 1 324 ? -17.832 -4.626 13.888 1.00 93.00 324 GLY A O 1
ATOM 2443 N N . LEU A 1 325 ? -16.816 -6.060 12.495 1.00 94.25 325 LEU A N 1
ATOM 2444 C CA . LEU A 1 325 ? -15.521 -5.990 13.180 1.00 94.25 325 LEU A CA 1
ATOM 2445 C C . LEU A 1 325 ? -14.806 -4.675 12.851 1.00 94.25 325 LEU A C 1
ATOM 2447 O O . LEU A 1 325 ? -14.282 -4.033 13.758 1.00 94.25 325 LEU A O 1
ATOM 2451 N N . LEU A 1 326 ? -14.808 -4.251 11.582 1.00 94.12 326 LEU A N 1
ATOM 2452 C CA . LEU A 1 326 ? -14.217 -2.974 11.171 1.00 94.12 326 LEU A CA 1
ATOM 2453 C C . LEU A 1 326 ? -14.911 -1.791 11.866 1.00 94.12 326 LEU A C 1
ATOM 2455 O O . LEU A 1 326 ? -14.230 -0.892 12.352 1.00 94.12 326 LEU A O 1
ATOM 2459 N N . GLU A 1 327 ? -16.238 -1.807 11.998 1.00 91.94 327 GLU A N 1
ATOM 2460 C CA . GLU A 1 327 ? -17.019 -0.810 12.749 1.00 91.94 327 GLU A CA 1
ATOM 2461 C C . GLU A 1 327 ? -16.706 -0.802 14.253 1.00 91.94 327 GLU A C 1
ATOM 2463 O O . GLU A 1 327 ? -16.574 0.267 14.850 1.00 91.94 327 GLU A O 1
ATOM 2468 N N . ALA A 1 328 ? -16.570 -1.971 14.889 1.00 89.44 328 ALA A N 1
ATOM 2469 C CA . ALA A 1 328 ? -16.177 -2.057 16.298 1.00 89.44 328 ALA A CA 1
ATOM 2470 C C . ALA A 1 328 ? -14.733 -1.562 16.520 1.00 89.44 328 ALA A C 1
ATOM 2472 O O . ALA A 1 328 ? -14.465 -0.794 17.444 1.00 89.44 328 ALA A O 1
ATOM 2473 N N . ALA A 1 329 ? -13.808 -1.942 15.634 1.00 89.56 329 ALA A N 1
ATOM 2474 C CA . ALA A 1 329 ? -12.404 -1.557 15.700 1.00 89.56 329 ALA A CA 1
ATOM 2475 C C . ALA A 1 329 ? -12.187 -0.053 15.468 1.00 89.56 329 ALA A C 1
ATOM 2477 O O . ALA A 1 329 ? -11.440 0.591 16.206 1.00 89.56 329 ALA A O 1
ATOM 2478 N N . THR A 1 330 ? -12.866 0.522 14.472 1.00 90.25 330 THR A N 1
ATOM 2479 C CA . THR A 1 330 ? -12.732 1.942 14.102 1.00 90.25 330 THR A CA 1
ATOM 2480 C C . THR A 1 330 ? -13.318 2.907 15.134 1.00 90.25 330 THR A C 1
ATOM 2482 O O . THR A 1 330 ? -12.830 4.032 15.242 1.00 90.25 330 THR A O 1
ATOM 2485 N N . ARG A 1 331 ? -14.275 2.461 15.964 1.00 85.31 331 ARG A N 1
ATOM 2486 C CA . ARG A 1 331 ? -14.714 3.195 17.168 1.00 85.31 331 ARG A CA 1
ATOM 2487 C C . ARG A 1 331 ? -13.617 3.324 18.232 1.00 85.31 331 ARG A C 1
ATOM 2489 O O . ARG A 1 331 ? -13.638 4.286 18.993 1.00 85.31 331 ARG A O 1
ATOM 2496 N N . ALA A 1 332 ? -12.671 2.384 18.289 1.00 78.00 332 ALA A N 1
ATOM 2497 C CA . ALA A 1 332 ? -11.540 2.416 19.220 1.00 78.00 332 ALA A CA 1
ATOM 2498 C C . ALA A 1 332 ? -10.296 3.112 18.630 1.00 78.00 332 ALA A C 1
ATOM 2500 O O . ALA A 1 332 ? -9.571 3.801 19.346 1.00 78.00 332 ALA A O 1
ATOM 2501 N N . SER A 1 333 ? -10.023 2.942 17.331 1.00 84.88 333 SER A N 1
ATOM 2502 C CA . SER A 1 333 ? -8.875 3.551 16.646 1.00 84.88 333 SER A CA 1
ATOM 2503 C C . SER A 1 333 ? -9.099 3.620 15.133 1.00 84.88 333 SER A C 1
ATOM 2505 O O . SER A 1 333 ? -9.452 2.619 14.514 1.00 84.88 333 SER A O 1
ATOM 2507 N N . ARG A 1 334 ? -8.824 4.785 14.524 1.00 92.12 334 ARG A N 1
ATOM 2508 C CA . ARG A 1 334 ? -8.807 4.974 13.058 1.00 92.12 334 ARG A CA 1
ATOM 2509 C C . ARG A 1 334 ? -7.959 3.889 12.399 1.00 92.12 334 ARG A C 1
ATOM 2511 O O . ARG A 1 334 ? -6.850 3.624 12.864 1.00 92.12 334 ARG A O 1
ATOM 2518 N N . MET A 1 335 ? -8.445 3.293 11.316 1.00 94.62 335 MET A N 1
ATOM 2519 C CA . MET A 1 335 ? -7.804 2.126 10.712 1.00 94.62 335 MET A CA 1
ATOM 2520 C C . MET A 1 335 ? -7.248 2.423 9.317 1.00 94.62 335 MET A C 1
ATOM 2522 O O . MET A 1 335 ? -7.852 3.154 8.535 1.00 94.62 335 MET A O 1
ATOM 2526 N N . ALA A 1 336 ? -6.102 1.826 8.995 1.00 96.69 336 ALA A N 1
ATOM 2527 C CA . ALA A 1 336 ? -5.584 1.711 7.639 1.00 96.69 336 ALA A CA 1
ATOM 2528 C C . ALA A 1 336 ? -5.280 0.236 7.338 1.00 96.69 336 ALA A C 1
ATOM 2530 O O . ALA A 1 336 ? -4.531 -0.406 8.074 1.00 96.69 336 ALA A O 1
ATOM 2531 N N . ILE A 1 337 ? -5.863 -0.302 6.268 1.00 97.38 337 ILE A N 1
ATOM 2532 C CA . ILE A 1 337 ? -5.636 -1.673 5.794 1.00 97.38 337 ILE A CA 1
ATOM 2533 C C . ILE A 1 337 ? -4.933 -1.598 4.445 1.00 97.38 337 ILE A C 1
ATOM 2535 O O . ILE A 1 337 ? -5.439 -0.949 3.532 1.00 97.38 337 ILE A O 1
ATOM 2539 N N . VAL A 1 338 ? -3.800 -2.279 4.294 1.00 97.31 338 VAL A N 1
ATOM 2540 C CA . VAL A 1 338 ? -3.184 -2.498 2.979 1.00 97.31 338 VAL A CA 1
ATOM 2541 C C . VAL A 1 338 ? -3.483 -3.913 2.500 1.00 97.31 338 VAL A C 1
ATOM 2543 O O . VAL A 1 338 ? -3.288 -4.872 3.245 1.00 97.31 338 VAL A O 1
ATOM 2546 N N . LEU A 1 339 ? -3.928 -4.023 1.250 1.00 95.44 339 LEU A N 1
ATOM 2547 C CA . LEU A 1 339 ? -4.094 -5.267 0.508 1.00 95.44 339 LEU A CA 1
ATOM 2548 C C . LEU A 1 339 ? -3.173 -5.190 -0.722 1.00 95.44 339 LEU A C 1
ATOM 2550 O O . LEU A 1 339 ? -3.463 -4.442 -1.660 1.00 95.44 339 LEU A O 1
ATOM 2554 N N . ASP A 1 340 ? -2.040 -5.892 -0.695 1.00 91.38 340 ASP A N 1
ATOM 2555 C CA . ASP A 1 340 ? -1.014 -5.824 -1.751 1.00 91.38 340 ASP A CA 1
ATOM 2556 C C . ASP A 1 340 ? -1.120 -6.977 -2.767 1.00 91.38 340 ASP A C 1
ATOM 2558 O O . ASP A 1 340 ? -1.702 -8.028 -2.489 1.00 91.38 340 ASP A O 1
ATOM 2562 N N . ASP A 1 341 ? -0.553 -6.751 -3.955 1.00 86.75 341 ASP A N 1
ATOM 2563 C CA . ASP A 1 341 ? -0.523 -7.659 -5.107 1.00 86.75 341 ASP A CA 1
ATOM 2564 C C . ASP A 1 341 ? -1.906 -8.245 -5.502 1.00 86.75 341 ASP A C 1
ATOM 2566 O O . ASP A 1 341 ? -2.027 -9.387 -5.949 1.00 86.75 341 ASP A O 1
ATOM 2570 N N . LEU A 1 342 ? -2.969 -7.429 -5.408 1.00 91.06 342 LEU A N 1
ATOM 2571 C CA . LEU A 1 342 ? -4.377 -7.799 -5.651 1.00 91.06 342 LEU A CA 1
ATOM 2572 C C . LEU A 1 342 ? -4.687 -8.387 -7.043 1.00 91.06 342 LEU A C 1
ATOM 2574 O O . LEU A 1 342 ? -5.785 -8.910 -7.226 1.00 91.06 342 LEU A O 1
ATOM 2578 N N . GLN A 1 343 ? -3.768 -8.361 -8.017 1.00 82.31 343 GLN A N 1
ATOM 2579 C CA . GLN A 1 343 ? -3.933 -9.168 -9.238 1.00 82.31 343 GLN A CA 1
ATOM 2580 C C . GLN A 1 343 ? -3.997 -10.681 -8.944 1.00 82.31 343 GLN A C 1
ATOM 2582 O O . GLN A 1 343 ? -4.583 -11.417 -9.720 1.00 82.31 343 GLN A O 1
ATOM 2587 N N . TRP A 1 344 ? -3.471 -11.141 -7.801 1.00 82.06 344 TRP A N 1
ATOM 2588 C CA . TRP A 1 344 ? -3.571 -12.535 -7.348 1.00 82.06 344 TRP A CA 1
ATOM 2589 C C . TRP A 1 344 ? -4.775 -12.809 -6.432 1.00 82.06 344 TRP A C 1
ATOM 2591 O O . TRP A 1 344 ? -4.864 -13.874 -5.822 1.00 82.06 344 TRP A O 1
ATOM 2601 N N . ALA A 1 345 ? -5.685 -11.845 -6.264 1.00 81.94 345 ALA A N 1
ATOM 2602 C CA . ALA A 1 345 ? -6.818 -11.976 -5.356 1.00 81.94 345 ALA A CA 1
ATOM 2603 C C . ALA A 1 345 ? -7.988 -12.742 -5.991 1.00 81.94 345 ALA A C 1
ATOM 2605 O O . ALA A 1 345 ? -8.463 -12.412 -7.079 1.00 81.94 345 ALA A O 1
ATOM 2606 N N . ASP A 1 346 ? -8.518 -13.725 -5.260 1.00 79.38 346 ASP A N 1
ATOM 2607 C CA . ASP A 1 346 ? -9.685 -14.489 -5.692 1.00 79.38 346 ASP A CA 1
ATOM 2608 C C . ASP A 1 346 ? -10.960 -13.618 -5.776 1.00 79.38 346 ASP A C 1
ATOM 2610 O O . ASP A 1 346 ? -11.096 -12.577 -5.124 1.00 79.38 346 ASP A O 1
ATOM 2614 N N . ARG A 1 347 ? -11.955 -14.070 -6.548 1.00 83.00 347 ARG A N 1
ATOM 2615 C CA . ARG A 1 347 ? -13.202 -13.314 -6.753 1.00 83.00 347 ARG A CA 1
ATOM 2616 C C . ARG A 1 347 ? -13.944 -12.995 -5.445 1.00 83.00 347 ARG A C 1
ATOM 2618 O O . ARG A 1 347 ? -14.588 -11.952 -5.378 1.00 83.00 347 ARG A O 1
ATOM 2625 N N . GLN A 1 348 ? -13.871 -13.837 -4.413 1.00 82.69 348 GLN A N 1
ATOM 2626 C CA . GLN A 1 348 ? -14.519 -13.580 -3.124 1.00 82.69 348 GLN A CA 1
ATOM 2627 C C . GLN A 1 348 ? -13.743 -12.554 -2.280 1.00 82.69 348 GLN A C 1
ATOM 2629 O O . GLN A 1 348 ? -14.379 -11.663 -1.717 1.00 82.69 348 GLN A O 1
ATOM 2634 N N . THR A 1 349 ? -12.398 -12.584 -2.268 1.00 87.19 349 THR A N 1
ATOM 2635 C CA . THR A 1 349 ? -11.554 -11.492 -1.720 1.00 87.19 349 THR A CA 1
ATOM 2636 C C . THR A 1 349 ? -11.981 -10.132 -2.273 1.00 87.19 349 THR A C 1
ATOM 2638 O O . THR A 1 349 ? -12.129 -9.159 -1.527 1.00 87.19 349 THR A O 1
ATOM 2641 N N . LEU A 1 350 ? -12.204 -10.077 -3.587 1.00 91.00 350 LEU A N 1
ATOM 2642 C CA . LEU A 1 350 ? -12.550 -8.857 -4.311 1.00 91.00 350 LEU A CA 1
ATOM 2643 C C . LEU A 1 350 ? -14.008 -8.424 -4.096 1.00 91.00 350 LEU A C 1
ATOM 2645 O O . LEU A 1 350 ? -14.273 -7.231 -3.977 1.00 91.00 350 LEU A O 1
ATOM 2649 N N . LEU A 1 351 ? -14.947 -9.367 -3.969 1.00 90.44 351 LEU A N 1
ATOM 2650 C CA . LEU A 1 351 ? -16.329 -9.062 -3.580 1.00 90.44 351 LEU A CA 1
ATOM 2651 C C . LEU A 1 351 ? -16.428 -8.544 -2.136 1.00 90.44 351 LEU A C 1
ATOM 2653 O O . LEU A 1 351 ? -17.234 -7.653 -1.875 1.00 90.44 351 LEU A O 1
ATOM 2657 N N . LEU A 1 352 ? -15.595 -9.040 -1.214 1.00 92.44 352 LEU A N 1
ATOM 2658 C CA . LEU A 1 352 ? -15.510 -8.510 0.150 1.00 92.44 352 LEU A CA 1
ATOM 2659 C C . LEU A 1 352 ? -14.923 -7.088 0.163 1.00 92.44 352 LEU A C 1
ATOM 2661 O O . LEU A 1 352 ? -15.457 -6.212 0.839 1.00 92.44 352 LEU A O 1
ATOM 2665 N N . LEU A 1 353 ? -13.888 -6.826 -0.644 1.00 94.81 353 LEU A N 1
ATOM 2666 C CA . LEU A 1 353 ? -13.353 -5.472 -0.832 1.00 94.81 353 LEU A CA 1
ATOM 2667 C C . LEU A 1 353 ? -14.394 -4.513 -1.419 1.00 94.81 353 LEU A C 1
ATOM 2669 O O . LEU A 1 353 ? -14.538 -3.403 -0.912 1.00 94.81 353 LEU A O 1
ATOM 2673 N N . LYS A 1 354 ? -15.164 -4.955 -2.420 1.00 94.00 354 LYS A N 1
ATOM 2674 C CA . LYS A 1 354 ? -16.290 -4.185 -2.958 1.00 94.00 354 LYS A CA 1
ATOM 2675 C C . LYS A 1 354 ? -17.324 -3.869 -1.872 1.00 94.00 354 LYS A C 1
ATOM 2677 O O . LYS A 1 354 ? -17.685 -2.710 -1.716 1.00 94.00 354 LYS A O 1
ATOM 2682 N N . HIS A 1 355 ? -17.722 -4.854 -1.066 1.00 93.56 355 HIS A N 1
ATOM 2683 C CA . HIS A 1 355 ? -18.688 -4.654 0.018 1.00 93.56 355 HIS A CA 1
ATOM 2684 C C . HIS A 1 355 ? -18.210 -3.642 1.077 1.00 93.56 355 HIS A C 1
ATOM 2686 O O . HIS A 1 355 ? -18.989 -2.801 1.520 1.00 93.56 355 HIS A O 1
ATOM 2692 N N . VAL A 1 356 ? -16.922 -3.669 1.445 1.00 94.06 356 VAL A N 1
ATOM 2693 C CA . VAL A 1 356 ? -16.326 -2.674 2.357 1.00 94.06 356 VAL A CA 1
ATOM 2694 C C . VAL A 1 356 ? -16.221 -1.291 1.697 1.00 94.06 356 VAL A C 1
ATOM 2696 O O . VAL A 1 356 ? -16.412 -0.281 2.371 1.00 94.06 356 VAL A O 1
ATOM 2699 N N . ALA A 1 357 ? -15.955 -1.217 0.389 1.00 92.81 357 ALA A N 1
ATOM 2700 C CA . ALA A 1 357 ? -15.920 0.041 -0.360 1.00 92.81 357 ALA A CA 1
ATOM 2701 C C . ALA A 1 357 ? -17.312 0.677 -0.535 1.00 92.81 357 ALA A C 1
ATOM 2703 O O . ALA A 1 357 ? -17.425 1.900 -0.510 1.00 92.81 357 ALA A O 1
ATOM 2704 N N . GLU A 1 358 ? -18.366 -0.130 -0.672 1.00 91.56 358 GLU A N 1
ATOM 2705 C CA . GLU A 1 358 ? -19.758 0.316 -0.825 1.00 91.56 358 GLU A CA 1
ATOM 2706 C C . GLU A 1 358 ? -20.411 0.795 0.491 1.00 91.56 358 GLU A C 1
ATOM 2708 O O . GLU A 1 358 ? -21.525 1.317 0.452 1.00 91.56 358 GLU A O 1
ATOM 2713 N N . GLN A 1 359 ? -19.744 0.675 1.651 1.00 86.69 359 GLN A N 1
ATOM 2714 C CA . GLN A 1 359 ? -20.276 1.182 2.925 1.00 86.69 359 GLN A CA 1
ATOM 2715 C C . GLN A 1 359 ? -20.366 2.720 2.919 1.00 86.69 359 GLN A C 1
ATOM 2717 O O . GLN A 1 359 ? -19.374 3.422 2.698 1.00 86.69 359 GLN A O 1
ATOM 2722 N N . THR A 1 360 ? -21.566 3.234 3.210 1.00 75.94 360 THR A N 1
ATOM 2723 C CA . THR A 1 360 ? -21.911 4.668 3.188 1.00 75.94 360 THR A CA 1
ATOM 2724 C C . THR A 1 360 ? -21.963 5.316 4.573 1.00 75.94 360 THR A C 1
ATOM 2726 O O . THR A 1 360 ? -22.127 6.530 4.675 1.00 75.94 360 THR A O 1
ATOM 2729 N N . GLN A 1 361 ? -21.881 4.529 5.649 1.00 79.81 361 GLN A N 1
ATOM 2730 C CA . GLN A 1 361 ? -21.840 5.052 7.018 1.00 79.81 361 GLN A CA 1
ATOM 2731 C C . GLN A 1 361 ? -20.458 5.637 7.359 1.00 79.81 361 GLN A C 1
ATOM 2733 O O . GLN A 1 361 ? -19.451 5.283 6.744 1.00 79.81 361 GLN A O 1
ATOM 2738 N N . ALA A 1 362 ? -20.406 6.521 8.360 1.00 79.06 362 ALA A N 1
ATOM 2739 C CA . ALA A 1 362 ? -19.160 7.113 8.845 1.00 79.06 362 ALA A CA 1
ATOM 2740 C C . ALA A 1 362 ? -18.262 6.037 9.485 1.00 79.06 362 ALA A C 1
ATOM 2742 O O . ALA A 1 362 ? -18.507 5.578 10.600 1.00 79.06 362 ALA A O 1
ATOM 2743 N N . LEU A 1 363 ? -17.228 5.636 8.750 1.00 89.69 363 LEU A N 1
ATOM 2744 C CA . LEU A 1 363 ? -16.304 4.562 9.091 1.00 89.69 363 LEU A CA 1
ATOM 2745 C C . LEU A 1 363 ? -14.876 5.081 8.855 1.00 89.69 363 LEU A C 1
ATOM 2747 O O . LEU A 1 363 ? -14.459 5.118 7.695 1.00 89.69 363 LEU A O 1
ATOM 2751 N N . PRO A 1 364 ? -14.117 5.489 9.897 1.00 93.88 364 PRO A N 1
ATOM 2752 C CA . PRO A 1 364 ? -12.762 6.020 9.741 1.00 93.88 364 PRO A CA 1
ATOM 2753 C C . PRO A 1 364 ? -11.758 4.906 9.403 1.00 93.88 364 PRO A C 1
ATOM 2755 O O . PRO A 1 364 ? -10.953 4.461 10.229 1.00 93.88 364 PRO A O 1
ATOM 2758 N N . LEU A 1 365 ? -11.825 4.484 8.142 1.00 96.00 365 LEU A N 1
ATOM 2759 C CA . LEU A 1 365 ? -11.067 3.415 7.514 1.00 96.00 365 LEU A CA 1
ATOM 2760 C C . LEU A 1 365 ? -10.473 3.898 6.182 1.00 96.00 365 LEU A C 1
ATOM 2762 O O . LEU A 1 365 ? -11.208 4.272 5.264 1.00 96.00 365 LEU A O 1
ATOM 2766 N N . LEU A 1 366 ? -9.148 3.807 6.061 1.00 96.75 366 LEU A N 1
ATOM 2767 C CA . LEU A 1 366 ? -8.445 3.781 4.780 1.00 96.75 366 LEU A CA 1
ATOM 2768 C C . LEU A 1 366 ? -8.248 2.324 4.342 1.00 96.75 366 LEU A C 1
ATOM 2770 O O . LEU A 1 366 ? -7.752 1.512 5.123 1.00 96.75 366 LEU A O 1
ATOM 2774 N N . VAL A 1 367 ? -8.545 2.004 3.085 1.00 97.12 367 VAL A N 1
ATOM 2775 C CA . VAL A 1 367 ? -8.089 0.761 2.444 1.00 97.12 367 VAL A CA 1
ATOM 2776 C C . VAL A 1 367 ? -7.189 1.109 1.264 1.00 97.12 367 VAL A C 1
ATOM 2778 O O . VAL A 1 367 ? -7.600 1.840 0.367 1.00 97.12 367 VAL A O 1
ATOM 2781 N N . VAL A 1 368 ? -5.968 0.586 1.241 1.00 97.25 368 VAL A N 1
ATOM 2782 C CA . VAL A 1 368 ? -5.024 0.750 0.130 1.00 97.25 368 VAL A CA 1
ATOM 2783 C C . VAL A 1 368 ? -4.939 -0.569 -0.626 1.00 97.25 368 VAL A C 1
ATOM 2785 O O . VAL A 1 368 ? -4.457 -1.557 -0.080 1.00 97.25 368 VAL A O 1
ATOM 2788 N N . GLY A 1 369 ? -5.419 -0.595 -1.869 1.00 96.19 369 GLY A N 1
ATOM 2789 C CA . GLY A 1 369 ? -5.377 -1.781 -2.728 1.00 96.19 369 GLY A CA 1
ATOM 2790 C C . GLY A 1 369 ? -4.307 -1.637 -3.803 1.00 96.19 369 GLY A C 1
ATOM 2791 O O . GLY A 1 369 ? -4.469 -0.814 -4.702 1.00 96.19 369 GLY A O 1
ATOM 2792 N N . ALA A 1 370 ? -3.228 -2.414 -3.744 1.00 94.19 370 ALA A N 1
ATOM 2793 C CA . ALA A 1 370 ? -2.135 -2.332 -4.713 1.00 94.19 370 ALA A CA 1
ATOM 2794 C C . ALA A 1 370 ? -2.178 -3.490 -5.728 1.00 94.19 370 ALA A C 1
ATOM 2796 O O . ALA A 1 370 ? -2.371 -4.639 -5.341 1.00 94.19 370 ALA A O 1
ATOM 2797 N N . PHE A 1 371 ? -2.020 -3.204 -7.028 1.00 92.12 371 PHE A N 1
ATOM 2798 C CA . PHE A 1 371 ? -2.044 -4.229 -8.088 1.00 92.12 371 PHE A CA 1
ATOM 2799 C C . PHE A 1 371 ? -1.250 -3.861 -9.349 1.00 92.12 371 PHE A C 1
ATOM 2801 O O . PHE A 1 371 ? -0.936 -2.699 -9.613 1.00 92.12 371 PHE A O 1
ATOM 2808 N N . ARG A 1 372 ? -0.903 -4.872 -10.145 1.00 83.88 372 ARG A N 1
ATOM 2809 C CA . ARG A 1 372 ? -0.202 -4.752 -11.431 1.00 83.88 372 ARG A CA 1
ATOM 2810 C C . ARG A 1 372 ? -1.217 -4.688 -12.567 1.00 83.88 372 ARG A C 1
ATOM 2812 O O . ARG A 1 372 ? -2.043 -5.579 -12.676 1.00 83.88 372 ARG A O 1
ATOM 2819 N N . GLU A 1 373 ? -1.160 -3.651 -13.402 1.00 77.75 373 GLU A N 1
ATOM 2820 C CA . GLU A 1 373 ? -2.096 -3.507 -14.535 1.00 77.75 373 GLU A CA 1
ATOM 2821 C C . GLU A 1 373 ? -1.796 -4.510 -15.656 1.00 77.75 373 GLU A C 1
ATOM 2823 O O . GLU A 1 373 ? -2.710 -5.142 -16.167 1.00 77.75 373 GLU A O 1
ATOM 2828 N N . SER A 1 374 ? -0.511 -4.737 -15.945 1.00 69.25 374 SER A N 1
ATOM 2829 C CA . SER A 1 374 ? 0.000 -5.684 -16.952 1.00 69.25 374 SER A CA 1
ATOM 2830 C C . SER A 1 374 ? -0.274 -7.168 -16.659 1.00 69.25 374 SER A C 1
ATOM 2832 O O . SER A 1 374 ? 0.150 -8.029 -17.422 1.00 69.25 374 SER A O 1
ATOM 2834 N N . ASP A 1 375 ? -0.892 -7.476 -15.517 1.00 68.12 375 ASP A N 1
ATOM 2835 C CA . ASP A 1 375 ? -1.300 -8.826 -15.111 1.00 68.12 375 ASP A CA 1
ATOM 2836 C C . ASP A 1 375 ? -2.841 -8.989 -15.144 1.00 68.12 375 ASP A C 1
ATOM 2838 O O . ASP A 1 375 ? -3.351 -10.022 -14.718 1.00 68.12 375 ASP A O 1
ATOM 2842 N N . LEU A 1 376 ? -3.595 -7.984 -15.623 1.00 75.12 376 LEU A N 1
ATOM 2843 C CA . LEU A 1 376 ? -5.061 -8.012 -15.707 1.00 75.12 376 LEU A CA 1
ATOM 2844 C C . LEU A 1 376 ? -5.547 -8.112 -17.156 1.00 75.12 376 LEU A C 1
ATOM 2846 O O . LEU A 1 376 ? -5.587 -7.114 -17.873 1.00 75.12 376 LEU A O 1
ATOM 2850 N N . ASP A 1 377 ? -6.011 -9.292 -17.558 1.00 64.12 377 ASP A N 1
ATOM 2851 C CA . ASP A 1 377 ? -6.786 -9.428 -18.792 1.00 64.12 377 ASP A CA 1
ATOM 2852 C C . ASP A 1 377 ? -8.245 -8.933 -18.628 1.00 64.12 377 ASP A C 1
ATOM 2854 O O . ASP A 1 377 ? -8.726 -8.595 -17.536 1.00 64.12 377 ASP A O 1
ATOM 2858 N N . GLN A 1 378 ? -8.976 -8.887 -19.745 1.00 66.94 378 GLN A N 1
ATOM 2859 C CA . GLN A 1 378 ? -10.363 -8.407 -19.802 1.00 66.94 378 GLN A CA 1
ATOM 2860 C C . GLN A 1 378 ? -11.373 -9.330 -19.084 1.00 66.94 378 GLN A C 1
ATOM 2862 O O . GLN A 1 378 ? -12.471 -8.893 -18.738 1.00 66.94 378 GLN A O 1
ATOM 2867 N N . SER A 1 379 ? -11.018 -10.596 -18.843 1.00 68.12 379 SER A N 1
ATOM 2868 C CA . SER A 1 379 ? -11.807 -11.573 -18.080 1.00 68.12 379 SER A CA 1
ATOM 2869 C C . SER A 1 379 ? -11.500 -11.561 -16.576 1.00 68.12 379 SER A C 1
ATOM 2871 O O . SER A 1 379 ? -12.289 -12.086 -15.782 1.00 68.12 379 SER A O 1
ATOM 2873 N N . HIS A 1 380 ? -10.379 -10.953 -16.169 1.00 76.50 380 HIS A N 1
ATOM 2874 C CA . HIS A 1 380 ? -9.888 -11.022 -14.801 1.00 76.50 380 HIS A CA 1
ATOM 2875 C C . HIS A 1 380 ? -10.880 -10.405 -13.789 1.00 76.50 380 HIS A C 1
ATOM 2877 O O . HIS A 1 380 ? -11.350 -9.278 -13.990 1.00 76.50 380 HIS A O 1
ATOM 2883 N N . PRO A 1 381 ? -11.197 -11.071 -12.655 1.00 79.12 381 PRO A N 1
ATOM 2884 C CA . PRO A 1 381 ? -12.223 -10.594 -11.724 1.00 79.12 381 PRO A CA 1
ATOM 2885 C C . PRO A 1 381 ? -12.003 -9.163 -11.212 1.00 79.12 381 PRO A C 1
ATOM 2887 O O . PRO A 1 381 ? -12.969 -8.401 -11.102 1.00 79.12 381 PRO A O 1
ATOM 2890 N N . LEU A 1 382 ? -10.748 -8.771 -10.957 1.00 87.00 382 LEU A N 1
ATOM 2891 C CA . LEU A 1 382 ? -10.401 -7.419 -10.505 1.00 87.00 382 LEU A CA 1
ATOM 2892 C C . LEU A 1 382 ? -10.791 -6.339 -11.529 1.00 87.00 382 LEU A C 1
ATOM 2894 O O . LEU A 1 382 ? -11.240 -5.272 -11.122 1.00 87.00 382 LEU A O 1
ATOM 2898 N N . THR A 1 383 ? -10.707 -6.623 -12.832 1.00 87.06 383 THR A N 1
ATOM 2899 C CA . THR A 1 383 ? -11.087 -5.694 -13.910 1.00 87.06 383 THR A CA 1
ATOM 2900 C C . THR A 1 383 ? -12.561 -5.296 -13.791 1.00 87.06 383 THR A C 1
ATOM 2902 O O . THR A 1 383 ? -12.888 -4.108 -13.810 1.00 87.06 383 THR A O 1
ATOM 2905 N N . SER A 1 384 ? -13.449 -6.271 -13.556 1.00 86.88 384 SER A N 1
ATOM 2906 C CA . SER A 1 384 ? -14.882 -6.011 -13.335 1.00 86.88 384 SER A CA 1
ATOM 2907 C C . SER A 1 384 ? -15.160 -5.258 -12.026 1.00 86.88 384 SER A C 1
ATOM 2909 O O . SER A 1 384 ? -15.924 -4.295 -12.006 1.00 86.88 384 SER A O 1
ATOM 2911 N N . VAL A 1 385 ? -14.488 -5.638 -10.935 1.00 89.06 385 VAL A N 1
ATOM 2912 C CA . VAL A 1 385 ? -14.708 -5.052 -9.605 1.00 89.06 385 VAL A CA 1
ATOM 2913 C C . VAL A 1 385 ? -14.215 -3.599 -9.538 1.00 89.06 385 VAL A C 1
ATOM 2915 O O . VAL A 1 385 ? -14.906 -2.745 -8.983 1.00 89.06 385 VAL A O 1
ATOM 2918 N N . LEU A 1 386 ? -13.081 -3.275 -10.169 1.00 90.69 386 LEU A N 1
ATOM 2919 C CA . LEU A 1 386 ? -12.597 -1.895 -10.314 1.00 90.69 386 LEU A CA 1
ATOM 2920 C C . LEU A 1 386 ? -13.524 -1.021 -11.169 1.00 90.69 386 LEU A C 1
ATOM 2922 O O . LEU A 1 386 ? -13.622 0.179 -10.912 1.00 90.69 386 LEU A O 1
ATOM 2926 N N . ALA A 1 387 ? -14.189 -1.592 -12.179 1.00 88.44 387 ALA A N 1
ATOM 2927 C CA . ALA A 1 387 ? -15.153 -0.863 -13.000 1.00 88.44 387 ALA A CA 1
ATOM 2928 C C . ALA A 1 387 ? -16.405 -0.486 -12.190 1.00 88.44 387 ALA A C 1
ATOM 2930 O O . ALA A 1 387 ? -16.800 0.681 -12.204 1.00 88.44 387 ALA A O 1
ATOM 2931 N N . ASP A 1 388 ? -16.960 -1.435 -11.427 1.00 88.94 388 ASP A N 1
ATOM 2932 C CA . ASP A 1 388 ? -18.094 -1.209 -10.520 1.00 88.94 388 ASP A CA 1
ATOM 2933 C C . ASP A 1 388 ? -17.785 -0.122 -9.475 1.00 88.94 388 ASP A C 1
ATOM 2935 O O . ASP A 1 388 ? -18.556 0.821 -9.293 1.00 88.94 388 ASP A O 1
ATOM 2939 N N . MET A 1 389 ? -16.632 -0.218 -8.802 1.00 91.06 389 MET A N 1
ATOM 2940 C CA . MET A 1 389 ? -16.262 0.712 -7.727 1.00 91.06 389 MET A CA 1
ATOM 2941 C C . MET A 1 389 ? -15.908 2.126 -8.219 1.00 91.06 389 MET A C 1
ATOM 2943 O O . MET A 1 389 ? -15.809 3.041 -7.405 1.00 91.06 389 MET A O 1
ATOM 2947 N N . ARG A 1 390 ? -15.746 2.349 -9.533 1.00 88.25 390 ARG A N 1
ATOM 2948 C CA . ARG A 1 390 ? -15.314 3.641 -10.104 1.00 88.25 390 ARG A CA 1
ATOM 2949 C C . ARG A 1 390 ? -16.297 4.798 -9.864 1.00 88.25 390 ARG A C 1
ATOM 2951 O O . ARG A 1 390 ? -15.913 5.952 -10.022 1.00 88.25 390 ARG A O 1
ATOM 2958 N N . GLN A 1 391 ? -17.553 4.502 -9.525 1.00 87.69 391 GLN A N 1
ATOM 2959 C CA . GLN A 1 391 ? -18.586 5.505 -9.217 1.00 87.69 391 GLN A CA 1
ATOM 2960 C C . GLN A 1 391 ? -18.886 5.633 -7.712 1.00 87.69 391 GLN A C 1
ATOM 2962 O O . GLN A 1 391 ? -19.742 6.429 -7.331 1.00 87.69 391 GLN A O 1
ATOM 2967 N N . VAL A 1 392 ? -18.209 4.864 -6.854 1.00 91.19 392 VAL A N 1
ATOM 2968 C CA . VAL A 1 392 ? -18.456 4.860 -5.407 1.00 91.19 392 VAL A CA 1
ATOM 2969 C C . VAL A 1 392 ? -17.713 6.030 -4.755 1.00 91.19 392 VAL A C 1
ATOM 2971 O O . VAL A 1 392 ? -16.494 6.153 -4.871 1.00 91.19 392 VAL A O 1
ATOM 2974 N N . GLU A 1 393 ? -18.444 6.902 -4.058 1.00 89.81 393 GLU A N 1
ATOM 2975 C CA . GLU A 1 393 ? -17.879 8.091 -3.409 1.00 89.81 393 GLU A CA 1
ATOM 2976 C C . GLU A 1 393 ? -16.788 7.709 -2.398 1.00 89.81 393 GLU A C 1
ATOM 2978 O O . GLU A 1 393 ? -17.012 6.880 -1.518 1.00 89.81 393 GLU A O 1
ATOM 2983 N N . GLY A 1 394 ? -15.598 8.308 -2.514 1.00 89.69 394 GLY A N 1
ATOM 2984 C CA . GLY A 1 394 ? -14.441 7.960 -1.683 1.00 89.69 394 GLY A CA 1
ATOM 2985 C C . GLY A 1 394 ? -13.692 6.700 -2.137 1.00 89.69 394 GLY A C 1
ATOM 2986 O O . GLY A 1 394 ? -13.029 6.060 -1.316 1.00 89.69 394 GLY A O 1
ATOM 2987 N N . VAL A 1 395 ? -13.823 6.304 -3.406 1.00 94.19 395 VAL A N 1
ATOM 2988 C CA . VAL A 1 395 ? -12.898 5.386 -4.088 1.00 94.19 395 VAL A CA 1
ATOM 2989 C C . VAL A 1 395 ? -12.070 6.171 -5.107 1.00 94.19 395 VAL A C 1
ATOM 2991 O O . VAL A 1 395 ? -12.620 6.845 -5.973 1.00 94.19 395 VAL A O 1
ATOM 2994 N N . GLU A 1 396 ? -10.747 6.057 -5.029 1.00 93.25 396 GLU A N 1
ATOM 2995 C CA . GLU A 1 396 ? -9.801 6.703 -5.945 1.00 93.25 396 GLU A CA 1
ATOM 2996 C C . GLU A 1 396 ? -8.843 5.679 -6.568 1.00 93.25 396 GLU A C 1
ATOM 2998 O O . GLU A 1 396 ? -8.581 4.623 -5.989 1.00 93.25 396 GLU A O 1
ATOM 3003 N N . ARG A 1 397 ? -8.287 5.992 -7.747 1.00 92.69 397 ARG A N 1
ATOM 3004 C CA . ARG A 1 397 ? -7.239 5.194 -8.404 1.00 92.69 397 ARG A CA 1
ATOM 3005 C C . ARG A 1 397 ? -6.080 6.084 -8.833 1.00 92.69 397 ARG A C 1
ATOM 3007 O O . ARG A 1 397 ? -6.277 7.115 -9.466 1.00 92.69 397 ARG A O 1
ATOM 3014 N N . MET A 1 398 ? -4.882 5.621 -8.517 1.00 93.12 398 MET A N 1
ATOM 3015 C CA . MET A 1 398 ? -3.596 6.258 -8.742 1.00 93.12 398 MET A CA 1
ATOM 3016 C C . MET A 1 398 ? -2.735 5.305 -9.575 1.00 93.12 398 MET A C 1
ATOM 3018 O O . MET A 1 398 ? -2.446 4.188 -9.143 1.00 93.12 398 MET A O 1
ATOM 3022 N N . ALA A 1 399 ? -2.345 5.720 -10.778 1.00 91.25 399 ALA A N 1
ATOM 3023 C CA . ALA A 1 399 ? -1.402 4.979 -11.611 1.00 91.25 399 ALA A CA 1
ATOM 3024 C C . ALA A 1 399 ? 0.012 5.529 -11.375 1.00 91.25 399 ALA A C 1
ATOM 3026 O O . ALA A 1 399 ? 0.256 6.717 -11.579 1.00 91.25 399 ALA A O 1
ATOM 3027 N N . LEU A 1 400 ? 0.934 4.681 -10.919 1.00 91.12 400 LEU A N 1
ATOM 3028 C CA . LEU A 1 400 ? 2.327 5.057 -10.697 1.00 91.12 400 LEU A CA 1
ATOM 3029 C C . LEU A 1 400 ? 3.099 5.019 -12.018 1.00 91.12 400 LEU A C 1
ATOM 3031 O O . LEU A 1 400 ? 3.361 3.944 -12.558 1.00 91.12 400 LEU A O 1
ATOM 3035 N N . ALA A 1 401 ? 3.505 6.194 -12.494 1.00 87.44 401 ALA A N 1
ATOM 3036 C CA . ALA A 1 401 ? 4.479 6.342 -13.571 1.00 87.44 401 ALA A CA 1
ATOM 3037 C C . ALA A 1 401 ? 5.909 6.013 -13.091 1.00 87.44 401 ALA A C 1
ATOM 3039 O O . ALA A 1 401 ? 6.143 5.782 -11.899 1.00 87.44 401 ALA A O 1
ATOM 3040 N N . GLY A 1 402 ? 6.882 6.025 -14.005 1.00 86.44 402 GLY A N 1
ATOM 3041 C CA . GLY A 1 402 ? 8.304 6.067 -13.648 1.00 86.44 402 GLY A CA 1
ATOM 3042 C C . GLY A 1 402 ? 8.661 7.302 -12.812 1.00 86.44 402 GLY A C 1
ATOM 3043 O O . GLY A 1 402 ? 7.930 8.290 -12.803 1.00 86.44 402 GLY A O 1
ATOM 3044 N N . LEU A 1 403 ? 9.778 7.228 -12.090 1.00 88.38 403 LEU A N 1
ATOM 3045 C CA . LEU A 1 403 ? 10.351 8.358 -11.358 1.00 88.38 403 LEU A CA 1
ATOM 3046 C C . LEU A 1 403 ? 10.754 9.488 -12.315 1.00 88.38 403 LEU A C 1
ATOM 3048 O O . LEU A 1 403 ? 11.299 9.228 -13.391 1.00 88.38 403 LEU A O 1
ATOM 3052 N N . ALA A 1 404 ? 10.538 10.739 -11.906 1.00 88.19 404 ALA A N 1
ATOM 3053 C CA . ALA A 1 404 ? 11.028 11.898 -12.642 1.00 88.19 404 ALA A CA 1
ATOM 3054 C C . ALA A 1 404 ? 12.563 12.009 -12.559 1.00 88.19 404 ALA A C 1
ATOM 3056 O O . ALA A 1 404 ? 13.207 11.392 -11.710 1.00 88.19 404 ALA A O 1
ATOM 3057 N N . ALA A 1 405 ? 13.171 12.842 -13.410 1.00 86.19 405 ALA A N 1
ATOM 3058 C CA . ALA A 1 405 ? 14.622 13.060 -13.393 1.00 86.19 405 ALA A CA 1
ATOM 3059 C C . ALA A 1 405 ? 15.143 13.503 -12.011 1.00 86.19 405 ALA A C 1
ATOM 3061 O O . ALA A 1 405 ? 16.166 12.997 -11.551 1.00 86.19 405 ALA A O 1
ATOM 3062 N N . ASP A 1 406 ? 14.408 14.385 -11.330 1.00 86.44 406 ASP A N 1
ATOM 3063 C CA . ASP A 1 406 ? 14.762 14.865 -9.992 1.00 86.44 406 ASP A CA 1
ATOM 3064 C C . ASP A 1 406 ? 14.629 13.754 -8.929 1.00 86.44 406 ASP A C 1
ATOM 3066 O O . ASP A 1 406 ? 15.523 13.601 -8.097 1.00 86.44 406 ASP A O 1
ATOM 3070 N N . ASP A 1 407 ? 13.591 12.909 -9.010 1.00 88.31 407 ASP A N 1
ATOM 3071 C CA . ASP A 1 407 ? 13.421 11.734 -8.137 1.00 88.31 407 ASP A CA 1
ATOM 3072 C C . ASP A 1 407 ? 14.564 10.711 -8.331 1.00 88.31 407 ASP A C 1
ATOM 3074 O O . ASP A 1 407 ? 15.050 10.119 -7.367 1.00 88.31 407 ASP A O 1
ATOM 3078 N N . VAL A 1 408 ? 15.023 10.494 -9.574 1.00 87.56 408 VAL A N 1
ATOM 3079 C CA . VAL A 1 408 ? 16.161 9.603 -9.883 1.00 87.56 408 VAL A CA 1
ATOM 3080 C C . VAL A 1 408 ? 17.472 10.183 -9.338 1.00 87.56 408 VAL A C 1
ATOM 3082 O O . VAL A 1 408 ? 18.283 9.442 -8.778 1.00 87.56 408 VAL A O 1
ATOM 3085 N N . VAL A 1 409 ? 17.671 11.504 -9.425 1.00 86.44 409 VAL A N 1
ATOM 3086 C CA . VAL A 1 409 ? 18.815 12.197 -8.804 1.00 86.44 409 VAL A CA 1
ATOM 3087 C C . VAL A 1 409 ? 18.770 12.094 -7.275 1.00 86.44 409 VAL A C 1
ATOM 3089 O O . VAL A 1 409 ? 19.810 11.845 -6.657 1.00 86.44 409 VAL A O 1
ATOM 3092 N N . GLU A 1 410 ? 17.598 12.234 -6.649 1.00 84.69 410 GLU A N 1
ATOM 3093 C CA . GLU A 1 410 ? 17.429 12.033 -5.204 1.00 84.69 410 GLU A CA 1
ATOM 3094 C C . GLU A 1 410 ? 17.718 10.568 -4.818 1.00 84.69 410 GLU A C 1
ATOM 3096 O O . GLU A 1 410 ? 18.447 10.317 -3.856 1.00 84.69 410 GLU A O 1
ATOM 3101 N N . LEU A 1 411 ? 17.259 9.592 -5.613 1.00 83.50 411 LEU A N 1
ATOM 3102 C CA . LEU A 1 411 ? 17.458 8.158 -5.358 1.00 83.50 411 LEU A CA 1
ATOM 3103 C C . LEU A 1 411 ? 18.938 7.765 -5.457 1.00 83.50 411 LEU A C 1
ATOM 3105 O O . LEU A 1 411 ? 19.454 7.041 -4.602 1.00 83.50 411 LEU A O 1
ATOM 3109 N N . MET A 1 412 ? 19.647 8.303 -6.451 1.00 82.62 412 MET A N 1
ATOM 3110 C CA . MET A 1 412 ? 21.102 8.181 -6.561 1.00 82.62 412 MET A CA 1
ATOM 3111 C C . MET A 1 412 ? 21.825 8.865 -5.397 1.00 82.62 412 MET A C 1
ATOM 3113 O O . MET A 1 412 ? 22.777 8.301 -4.859 1.00 82.62 412 MET A O 1
ATOM 3117 N N . SER A 1 413 ? 21.368 10.044 -4.966 1.00 81.31 413 SER A N 1
ATOM 3118 C CA . SER A 1 413 ? 21.966 10.772 -3.837 1.00 81.31 413 SER A CA 1
ATOM 3119 C C . SER A 1 413 ? 21.820 10.002 -2.518 1.00 81.31 413 SER A C 1
ATOM 3121 O O . SER A 1 413 ? 22.779 9.888 -1.749 1.00 81.31 413 SER A O 1
ATOM 3123 N N . ALA A 1 414 ? 20.650 9.397 -2.291 1.00 78.81 414 ALA A N 1
ATOM 3124 C CA . ALA A 1 414 ? 20.382 8.514 -1.161 1.00 78.81 414 ALA A CA 1
ATOM 3125 C C . ALA A 1 414 ? 21.259 7.250 -1.185 1.00 78.81 414 ALA A C 1
ATOM 3127 O O . ALA A 1 414 ? 21.839 6.887 -0.161 1.00 78.81 414 ALA A O 1
ATOM 3128 N N . ALA A 1 415 ? 21.411 6.608 -2.349 1.00 75.94 415 ALA A N 1
ATOM 3129 C CA . ALA A 1 415 ? 22.255 5.422 -2.512 1.00 75.94 415 ALA A CA 1
ATOM 3130 C C . ALA A 1 415 ? 23.761 5.721 -2.342 1.00 75.94 415 ALA A C 1
ATOM 3132 O O . ALA A 1 415 ? 24.496 4.918 -1.766 1.00 75.94 415 ALA A O 1
ATOM 3133 N N . ALA A 1 416 ? 24.230 6.884 -2.804 1.00 73.19 416 ALA A N 1
ATOM 3134 C CA . ALA A 1 416 ? 25.628 7.307 -2.688 1.00 73.19 416 ALA A CA 1
ATOM 3135 C C . ALA A 1 416 ? 25.994 7.865 -1.296 1.00 73.19 416 ALA A C 1
ATOM 3137 O O . ALA A 1 416 ? 27.173 7.870 -0.904 1.00 73.19 416 ALA A O 1
ATOM 3138 N N . GLY A 1 417 ? 24.996 8.356 -0.554 1.00 72.69 417 GLY A N 1
ATOM 3139 C CA . GLY A 1 417 ? 25.166 9.076 0.708 1.00 72.69 417 GLY A CA 1
ATOM 3140 C C . GLY A 1 417 ? 25.722 10.497 0.540 1.00 72.69 417 GLY A C 1
ATOM 3141 O O . GLY A 1 417 ? 26.357 11.009 1.462 1.00 72.69 417 GLY A O 1
ATOM 3142 N N . HIS A 1 418 ? 25.550 11.112 -0.635 1.00 73.38 418 HIS A N 1
ATOM 3143 C CA . HIS A 1 418 ? 25.950 12.493 -0.930 1.00 73.38 418 HIS A CA 1
ATOM 3144 C C . HIS A 1 418 ? 25.122 13.077 -2.085 1.00 73.38 418 HIS A C 1
ATOM 3146 O O . HIS A 1 418 ? 24.640 12.333 -2.932 1.00 73.38 418 HIS A O 1
ATOM 3152 N N . GLU A 1 419 ? 25.010 14.406 -2.160 1.00 76.81 419 GLU A N 1
ATOM 3153 C CA . GLU A 1 419 ? 24.388 15.099 -3.300 1.00 76.81 419 GLU A CA 1
ATOM 3154 C C . GLU A 1 419 ? 25.137 14.805 -4.613 1.00 76.81 419 GLU A C 1
ATOM 3156 O O . GLU A 1 419 ? 26.373 14.741 -4.637 1.00 76.81 419 GLU A O 1
ATOM 3161 N N . MET A 1 420 ? 24.403 14.632 -5.714 1.00 78.19 420 MET A N 1
ATOM 3162 C CA . MET A 1 420 ? 24.986 14.515 -7.055 1.00 78.19 420 MET A CA 1
ATOM 3163 C C . MET A 1 420 ? 25.511 15.865 -7.571 1.00 78.19 420 MET A C 1
ATOM 3165 O O . MET A 1 420 ? 24.913 16.911 -7.332 1.00 78.19 420 MET A O 1
ATOM 3169 N N . ASP A 1 421 ? 26.613 15.838 -8.326 1.00 76.12 421 ASP A N 1
ATOM 3170 C CA . ASP A 1 421 ? 27.093 16.984 -9.111 1.00 76.12 421 ASP A CA 1
ATOM 3171 C C . ASP A 1 421 ? 26.717 16.845 -10.602 1.00 76.12 421 ASP A C 1
ATOM 3173 O O . ASP A 1 421 ? 26.035 15.898 -10.989 1.00 76.12 421 ASP A O 1
ATOM 3177 N N . GLU A 1 422 ? 27.165 17.766 -11.465 1.00 76.56 422 GLU A N 1
ATOM 3178 C CA . GLU A 1 422 ? 26.845 17.752 -12.906 1.00 76.56 422 GLU A CA 1
ATOM 3179 C C . GLU 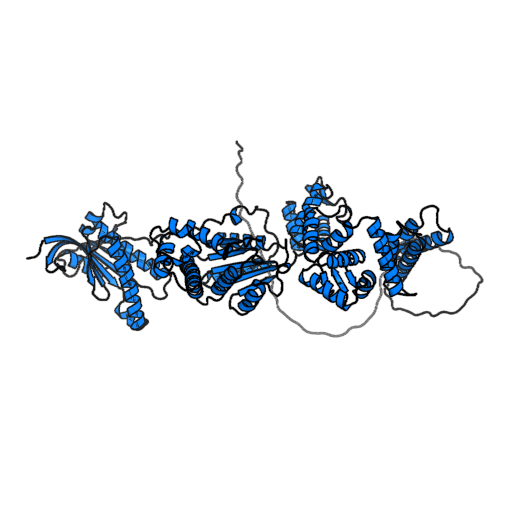A 1 422 ? 27.205 16.441 -13.638 1.00 76.56 422 GLU A C 1
ATOM 3181 O O . GLU A 1 422 ? 26.682 16.189 -14.726 1.00 76.56 422 GLU A O 1
ATOM 3186 N N . LEU A 1 423 ? 28.119 15.618 -13.104 1.00 69.62 423 LEU A N 1
ATOM 3187 C CA . LEU A 1 423 ? 28.396 14.281 -13.643 1.00 69.62 423 LEU A CA 1
ATOM 3188 C C . LEU A 1 423 ? 27.349 13.274 -13.158 1.00 69.62 423 LEU A C 1
ATOM 3190 O O . LEU A 1 423 ? 26.833 12.508 -13.969 1.00 69.62 423 LEU A O 1
ATOM 3194 N N . GLY A 1 424 ? 26.992 13.325 -11.873 1.00 73.06 424 GLY A N 1
ATOM 3195 C CA . GLY A 1 424 ? 25.905 12.527 -11.305 1.00 73.06 424 GLY A CA 1
ATOM 3196 C C . GLY A 1 424 ? 24.551 12.806 -11.968 1.00 73.06 424 GLY A C 1
ATOM 3197 O O . GLY A 1 424 ? 23.844 11.863 -12.303 1.00 73.06 424 GLY A O 1
ATOM 3198 N N . THR A 1 425 ? 24.221 14.070 -12.259 1.00 80.44 425 THR A N 1
ATOM 3199 C CA . THR A 1 425 ? 22.985 14.440 -12.976 1.00 80.44 425 THR A CA 1
ATOM 3200 C C . THR A 1 425 ? 22.961 13.926 -14.420 1.00 80.44 425 THR A C 1
ATOM 3202 O O . THR A 1 425 ? 21.906 13.517 -14.899 1.00 80.44 425 THR A O 1
ATOM 3205 N N . ARG A 1 426 ? 24.108 13.891 -15.121 1.00 78.94 426 ARG A N 1
ATOM 3206 C CA . ARG A 1 426 ? 24.191 13.266 -16.457 1.00 78.94 426 ARG A CA 1
ATOM 3207 C C . ARG A 1 426 ? 23.969 11.757 -16.390 1.00 78.94 426 ARG A C 1
ATOM 3209 O O . ARG A 1 426 ? 23.168 11.244 -17.161 1.00 78.94 426 ARG A O 1
ATOM 3216 N N . LEU A 1 427 ? 24.590 11.075 -15.426 1.00 76.94 427 LEU A N 1
ATOM 3217 C CA . LEU A 1 427 ? 24.354 9.647 -15.199 1.00 76.94 427 LEU A CA 1
ATOM 3218 C C . LEU A 1 427 ? 22.887 9.359 -14.826 1.00 76.94 427 LEU A C 1
ATOM 3220 O O . LEU A 1 427 ? 22.325 8.384 -15.308 1.00 76.94 427 LEU A O 1
ATOM 3224 N N . ALA A 1 428 ? 22.240 10.220 -14.036 1.00 82.81 428 ALA A N 1
ATOM 3225 C CA . ALA A 1 428 ? 20.807 10.116 -13.748 1.00 82.81 428 ALA A CA 1
ATOM 3226 C C . ALA A 1 428 ? 19.946 10.209 -15.019 1.00 82.81 428 ALA A C 1
ATOM 3228 O O . ALA A 1 428 ? 18.988 9.455 -15.153 1.00 82.81 428 ALA A O 1
ATOM 3229 N N . ALA A 1 429 ? 20.297 11.087 -15.966 1.00 83.31 429 ALA A N 1
ATOM 3230 C CA . ALA A 1 429 ? 19.605 11.192 -17.250 1.00 83.31 429 ALA A CA 1
ATOM 3231 C C . ALA A 1 429 ? 19.838 9.963 -18.152 1.00 83.31 429 ALA A C 1
ATOM 3233 O O . ALA A 1 429 ? 18.883 9.460 -18.739 1.00 83.31 429 ALA A O 1
ATOM 3234 N N . GLU A 1 430 ? 21.069 9.440 -18.216 1.00 78.00 430 GLU A N 1
ATOM 3235 C CA . GLU A 1 430 ? 21.392 8.194 -18.936 1.00 78.00 430 GLU A CA 1
ATOM 3236 C C . GLU A 1 430 ? 20.625 6.991 -18.351 1.00 78.00 430 GLU A C 1
ATOM 3238 O O . GLU A 1 430 ? 20.009 6.220 -19.085 1.00 78.00 430 GLU A O 1
ATOM 3243 N N . ILE A 1 431 ? 20.584 6.860 -17.019 1.00 80.44 431 ILE A N 1
ATOM 3244 C CA . ILE A 1 431 ? 19.814 5.810 -16.335 1.00 80.44 431 ILE A CA 1
ATOM 3245 C C . ILE A 1 431 ? 18.305 6.002 -16.552 1.00 80.44 431 ILE A C 1
ATOM 3247 O O . ILE A 1 431 ? 17.599 5.018 -16.768 1.00 80.44 431 ILE A O 1
ATOM 3251 N N . LEU A 1 432 ? 17.788 7.234 -16.515 1.00 84.75 432 LEU A N 1
ATOM 3252 C CA . LEU A 1 432 ? 16.372 7.525 -16.763 1.00 84.75 432 LEU A CA 1
ATOM 3253 C C . LEU A 1 432 ? 15.944 7.108 -18.179 1.00 84.75 432 LEU A C 1
ATOM 3255 O O . LEU A 1 432 ? 14.904 6.466 -18.320 1.00 84.75 432 LEU A O 1
ATOM 3259 N N . GLU A 1 433 ? 16.742 7.428 -19.204 1.00 80.12 433 GLU A N 1
ATOM 3260 C CA . GLU A 1 433 ? 16.439 7.058 -20.594 1.00 80.12 433 GLU A CA 1
ATOM 3261 C C . GLU A 1 433 ? 16.449 5.534 -20.814 1.00 80.12 433 GLU A C 1
ATOM 3263 O O . GLU A 1 433 ? 15.592 5.011 -21.529 1.00 80.12 433 GLU A O 1
ATOM 3268 N N . GLU A 1 434 ? 17.365 4.804 -20.173 1.00 75.19 434 GLU A N 1
ATOM 3269 C CA . GLU A 1 434 ? 17.407 3.341 -20.278 1.00 75.19 434 GLU A CA 1
ATOM 3270 C C . GLU A 1 434 ? 16.238 2.663 -19.528 1.00 75.19 434 GLU A C 1
ATOM 3272 O O . GLU A 1 434 ? 15.597 1.738 -20.041 1.00 75.19 434 GLU A O 1
ATOM 3277 N N . THR A 1 435 ? 15.944 3.125 -18.305 1.00 79.56 435 THR A N 1
ATOM 3278 C CA . THR A 1 435 ? 15.039 2.450 -17.346 1.00 79.56 435 THR A CA 1
ATOM 3279 C C . THR A 1 435 ? 13.581 2.904 -17.367 1.00 79.56 435 THR A C 1
ATOM 3281 O O . THR A 1 435 ? 12.775 2.336 -16.624 1.00 79.56 435 THR A O 1
ATOM 3284 N N . GLY A 1 436 ? 13.255 3.975 -18.098 1.00 78.31 436 GLY A N 1
ATOM 3285 C CA . GLY A 1 436 ? 11.950 4.642 -18.006 1.00 78.31 436 GLY A CA 1
ATOM 3286 C C . GLY A 1 436 ? 11.626 5.164 -16.598 1.00 78.31 436 GLY A C 1
ATOM 3287 O O . GLY A 1 436 ? 10.460 5.350 -16.259 1.00 78.31 436 GLY A O 1
ATOM 3288 N N . GLY A 1 437 ? 12.639 5.334 -15.738 1.00 83.81 437 GLY A N 1
ATOM 3289 C CA . GLY A 1 437 ? 12.478 5.745 -14.342 1.00 83.81 437 GLY A CA 1
ATOM 3290 C C . GLY A 1 437 ? 11.929 4.656 -13.410 1.00 83.81 437 GLY A C 1
ATOM 3291 O O . GLY A 1 437 ? 11.527 4.969 -12.290 1.00 83.81 437 GLY A O 1
ATOM 3292 N N . ASN A 1 438 ? 11.877 3.382 -13.817 1.00 84.69 438 ASN A N 1
ATOM 3293 C CA . ASN A 1 438 ? 11.399 2.303 -12.945 1.00 84.69 438 ASN A CA 1
ATOM 3294 C C . ASN A 1 438 ? 12.382 2.081 -11.763 1.00 84.69 438 ASN A C 1
ATOM 3296 O O . ASN A 1 438 ? 13.517 1.664 -12.013 1.00 84.69 438 ASN A O 1
ATOM 3300 N N . PRO A 1 439 ? 11.988 2.298 -10.483 1.00 84.56 439 PRO A N 1
ATOM 3301 C CA . PRO A 1 439 ? 12.903 2.245 -9.336 1.00 84.56 439 PRO A CA 1
ATOM 3302 C C . PRO A 1 439 ? 13.676 0.933 -9.201 1.00 84.56 439 PRO A C 1
ATOM 3304 O O . PRO A 1 439 ? 14.822 0.942 -8.753 1.00 84.56 439 PRO A O 1
ATOM 3307 N N . PHE A 1 440 ? 13.066 -0.194 -9.587 1.00 82.50 440 PHE A N 1
ATOM 3308 C CA . PHE A 1 440 ? 13.735 -1.492 -9.576 1.00 82.50 440 PHE A CA 1
ATOM 3309 C C . PHE A 1 440 ? 14.889 -1.526 -10.585 1.00 82.50 440 PHE A C 1
ATOM 3311 O O . PHE A 1 440 ? 16.018 -1.831 -10.213 1.00 82.50 440 PHE A O 1
ATOM 3318 N N . PHE A 1 441 ? 14.645 -1.135 -11.838 1.00 81.56 441 PHE A N 1
ATOM 3319 C CA . PHE A 1 441 ? 15.690 -1.099 -12.864 1.00 81.56 441 PHE A CA 1
ATOM 3320 C C . PHE A 1 441 ? 16.779 -0.059 -12.555 1.00 81.56 441 PHE A C 1
ATOM 3322 O O . PHE A 1 441 ? 17.957 -0.347 -12.755 1.00 81.56 441 PHE A O 1
ATOM 3329 N N . VAL A 1 442 ? 16.413 1.106 -12.002 1.00 83.12 442 VAL A N 1
ATOM 3330 C CA . VAL A 1 442 ? 17.375 2.111 -11.511 1.00 83.12 442 VAL A CA 1
ATOM 3331 C C . VAL A 1 442 ? 18.282 1.505 -10.433 1.00 83.12 442 VAL A C 1
ATOM 3333 O O . VAL A 1 442 ? 19.504 1.606 -10.530 1.00 83.12 442 VAL A O 1
ATOM 3336 N N . GLY A 1 443 ? 17.705 0.825 -9.435 1.00 81.25 443 GLY A N 1
ATOM 3337 C CA . GLY A 1 443 ? 18.455 0.170 -8.360 1.00 81.25 443 GLY A CA 1
ATOM 3338 C C . GLY A 1 443 ? 19.405 -0.925 -8.858 1.00 81.25 443 GLY A C 1
ATOM 3339 O O . GLY A 1 443 ? 20.580 -0.924 -8.494 1.00 81.25 443 GLY A O 1
ATOM 3340 N N . GLU A 1 444 ? 18.928 -1.816 -9.729 1.00 79.31 444 GLU A N 1
ATOM 3341 C CA . GLU A 1 444 ? 19.733 -2.916 -10.280 1.00 79.31 444 GLU A CA 1
ATOM 3342 C C . GLU A 1 444 ? 20.881 -2.420 -11.176 1.00 79.31 444 GLU A C 1
ATOM 3344 O O . GLU A 1 444 ? 21.989 -2.957 -11.108 1.00 79.31 444 GLU A O 1
ATOM 3349 N N . ILE A 1 445 ? 20.669 -1.365 -11.977 1.00 79.06 445 ILE A N 1
ATOM 3350 C CA . ILE A 1 445 ? 21.753 -0.751 -12.762 1.00 79.06 445 ILE A CA 1
ATOM 3351 C C . ILE A 1 445 ? 22.785 -0.103 -11.835 1.00 79.06 445 ILE A C 1
ATOM 3353 O O . ILE A 1 445 ? 23.976 -0.357 -12.000 1.00 79.06 445 ILE A O 1
ATOM 3357 N N . LEU A 1 446 ? 22.373 0.673 -10.827 1.00 77.75 446 LEU A N 1
ATOM 3358 C CA . LEU A 1 446 ? 23.310 1.279 -9.869 1.00 77.75 446 LEU A CA 1
ATOM 3359 C C . LEU A 1 446 ? 24.121 0.222 -9.098 1.00 77.75 446 LEU A C 1
ATOM 3361 O O . LEU A 1 446 ? 25.323 0.404 -8.877 1.00 77.75 446 LEU A O 1
ATOM 3365 N N . HIS A 1 447 ? 23.497 -0.902 -8.738 1.00 78.06 447 HIS A N 1
ATOM 3366 C CA . HIS A 1 447 ? 24.168 -2.031 -8.095 1.00 78.06 447 HIS A CA 1
ATOM 3367 C C . HIS A 1 447 ? 25.231 -2.655 -9.017 1.00 78.06 447 HIS A C 1
ATOM 3369 O O . HIS A 1 447 ? 26.397 -2.739 -8.630 1.00 78.06 447 HIS A O 1
ATOM 3375 N N . HIS A 1 448 ? 24.866 -3.001 -10.256 1.00 75.81 448 HIS A N 1
ATOM 3376 C CA . HIS A 1 448 ? 25.759 -3.583 -11.272 1.00 75.81 448 HIS A CA 1
ATOM 3377 C C . HIS A 1 448 ? 26.899 -2.642 -11.687 1.00 75.81 448 HIS A C 1
ATOM 3379 O O . HIS A 1 448 ? 28.047 -3.071 -11.816 1.00 75.81 448 HIS A O 1
ATOM 3385 N N . LEU A 1 449 ? 26.634 -1.340 -11.834 1.00 74.12 449 LEU A N 1
ATOM 3386 C CA . LEU A 1 449 ? 27.666 -0.329 -12.100 1.00 74.12 449 LEU A CA 1
ATOM 3387 C C . LEU A 1 449 ? 28.679 -0.218 -10.944 1.00 74.12 449 LEU A C 1
ATOM 3389 O O . LEU A 1 449 ? 29.865 0.019 -11.185 1.00 74.12 449 LEU A O 1
ATOM 3393 N N . THR A 1 450 ? 28.230 -0.432 -9.702 1.00 73.50 450 THR A N 1
ATOM 3394 C CA . THR A 1 450 ? 29.096 -0.467 -8.513 1.00 73.50 450 THR A CA 1
ATOM 3395 C C . THR A 1 450 ? 29.931 -1.753 -8.464 1.00 73.50 450 THR A C 1
ATOM 3397 O O . THR A 1 450 ? 31.140 -1.685 -8.250 1.00 73.50 450 THR A O 1
ATOM 3400 N N . GLU A 1 451 ? 29.329 -2.924 -8.701 1.00 74.69 451 GLU A N 1
ATOM 3401 C CA . GLU A 1 451 ? 30.038 -4.218 -8.667 1.00 74.69 451 GLU A CA 1
ATOM 3402 C C . GLU A 1 451 ? 31.041 -4.396 -9.816 1.00 74.69 451 GLU A C 1
ATOM 3404 O O . GLU A 1 451 ? 32.126 -4.941 -9.620 1.00 74.69 451 GLU A O 1
ATOM 3409 N N . SER A 1 452 ? 30.712 -3.899 -11.010 1.00 67.75 452 SER A N 1
ATOM 3410 C CA . SER A 1 452 ? 31.578 -3.969 -12.197 1.00 67.75 452 SER A CA 1
ATOM 3411 C C . SER A 1 452 ? 32.778 -3.011 -12.161 1.00 67.75 452 SER A C 1
ATOM 3413 O O . SER A 1 452 ? 33.623 -3.056 -13.059 1.00 67.75 452 SER A O 1
ATOM 3415 N N . GLY A 1 453 ? 32.863 -2.127 -11.158 1.00 62.38 453 GLY A N 1
ATOM 3416 C CA . GLY A 1 453 ? 33.879 -1.072 -11.086 1.00 62.38 453 GLY A CA 1
ATOM 3417 C C . GLY A 1 453 ? 33.713 0.023 -12.148 1.00 62.38 453 GLY A C 1
ATOM 3418 O O . GLY A 1 453 ? 34.633 0.805 -12.377 1.00 62.38 453 GLY A O 1
ATOM 3419 N N . ALA A 1 454 ? 32.558 0.092 -12.816 1.00 64.75 454 ALA A N 1
ATOM 3420 C CA . ALA A 1 454 ? 32.242 1.161 -13.759 1.00 64.75 454 ALA A CA 1
ATOM 3421 C C . ALA A 1 454 ? 31.947 2.496 -13.060 1.00 64.75 454 ALA A C 1
ATOM 3423 O O . ALA A 1 454 ? 32.173 3.556 -13.644 1.00 64.75 454 ALA A O 1
ATOM 3424 N N . LEU A 1 455 ? 31.455 2.432 -11.822 1.00 68.12 455 LEU A N 1
ATOM 3425 C CA . LEU A 1 455 ? 31.111 3.559 -10.962 1.00 68.12 455 LEU A CA 1
ATOM 3426 C C . LEU A 1 455 ? 32.138 3.674 -9.828 1.00 68.12 455 LEU A C 1
ATOM 3428 O O . LEU A 1 455 ? 31.909 3.236 -8.700 1.00 68.12 455 LEU A O 1
ATOM 3432 N N . GLU A 1 456 ? 33.310 4.236 -10.126 1.00 66.69 456 GLU A N 1
ATOM 3433 C CA . GLU A 1 456 ? 34.367 4.379 -9.124 1.00 66.69 456 GLU A CA 1
ATOM 3434 C C . GLU A 1 456 ? 34.056 5.519 -8.145 1.00 66.69 456 GLU A C 1
ATOM 3436 O O . GLU A 1 456 ? 33.678 6.628 -8.535 1.00 66.69 456 GLU A O 1
ATOM 3441 N N . ARG A 1 457 ? 34.285 5.278 -6.848 1.00 66.56 457 ARG A N 1
ATOM 3442 C CA . ARG A 1 457 ? 34.265 6.335 -5.832 1.00 66.56 457 ARG A CA 1
ATOM 3443 C C . ARG A 1 457 ? 35.629 7.027 -5.811 1.00 66.56 457 ARG A C 1
ATOM 3445 O O . ARG A 1 457 ? 36.609 6.469 -5.325 1.00 66.56 457 ARG A O 1
ATOM 3452 N N . GLY A 1 458 ? 35.686 8.238 -6.359 1.00 63.62 458 GLY A N 1
ATOM 3453 C CA . GLY A 1 458 ? 36.895 9.050 -6.455 1.00 63.62 458 GLY A CA 1
ATOM 3454 C C . GLY A 1 458 ? 37.515 9.391 -5.096 1.00 63.62 458 GLY A C 1
ATOM 3455 O O . GLY A 1 458 ? 36.899 9.249 -4.040 1.00 63.62 458 GLY A O 1
ATOM 3456 N N . THR A 1 459 ? 38.747 9.904 -5.118 1.00 57.50 459 THR A N 1
ATOM 3457 C CA . THR A 1 459 ? 39.506 10.308 -3.913 1.00 57.50 459 THR A CA 1
ATOM 3458 C C . THR A 1 459 ? 38.879 11.465 -3.123 1.00 57.50 459 THR A C 1
ATOM 3460 O O . THR A 1 459 ? 39.313 11.763 -2.014 1.00 57.50 459 THR A O 1
ATOM 3463 N N . ASP A 1 460 ? 37.858 12.103 -3.687 1.00 61.72 460 ASP A N 1
ATOM 3464 C CA . ASP A 1 460 ? 36.987 13.121 -3.099 1.00 61.72 460 ASP A CA 1
ATOM 3465 C C . ASP A 1 460 ? 35.653 12.550 -2.573 1.00 61.72 460 ASP A C 1
ATOM 3467 O O . ASP A 1 460 ? 34.781 13.307 -2.156 1.00 61.72 460 ASP A O 1
ATOM 3471 N N . GLY A 1 461 ? 35.481 11.225 -2.589 1.00 60.47 461 GLY A N 1
ATOM 3472 C CA . GLY A 1 461 ? 34.292 10.528 -2.099 1.00 60.47 461 GLY A CA 1
ATOM 3473 C C . GLY A 1 461 ? 33.110 10.492 -3.072 1.00 60.47 461 GLY A C 1
ATOM 3474 O O . GLY A 1 461 ? 32.079 9.923 -2.709 1.00 60.47 461 GLY A O 1
ATOM 3475 N N . ARG A 1 462 ? 33.249 11.052 -4.282 1.00 65.00 462 ARG A N 1
ATOM 3476 C CA . ARG A 1 462 ? 32.175 11.158 -5.285 1.00 65.00 462 ARG A CA 1
ATOM 3477 C C . ARG A 1 462 ? 32.207 10.033 -6.309 1.00 65.00 462 ARG A C 1
ATOM 3479 O O . ARG A 1 462 ? 33.280 9.596 -6.715 1.00 65.00 462 ARG A O 1
ATOM 3486 N N . TRP A 1 463 ? 31.035 9.605 -6.762 1.00 69.19 463 TRP A N 1
ATOM 3487 C CA . TRP A 1 463 ? 30.896 8.683 -7.889 1.00 69.19 463 TRP A CA 1
ATOM 3488 C C . TRP A 1 463 ? 31.394 9.294 -9.205 1.00 69.19 463 TRP A C 1
ATOM 3490 O O . TRP A 1 463 ? 31.138 10.461 -9.500 1.00 69.19 463 TRP A O 1
ATOM 3500 N N . ARG A 1 464 ? 32.098 8.493 -10.010 1.00 65.50 464 ARG A N 1
ATOM 3501 C CA . ARG A 1 464 ? 32.497 8.824 -11.382 1.00 65.50 464 ARG A CA 1
ATOM 3502 C C . ARG A 1 464 ? 32.259 7.624 -12.283 1.00 65.50 464 ARG A C 1
ATOM 3504 O O . ARG A 1 464 ? 32.661 6.513 -11.951 1.00 65.50 464 ARG A O 1
ATOM 3511 N N . LEU A 1 465 ? 31.629 7.875 -13.425 1.00 65.25 465 LEU A N 1
ATOM 3512 C CA . LEU A 1 465 ? 31.416 6.866 -14.449 1.00 65.25 465 LEU A CA 1
ATOM 3513 C C . LEU A 1 465 ? 32.678 6.732 -15.318 1.00 65.25 465 LEU A C 1
ATOM 3515 O O . LEU A 1 465 ? 33.148 7.714 -15.895 1.00 65.25 465 LEU A O 1
ATOM 3519 N N . THR A 1 466 ? 33.220 5.519 -15.401 1.00 58.62 466 THR A N 1
ATOM 3520 C CA . THR A 1 466 ? 34.461 5.195 -16.131 1.00 58.62 466 THR A CA 1
ATOM 3521 C C . THR A 1 466 ? 34.188 4.584 -17.516 1.00 58.62 466 THR A C 1
ATOM 3523 O O . THR A 1 466 ? 35.082 4.570 -18.362 1.00 58.62 466 THR A O 1
ATOM 3526 N N . ARG A 1 467 ? 32.967 4.079 -17.760 1.00 59.62 467 ARG A N 1
ATOM 3527 C CA . ARG A 1 467 ? 32.485 3.460 -19.016 1.00 59.62 467 ARG A CA 1
ATOM 3528 C C . ARG A 1 467 ? 30.982 3.676 -19.175 1.00 59.62 467 ARG A C 1
ATOM 3530 O O . ARG A 1 467 ? 30.295 3.783 -18.164 1.00 59.62 467 ARG A O 1
ATOM 3537 N N . SER A 1 468 ? 30.469 3.702 -20.402 1.00 60.00 468 SER A N 1
ATOM 3538 C CA . SER A 1 468 ? 29.024 3.863 -20.629 1.00 60.00 468 SER A CA 1
ATOM 3539 C C . SER A 1 468 ? 28.242 2.616 -20.193 1.00 60.00 468 SER A C 1
ATOM 3541 O O . SER A 1 468 ? 28.741 1.496 -20.299 1.00 60.00 468 SER A O 1
ATOM 3543 N N . ILE A 1 469 ? 26.992 2.798 -19.749 1.00 61.00 469 ILE A N 1
ATOM 3544 C CA . ILE A 1 469 ? 26.061 1.708 -19.399 1.00 61.00 469 ILE A CA 1
ATOM 3545 C C . ILE A 1 469 ? 25.947 0.709 -20.565 1.00 61.00 469 ILE A C 1
ATOM 3547 O O . ILE A 1 469 ? 26.037 -0.502 -20.365 1.00 61.00 469 ILE A O 1
ATOM 3551 N N . THR A 1 470 ? 25.861 1.217 -21.797 1.00 58.94 470 THR A N 1
ATOM 3552 C CA . THR A 1 470 ? 25.738 0.424 -23.029 1.00 58.94 470 THR A CA 1
ATOM 3553 C C . THR A 1 470 ? 26.980 -0.434 -23.336 1.00 58.94 470 THR A C 1
ATOM 3555 O O . THR A 1 470 ? 26.890 -1.370 -24.125 1.00 58.94 470 THR A O 1
ATOM 3558 N N . GLU A 1 471 ? 28.137 -0.164 -22.716 1.00 58.56 471 GLU A N 1
ATOM 3559 C CA . GLU A 1 471 ? 29.370 -0.964 -22.860 1.00 58.56 471 GLU A CA 1
ATOM 3560 C C . GLU A 1 471 ? 29.480 -2.110 -21.835 1.00 58.56 471 GLU A C 1
ATOM 3562 O O . GLU A 1 471 ? 30.380 -2.946 -21.937 1.00 58.56 471 GLU A O 1
ATOM 3567 N N . LEU A 1 472 ? 28.608 -2.136 -20.821 1.00 58.78 472 LEU A N 1
ATOM 3568 C CA . LEU A 1 472 ? 28.697 -3.043 -19.667 1.00 58.78 472 LEU A CA 1
ATOM 3569 C C . LEU A 1 472 ? 27.661 -4.177 -19.693 1.00 58.78 472 LEU A C 1
ATOM 3571 O O . LEU A 1 472 ? 27.801 -5.136 -18.930 1.00 58.78 472 LEU A O 1
ATOM 3575 N N . GLY A 1 473 ? 26.656 -4.076 -20.568 1.00 62.06 473 GLY A N 1
ATOM 3576 C CA . GLY A 1 473 ? 25.527 -5.005 -20.658 1.00 62.06 473 GLY A CA 1
ATOM 3577 C C . GLY A 1 473 ? 24.605 -4.939 -19.436 1.00 62.06 473 GLY A C 1
ATOM 3578 O O . GLY A 1 473 ? 24.960 -4.398 -18.384 1.00 62.06 473 GLY A O 1
ATOM 3579 N N . LEU A 1 474 ? 23.396 -5.489 -19.556 1.00 67.25 474 LEU A N 1
ATOM 3580 C CA . LEU A 1 474 ? 22.398 -5.377 -18.487 1.00 67.25 474 LEU A CA 1
ATOM 3581 C C . LEU A 1 474 ? 22.657 -6.331 -17.298 1.00 67.25 474 LEU A C 1
ATOM 3583 O O . LEU A 1 474 ? 23.208 -7.424 -17.480 1.00 67.25 474 LEU A O 1
ATOM 3587 N N . PRO A 1 475 ? 22.191 -5.995 -16.078 1.00 69.75 475 PRO A N 1
ATOM 3588 C CA . PRO A 1 475 ? 22.184 -6.926 -14.948 1.00 69.75 475 PRO A CA 1
ATOM 3589 C C . PRO A 1 475 ? 21.448 -8.237 -15.281 1.00 69.75 475 PRO A C 1
ATOM 3591 O O . PRO A 1 475 ? 20.557 -8.273 -16.137 1.00 69.75 475 PRO A O 1
ATOM 3594 N N . ALA A 1 476 ? 21.802 -9.340 -14.615 1.00 68.81 476 ALA A N 1
ATOM 3595 C CA . ALA A 1 476 ? 21.121 -10.626 -14.821 1.00 68.81 476 ALA A CA 1
ATOM 3596 C C . ALA A 1 476 ? 19.655 -10.577 -14.346 1.00 68.81 476 ALA A C 1
ATOM 3598 O O . ALA A 1 476 ? 18.753 -10.982 -15.074 1.00 68.81 476 ALA A O 1
ATOM 3599 N N . SER A 1 477 ? 19.423 -9.976 -13.177 1.00 68.44 477 SER A N 1
ATOM 3600 C CA . SER A 1 477 ? 18.112 -9.674 -12.588 1.00 68.44 477 SER A CA 1
ATOM 3601 C C . SER A 1 477 ? 17.172 -8.949 -13.557 1.00 68.44 477 SER A C 1
ATOM 3603 O O . SER A 1 477 ? 16.052 -9.400 -13.795 1.00 68.44 477 SER A O 1
ATOM 3605 N N . VAL A 1 478 ? 17.650 -7.861 -14.168 1.00 74.25 478 VAL A N 1
ATOM 3606 C CA . VAL A 1 478 ? 16.923 -7.081 -15.180 1.00 74.25 478 VAL A CA 1
ATOM 3607 C C . VAL A 1 478 ? 16.550 -7.957 -16.376 1.00 74.25 478 VAL A C 1
ATOM 3609 O O . VAL A 1 478 ? 15.376 -8.026 -16.746 1.00 74.25 478 VAL A O 1
ATOM 3612 N N . ARG A 1 479 ? 17.525 -8.674 -16.950 1.00 72.56 479 ARG A N 1
ATOM 3613 C CA . ARG A 1 479 ? 17.303 -9.531 -18.125 1.00 72.56 479 ARG A CA 1
ATOM 3614 C C . ARG A 1 479 ? 16.338 -10.681 -17.842 1.00 72.56 479 ARG A C 1
ATOM 3616 O O . ARG A 1 479 ? 15.552 -11.023 -18.718 1.00 72.56 479 ARG A O 1
ATOM 3623 N N . ASP A 1 480 ? 16.342 -11.243 -16.637 1.00 72.50 480 ASP A N 1
ATOM 3624 C CA . ASP A 1 480 ? 15.438 -12.333 -16.246 1.00 72.50 480 ASP A CA 1
ATOM 3625 C C . ASP A 1 480 ? 14.011 -11.858 -15.917 1.00 72.50 480 ASP A C 1
ATOM 3627 O O . ASP A 1 480 ? 13.065 -12.634 -16.067 1.00 72.50 480 ASP A O 1
ATOM 3631 N N . VAL A 1 481 ? 13.833 -10.600 -15.491 1.00 73.44 481 VAL A N 1
ATOM 3632 C CA . VAL A 1 481 ? 12.508 -9.963 -15.350 1.00 73.44 481 VAL A CA 1
ATOM 3633 C C . VAL A 1 481 ? 11.928 -9.611 -16.720 1.00 73.44 481 VAL A C 1
ATOM 3635 O O . VAL A 1 481 ? 10.761 -9.903 -16.981 1.00 73.44 481 VAL A O 1
ATOM 3638 N N . VAL A 1 482 ? 12.741 -9.042 -17.617 1.00 76.50 482 VAL A N 1
ATOM 3639 C CA . VAL A 1 482 ? 12.326 -8.742 -18.995 1.00 76.50 482 VAL A CA 1
ATOM 3640 C C . VAL A 1 482 ? 12.001 -10.029 -19.758 1.00 76.50 482 VAL A C 1
ATOM 3642 O O . VAL A 1 482 ? 10.929 -10.112 -20.354 1.00 76.50 482 VAL A O 1
ATOM 3645 N N . ARG A 1 483 ? 12.854 -11.065 -19.687 1.00 75.62 483 ARG A N 1
ATOM 3646 C CA . ARG A 1 483 ? 12.604 -12.344 -20.374 1.00 75.62 483 ARG A CA 1
ATOM 3647 C C . ARG A 1 483 ? 11.282 -12.973 -19.935 1.00 75.62 483 ARG A C 1
ATOM 3649 O O . ARG A 1 483 ? 10.479 -13.297 -20.799 1.00 75.62 483 ARG A O 1
ATOM 3656 N N . ARG A 1 484 ? 10.992 -13.023 -18.629 1.00 74.06 484 ARG A N 1
ATOM 3657 C CA . ARG A 1 484 ? 9.719 -13.562 -18.110 1.00 74.06 484 ARG A CA 1
ATOM 3658 C C . ARG A 1 484 ? 8.477 -12.780 -18.547 1.00 74.06 484 ARG A C 1
ATOM 3660 O O . ARG A 1 484 ? 7.416 -13.384 -18.689 1.00 74.06 484 ARG A O 1
ATOM 3667 N N . ARG A 1 485 ? 8.577 -11.462 -18.783 1.00 74.50 485 ARG A N 1
ATOM 3668 C CA . ARG A 1 485 ? 7.464 -10.684 -19.367 1.00 74.50 485 ARG A CA 1
ATOM 3669 C C . ARG A 1 485 ? 7.200 -11.096 -20.821 1.00 74.50 485 ARG A C 1
ATOM 3671 O O . ARG A 1 485 ? 6.049 -11.134 -21.232 1.00 74.50 485 ARG A O 1
ATOM 3678 N N . ILE A 1 486 ? 8.249 -11.432 -21.571 1.00 78.44 486 ILE A N 1
ATOM 3679 C CA . ILE A 1 486 ? 8.171 -11.779 -22.998 1.00 78.44 486 ILE A CA 1
ATOM 3680 C C . ILE A 1 486 ? 7.808 -13.260 -23.201 1.00 78.44 486 ILE A C 1
ATOM 3682 O O . ILE A 1 486 ? 6.982 -13.568 -24.048 1.00 78.44 486 ILE A O 1
ATOM 3686 N N . GLU A 1 487 ? 8.323 -14.176 -22.375 1.00 77.81 487 GLU A N 1
ATOM 3687 C CA . GLU A 1 487 ? 7.940 -15.603 -22.371 1.00 77.81 487 GLU A CA 1
ATOM 3688 C C . GLU A 1 487 ? 6.424 -15.790 -22.158 1.00 77.81 487 GLU A C 1
ATOM 3690 O O . GLU A 1 487 ? 5.811 -16.675 -22.750 1.00 77.81 487 GLU A O 1
ATOM 3695 N N . ARG A 1 488 ? 5.792 -14.910 -21.367 1.00 75.75 488 ARG A N 1
ATOM 3696 C CA . ARG A 1 488 ? 4.335 -14.881 -21.148 1.00 75.75 488 ARG A CA 1
ATOM 3697 C C . ARG A 1 488 ? 3.508 -14.428 -22.359 1.00 75.75 488 ARG A C 1
ATOM 3699 O O . ARG A 1 488 ? 2.309 -14.685 -22.370 1.00 75.75 488 ARG A O 1
ATOM 3706 N N . LEU A 1 489 ? 4.115 -13.779 -23.354 1.00 79.94 489 LEU A N 1
ATOM 3707 C CA . LEU A 1 489 ? 3.443 -13.353 -24.590 1.00 79.94 489 LEU A CA 1
ATOM 3708 C C . LEU A 1 489 ? 3.382 -14.453 -25.667 1.00 79.94 489 LEU A C 1
ATOM 3710 O O . LEU A 1 489 ? 2.692 -14.281 -26.670 1.00 79.94 489 LEU A O 1
ATOM 3714 N N . GLY A 1 490 ? 4.069 -15.580 -25.453 1.00 79.00 490 GLY A N 1
ATOM 3715 C CA . GLY A 1 490 ? 4.166 -16.682 -26.410 1.00 79.00 490 GLY A CA 1
ATOM 3716 C C . GLY A 1 490 ? 5.319 -16.527 -27.407 1.00 79.00 490 GLY A C 1
ATOM 3717 O O . GLY A 1 490 ? 5.767 -15.420 -27.718 1.00 79.00 490 GLY A O 1
ATOM 3718 N N . ASP A 1 491 ? 5.810 -17.663 -27.907 1.00 77.88 491 ASP A N 1
ATOM 3719 C CA . ASP A 1 491 ? 7.030 -17.732 -28.723 1.00 77.88 491 ASP A CA 1
ATOM 3720 C C . ASP A 1 491 ? 6.925 -16.935 -30.036 1.00 77.88 491 ASP A C 1
ATOM 3722 O O . ASP A 1 491 ? 7.871 -16.239 -30.402 1.00 77.88 491 ASP A O 1
ATOM 3726 N N . ASP A 1 492 ? 5.767 -16.959 -30.708 1.00 83.94 492 ASP A N 1
ATOM 3727 C CA . ASP A 1 492 ? 5.558 -16.242 -31.976 1.00 83.94 492 ASP A CA 1
ATOM 3728 C C . ASP A 1 492 ? 5.707 -14.716 -31.805 1.00 83.94 492 ASP A C 1
ATOM 3730 O O . ASP A 1 492 ? 6.386 -14.051 -32.591 1.00 83.94 492 ASP A O 1
ATOM 3734 N N . LEU A 1 493 ? 5.135 -14.153 -30.733 1.00 87.31 493 LEU A N 1
ATOM 3735 C CA . LEU A 1 493 ? 5.242 -12.725 -30.415 1.00 87.31 493 LEU A CA 1
ATOM 3736 C C . LEU A 1 493 ? 6.636 -12.366 -29.873 1.00 87.31 493 LEU A C 1
ATOM 3738 O O . LEU A 1 493 ? 7.148 -11.284 -30.160 1.00 87.31 493 LEU A O 1
ATOM 3742 N N . SER A 1 494 ? 7.304 -13.289 -29.178 1.00 86.12 494 SER A N 1
ATOM 3743 C CA . SER A 1 494 ? 8.721 -13.152 -28.821 1.00 86.12 494 SER A CA 1
ATOM 3744 C C . SER A 1 494 ? 9.606 -12.990 -30.068 1.00 86.12 494 SER A C 1
ATOM 3746 O O . SER A 1 494 ? 10.401 -12.050 -30.133 1.00 86.12 494 SER A O 1
ATOM 3748 N N . ASP A 1 495 ? 9.421 -13.815 -31.106 1.00 88.12 495 ASP A N 1
ATOM 3749 C CA . ASP A 1 495 ? 10.188 -13.717 -32.360 1.00 88.12 495 ASP A CA 1
ATOM 3750 C C . ASP A 1 495 ? 9.863 -12.433 -33.160 1.00 88.12 495 ASP A C 1
ATOM 3752 O O . ASP A 1 495 ? 10.780 -11.809 -33.709 1.00 88.12 495 ASP A O 1
ATOM 3756 N N . ILE A 1 496 ? 8.605 -11.958 -33.164 1.00 92.62 496 ILE A N 1
ATOM 3757 C CA . ILE A 1 496 ? 8.234 -10.633 -33.715 1.00 92.62 496 ILE A CA 1
ATOM 3758 C C . ILE A 1 496 ? 8.989 -9.512 -32.985 1.00 92.62 496 ILE A C 1
ATOM 3760 O O . ILE A 1 496 ? 9.622 -8.662 -33.621 1.00 92.62 496 ILE A O 1
ATOM 3764 N N . LEU A 1 497 ? 8.971 -9.517 -31.649 1.00 90.88 497 LEU A N 1
ATOM 3765 C CA . LEU A 1 497 ? 9.635 -8.504 -30.825 1.00 90.88 497 LEU A CA 1
ATOM 3766 C C . LEU A 1 497 ? 11.166 -8.557 -30.969 1.00 90.88 497 LEU A C 1
ATOM 3768 O O . LEU A 1 497 ? 11.815 -7.512 -30.962 1.00 90.88 497 LEU A O 1
ATOM 3772 N N . ILE A 1 498 ? 11.758 -9.739 -31.169 1.00 90.44 498 ILE A N 1
ATOM 3773 C CA . ILE A 1 498 ? 13.187 -9.907 -31.486 1.00 90.44 498 ILE A CA 1
ATOM 3774 C C . ILE A 1 498 ? 13.546 -9.234 -32.819 1.00 90.44 498 ILE A C 1
ATOM 3776 O O . ILE A 1 498 ? 14.596 -8.594 -32.916 1.00 90.44 498 ILE A O 1
ATOM 3780 N N . VAL A 1 499 ? 12.695 -9.345 -33.845 1.00 91.88 499 VAL A N 1
ATOM 3781 C CA . VAL A 1 499 ? 12.897 -8.644 -35.125 1.00 91.88 499 VAL A CA 1
ATOM 3782 C C . VAL A 1 499 ? 12.764 -7.132 -34.932 1.00 91.88 499 VAL A C 1
ATOM 3784 O O . VAL A 1 499 ? 13.657 -6.393 -35.350 1.00 91.88 499 VAL A O 1
ATOM 3787 N N . ALA A 1 500 ? 11.719 -6.674 -34.237 1.00 90.25 500 ALA A N 1
ATOM 3788 C CA . ALA A 1 500 ? 11.519 -5.260 -33.917 1.00 90.25 500 ALA A CA 1
ATOM 3789 C C . ALA A 1 500 ? 12.707 -4.663 -33.139 1.00 90.25 500 ALA A C 1
ATOM 3791 O O . ALA A 1 500 ? 13.157 -3.556 -33.438 1.00 90.25 500 ALA A O 1
ATOM 3792 N N . ALA A 1 501 ? 13.293 -5.422 -32.206 1.00 88.19 501 ALA A N 1
ATOM 3793 C CA . ALA A 1 501 ? 14.442 -4.982 -31.421 1.00 88.19 501 ALA A CA 1
ATOM 3794 C C . ALA A 1 501 ? 15.703 -4.719 -32.269 1.00 88.19 501 ALA A C 1
ATOM 3796 O O . ALA A 1 501 ? 16.511 -3.860 -31.915 1.00 88.19 501 ALA A O 1
ATOM 3797 N N . VAL A 1 502 ? 15.861 -5.418 -33.400 1.00 87.69 502 VAL A N 1
ATOM 3798 C CA . VAL A 1 502 ? 16.970 -5.216 -34.353 1.00 87.69 502 VAL A CA 1
ATOM 3799 C C . VAL A 1 502 ? 16.734 -4.018 -35.286 1.00 87.69 502 VAL A C 1
ATOM 3801 O O . VAL A 1 502 ? 17.709 -3.447 -35.781 1.00 87.69 502 VAL A O 1
ATOM 3804 N N . ILE A 1 503 ? 15.474 -3.615 -35.504 1.00 87.06 503 ILE A N 1
ATOM 3805 C CA . ILE A 1 503 ? 15.133 -2.348 -36.172 1.00 87.06 503 ILE A CA 1
ATOM 3806 C C . ILE A 1 503 ? 15.534 -1.182 -35.254 1.00 87.06 503 ILE A C 1
ATOM 3808 O O . ILE A 1 503 ? 16.326 -0.330 -35.651 1.00 87.06 503 ILE A O 1
ATOM 3812 N N . GLY A 1 504 ? 15.065 -1.177 -34.001 1.00 77.25 504 GLY A N 1
ATOM 3813 C CA . GLY A 1 504 ? 15.491 -0.200 -32.994 1.00 77.25 504 GLY A CA 1
ATOM 3814 C C . GLY A 1 504 ? 14.501 -0.014 -31.842 1.00 77.25 504 GLY A C 1
ATOM 3815 O O . GLY A 1 504 ? 13.532 -0.760 -31.702 1.00 77.25 504 GLY A O 1
ATOM 3816 N N . ARG A 1 505 ? 14.733 1.007 -30.999 1.00 74.88 505 ARG A N 1
ATOM 3817 C CA . ARG A 1 505 ? 13.794 1.387 -29.920 1.00 74.88 505 ARG A CA 1
ATOM 3818 C C . ARG A 1 505 ? 12.444 1.859 -30.472 1.00 74.88 505 ARG A C 1
ATOM 3820 O O . ARG A 1 505 ? 11.430 1.666 -29.810 1.00 74.88 505 ARG A O 1
ATOM 3827 N N . THR A 1 506 ? 12.455 2.432 -31.674 1.00 78.75 506 THR A N 1
ATOM 3828 C CA . THR A 1 506 ? 11.297 2.915 -32.431 1.00 78.75 506 THR A CA 1
ATOM 3829 C C . THR A 1 506 ? 11.259 2.190 -33.774 1.00 78.75 506 THR A C 1
ATOM 3831 O O . THR A 1 506 ? 12.294 2.098 -34.435 1.00 78.75 506 THR A O 1
ATOM 3834 N N . PHE A 1 507 ? 10.096 1.692 -34.192 1.00 85.75 507 PHE A N 1
ATOM 3835 C CA . PHE A 1 507 ? 9.921 0.948 -35.443 1.00 85.75 507 PHE A CA 1
ATOM 3836 C C . PHE A 1 507 ? 8.550 1.224 -36.086 1.00 85.75 507 PHE A C 1
ATOM 3838 O O . PHE A 1 507 ? 7.594 1.587 -35.405 1.00 85.75 507 PHE A O 1
ATOM 3845 N N . ASP A 1 508 ? 8.461 1.072 -37.408 1.00 85.75 508 ASP A N 1
ATOM 3846 C CA . ASP A 1 508 ? 7.225 1.234 -38.190 1.00 85.75 508 ASP A CA 1
ATOM 3847 C C . ASP A 1 508 ? 6.606 -0.145 -38.503 1.00 85.75 508 ASP A C 1
ATOM 3849 O O . ASP A 1 508 ? 7.354 -1.080 -38.814 1.00 85.75 508 ASP A O 1
ATOM 3853 N N . THR A 1 509 ? 5.271 -0.283 -38.475 1.00 89.25 509 THR A N 1
ATOM 3854 C CA . THR A 1 509 ? 4.585 -1.566 -38.764 1.00 89.25 509 THR A CA 1
ATOM 3855 C C . THR A 1 509 ? 4.923 -2.111 -40.142 1.00 89.25 509 THR A C 1
ATOM 3857 O O . THR A 1 509 ? 5.282 -3.279 -40.250 1.00 89.25 509 THR A O 1
ATOM 3860 N N . GLU A 1 510 ? 4.901 -1.270 -41.181 1.00 88.19 510 GLU A N 1
ATOM 3861 C CA . GLU A 1 510 ? 5.164 -1.693 -42.564 1.00 88.19 510 GLU A CA 1
ATOM 3862 C C . GLU A 1 510 ? 6.535 -2.383 -42.717 1.00 88.19 510 GLU A C 1
ATOM 3864 O O . GLU A 1 510 ? 6.665 -3.400 -43.403 1.00 88.19 510 GLU A O 1
ATOM 3869 N N . LEU A 1 511 ? 7.572 -1.861 -42.050 1.00 87.88 511 LEU A N 1
ATOM 3870 C CA . LEU A 1 511 ? 8.914 -2.447 -42.089 1.00 87.88 511 LEU A CA 1
ATOM 3871 C C . LEU A 1 511 ? 8.964 -3.773 -41.318 1.00 87.88 511 LEU A C 1
ATOM 3873 O O . LEU A 1 511 ? 9.571 -4.736 -41.789 1.00 87.88 511 LEU A O 1
ATOM 3877 N N . LEU A 1 512 ? 8.311 -3.839 -40.155 1.00 91.56 512 LEU A N 1
ATOM 3878 C CA . LEU A 1 512 ? 8.251 -5.053 -39.345 1.00 91.56 512 LEU A CA 1
ATOM 3879 C C . LEU A 1 512 ? 7.467 -6.171 -40.057 1.00 91.56 512 LEU A C 1
ATOM 3881 O O . LEU A 1 512 ? 7.974 -7.289 -40.144 1.00 91.56 512 LEU A O 1
ATOM 3885 N N . ALA A 1 513 ? 6.309 -5.870 -40.653 1.00 90.81 513 ALA A N 1
ATOM 3886 C CA . ALA A 1 513 ? 5.480 -6.820 -41.402 1.00 90.81 513 ALA A CA 1
ATOM 3887 C C . ALA A 1 513 ? 6.267 -7.479 -42.545 1.00 90.81 513 ALA A C 1
ATOM 3889 O O . ALA A 1 513 ? 6.357 -8.706 -42.617 1.00 90.81 513 ALA A O 1
ATOM 3890 N N . ARG A 1 514 ? 6.959 -6.672 -43.368 1.00 89.12 514 ARG A N 1
ATOM 3891 C CA . ARG A 1 514 ? 7.864 -7.156 -44.433 1.00 89.12 514 ARG A CA 1
ATOM 3892 C C . ARG A 1 514 ? 8.944 -8.114 -43.906 1.00 89.12 514 ARG A C 1
ATOM 3894 O O . ARG A 1 514 ? 9.350 -9.036 -44.617 1.00 89.12 514 ARG A O 1
ATOM 3901 N N . LEU A 1 515 ? 9.416 -7.914 -42.672 1.00 91.25 515 LEU A N 1
ATOM 3902 C CA . LEU A 1 515 ? 10.482 -8.712 -42.068 1.00 91.25 515 LEU A CA 1
ATOM 3903 C C . LEU A 1 515 ? 9.995 -10.036 -41.469 1.00 91.25 515 LEU A C 1
ATOM 3905 O O . LEU A 1 515 ? 10.656 -11.050 -41.715 1.00 91.25 515 LEU A O 1
ATOM 3909 N N . VAL A 1 516 ? 8.884 -10.064 -40.720 1.00 90.50 516 VAL A N 1
ATOM 3910 C CA . VAL A 1 516 ? 8.306 -11.321 -40.185 1.00 90.50 516 VAL A CA 1
ATOM 3911 C C . VAL A 1 516 ? 7.452 -12.093 -41.194 1.00 90.50 516 VAL A C 1
ATOM 3913 O O . VAL A 1 516 ? 7.347 -13.309 -41.062 1.00 90.50 516 VAL A O 1
ATOM 3916 N N . LYS A 1 517 ? 6.967 -11.441 -42.260 1.00 86.62 517 LYS A N 1
ATOM 3917 C CA . LYS A 1 517 ? 6.113 -12.014 -43.322 1.00 86.62 517 LYS A CA 1
ATOM 3918 C C . LYS A 1 517 ? 4.712 -12.443 -42.865 1.00 86.62 517 LYS A C 1
ATOM 3920 O O . LYS A 1 517 ? 4.137 -13.355 -43.456 1.00 86.62 517 LYS A O 1
ATOM 3925 N N . LEU A 1 518 ? 4.198 -11.769 -41.844 1.00 87.31 518 LEU A N 1
ATOM 3926 C CA . LEU A 1 518 ? 2.770 -11.729 -41.522 1.00 87.31 518 LEU A CA 1
ATOM 3927 C C . LEU A 1 518 ? 2.087 -10.683 -42.414 1.00 87.31 518 LEU A C 1
ATOM 3929 O O . LEU A 1 518 ? 2.779 -9.852 -43.019 1.00 87.31 518 LEU A O 1
ATOM 3933 N N . ASP A 1 519 ? 0.758 -10.705 -42.495 1.00 88.25 519 ASP A N 1
ATOM 3934 C CA . ASP A 1 519 ? 0.033 -9.532 -42.991 1.00 88.25 519 ASP A CA 1
ATOM 3935 C C . ASP A 1 519 ? -0.042 -8.415 -41.925 1.00 88.25 519 ASP A C 1
ATOM 3937 O O . ASP A 1 519 ? 0.453 -8.559 -40.802 1.00 88.25 519 ASP A O 1
ATOM 3941 N N . GLU A 1 520 ? -0.533 -7.236 -42.316 1.00 83.69 520 GLU A N 1
ATOM 3942 C CA . GLU A 1 520 ? -0.511 -6.059 -41.438 1.00 83.69 520 GLU A CA 1
ATOM 3943 C C . GLU A 1 520 ? -1.576 -6.139 -40.331 1.00 83.69 520 GLU A C 1
ATOM 3945 O O . GLU A 1 520 ? -1.312 -5.671 -39.225 1.00 83.69 520 GLU A O 1
ATOM 3950 N N . ASP A 1 521 ? -2.709 -6.808 -40.576 1.00 85.88 521 ASP A N 1
ATOM 3951 C CA . ASP A 1 521 ? -3.752 -7.024 -39.568 1.00 85.88 521 ASP A CA 1
ATOM 3952 C C . ASP A 1 521 ? -3.283 -8.075 -38.538 1.00 85.88 521 ASP A C 1
ATOM 3954 O O . ASP A 1 521 ? -3.353 -7.826 -37.335 1.00 85.88 521 ASP A O 1
ATOM 3958 N N . GLU A 1 522 ? -2.696 -9.198 -38.984 1.00 88.62 522 GLU A N 1
ATOM 3959 C CA . GLU A 1 522 ? -2.057 -10.207 -38.116 1.00 88.62 522 GLU A CA 1
ATOM 3960 C C . GLU A 1 522 ? -0.946 -9.606 -37.234 1.00 88.62 522 GLU A C 1
ATOM 3962 O O . GLU A 1 522 ? -0.790 -9.991 -36.070 1.00 88.62 522 GLU A O 1
ATOM 3967 N N . LEU A 1 523 ? -0.163 -8.660 -37.770 1.00 90.62 523 LEU A N 1
ATOM 3968 C CA . LEU A 1 523 ? 0.873 -7.970 -37.002 1.00 90.62 523 LEU A CA 1
ATOM 3969 C C . LEU A 1 523 ? 0.283 -6.981 -35.987 1.00 90.62 523 LEU A C 1
ATOM 3971 O O . LEU A 1 523 ? 0.812 -6.888 -34.879 1.00 90.62 523 LEU A O 1
ATOM 3975 N N . ILE A 1 524 ? -0.782 -6.253 -36.329 1.00 89.25 524 ILE A N 1
ATOM 3976 C CA . ILE A 1 524 ? -1.461 -5.343 -35.393 1.00 89.25 524 ILE A CA 1
ATOM 3977 C C . ILE A 1 524 ? -2.080 -6.145 -34.242 1.00 89.25 524 ILE A C 1
ATOM 3979 O O . ILE A 1 524 ? -1.779 -5.858 -33.086 1.00 89.25 524 ILE A O 1
ATOM 3983 N N . ASP A 1 525 ? -2.790 -7.240 -34.534 1.00 88.69 525 ASP A N 1
ATOM 3984 C CA . ASP A 1 525 ? -3.311 -8.186 -33.535 1.00 88.69 525 ASP A CA 1
ATOM 3985 C C . ASP A 1 525 ? -2.209 -8.740 -32.605 1.00 88.69 525 ASP A C 1
ATOM 3987 O O . ASP A 1 525 ? -2.479 -9.138 -31.467 1.00 88.69 525 ASP A O 1
ATOM 3991 N N . ALA A 1 526 ? -0.963 -8.833 -33.078 1.00 88.44 526 ALA A N 1
ATOM 3992 C CA . ALA A 1 526 ? 0.187 -9.259 -32.283 1.00 88.44 526 ALA A CA 1
ATOM 3993 C C . ALA A 1 526 ? 0.800 -8.106 -31.461 1.00 88.44 526 ALA A C 1
ATOM 3995 O O . ALA A 1 526 ? 1.184 -8.310 -30.307 1.00 88.44 526 ALA A O 1
ATOM 3996 N N . LEU A 1 527 ? 0.860 -6.892 -32.014 1.00 89.38 527 LEU A N 1
ATOM 3997 C CA . LEU A 1 527 ? 1.355 -5.701 -31.321 1.00 89.38 527 LEU A CA 1
ATOM 3998 C C . LEU A 1 527 ? 0.382 -5.199 -30.246 1.00 89.38 527 LEU A C 1
ATOM 4000 O O . LEU A 1 527 ? 0.851 -4.769 -29.196 1.00 89.38 527 LEU A O 1
ATOM 4004 N N . ASP A 1 528 ? -0.931 -5.342 -30.428 1.00 86.75 528 ASP A N 1
ATOM 4005 C CA . ASP A 1 528 ? -1.941 -4.993 -29.419 1.00 86.75 528 ASP A CA 1
ATOM 4006 C C . ASP A 1 528 ? -1.774 -5.820 -28.134 1.00 86.75 528 ASP A C 1
ATOM 4008 O O . ASP A 1 528 ? -1.819 -5.281 -27.029 1.00 86.75 528 ASP A O 1
ATOM 4012 N N . LYS A 1 529 ? -1.428 -7.108 -28.250 1.00 82.38 529 LYS A N 1
ATOM 4013 C CA . LYS A 1 529 ? -1.071 -7.959 -27.095 1.00 82.38 529 LYS A CA 1
ATOM 4014 C C . LYS A 1 529 ? 0.195 -7.456 -26.383 1.00 82.38 529 LYS A C 1
ATOM 4016 O O . LYS A 1 529 ? 0.314 -7.550 -25.161 1.00 82.38 529 LYS A O 1
ATOM 4021 N N . ALA A 1 530 ? 1.144 -6.889 -27.131 1.00 83.75 530 ALA A N 1
ATOM 4022 C CA . ALA A 1 530 ? 2.346 -6.265 -26.577 1.00 83.75 530 ALA A CA 1
ATOM 4023 C C . ALA A 1 530 ? 2.098 -4.842 -26.019 1.00 83.75 530 ALA A C 1
ATOM 4025 O O . ALA A 1 530 ? 2.865 -4.406 -25.153 1.00 83.75 530 ALA A O 1
ATOM 4026 N N . LEU A 1 531 ? 1.040 -4.142 -26.456 1.00 82.31 531 LEU A N 1
ATOM 4027 C CA . LEU A 1 531 ? 0.517 -2.927 -25.816 1.00 82.31 531 LEU A CA 1
ATOM 4028 C C . LEU A 1 531 ? -0.147 -3.273 -24.472 1.00 82.31 531 LEU A C 1
ATOM 4030 O O . LEU A 1 531 ? 0.225 -2.691 -23.454 1.00 82.31 531 LEU A O 1
ATOM 4034 N N . GLU A 1 532 ? -1.068 -4.248 -24.443 1.00 74.88 532 GLU A N 1
ATOM 4035 C CA . GLU A 1 532 ? -1.754 -4.702 -23.217 1.00 74.88 532 GLU A CA 1
ATOM 4036 C C . GLU A 1 532 ? -0.747 -5.151 -22.135 1.00 74.88 532 GLU A C 1
ATOM 4038 O O . GLU A 1 532 ? -0.876 -4.790 -20.965 1.00 74.88 532 GLU A O 1
ATOM 4043 N N . ALA A 1 533 ? 0.323 -5.855 -22.523 1.00 70.56 533 ALA A N 1
ATOM 4044 C CA . ALA A 1 533 ? 1.395 -6.274 -21.613 1.00 70.56 533 ALA A CA 1
ATOM 4045 C C . ALA A 1 533 ? 2.424 -5.175 -21.250 1.00 70.56 533 ALA A C 1
ATOM 4047 O O . ALA A 1 533 ? 3.411 -5.464 -20.562 1.00 70.56 533 ALA A O 1
ATOM 4048 N N . ALA A 1 534 ? 2.239 -3.932 -21.715 1.00 70.00 534 ALA A N 1
ATOM 4049 C CA . ALA A 1 534 ? 3.178 -2.815 -21.552 1.00 70.00 534 ALA A CA 1
ATOM 4050 C C . ALA A 1 534 ? 4.627 -3.179 -21.953 1.00 70.00 534 ALA A C 1
ATOM 4052 O O . ALA A 1 534 ? 5.590 -2.944 -21.217 1.00 70.00 534 ALA A O 1
ATOM 4053 N N . VAL A 1 535 ? 4.784 -3.823 -23.111 1.00 78.69 535 VAL A N 1
ATOM 4054 C CA . VAL A 1 535 ? 6.082 -4.160 -23.727 1.00 78.69 535 VAL A CA 1
ATOM 4055 C C . VAL A 1 535 ? 6.434 -3.151 -24.823 1.00 78.69 535 VAL A C 1
ATOM 4057 O O . VAL A 1 535 ? 7.595 -2.748 -24.950 1.00 78.69 535 VAL A O 1
ATOM 4060 N N . VAL A 1 536 ? 5.424 -2.683 -25.557 1.00 84.12 536 VAL A N 1
ATOM 4061 C CA . VAL A 1 536 ? 5.506 -1.573 -26.516 1.00 84.12 536 VAL A CA 1
ATOM 4062 C C . VAL A 1 536 ? 4.459 -0.504 -26.183 1.00 84.12 536 VAL A C 1
ATOM 4064 O O . VAL A 1 536 ? 3.565 -0.739 -25.375 1.00 84.12 536 VAL A O 1
ATOM 4067 N N . VAL A 1 537 ? 4.585 0.676 -26.788 1.00 81.44 537 VAL A N 1
ATOM 4068 C CA . VAL A 1 537 ? 3.609 1.781 -26.770 1.00 81.44 537 VAL A CA 1
ATOM 4069 C C . VAL A 1 537 ? 3.525 2.399 -28.170 1.00 81.44 537 VAL A C 1
ATOM 4071 O O . VAL A 1 537 ? 4.532 2.434 -28.882 1.00 81.44 537 VAL A O 1
ATOM 4074 N N . GLU A 1 538 ? 2.363 2.906 -28.588 1.00 83.25 538 GLU A N 1
ATOM 4075 C CA . GLU A 1 538 ? 2.264 3.661 -29.848 1.00 83.25 538 GLU A CA 1
ATOM 4076 C C . GLU A 1 538 ? 2.997 5.017 -29.724 1.00 83.25 538 GLU A C 1
ATOM 4078 O O . GLU A 1 538 ? 3.027 5.640 -28.659 1.00 83.25 538 GLU A O 1
ATOM 4083 N N . SER A 1 539 ? 3.633 5.477 -30.804 1.00 75.38 539 SER A N 1
ATOM 4084 C CA . SER A 1 539 ? 4.274 6.794 -30.871 1.00 75.38 539 SER A CA 1
ATOM 4085 C C . SER A 1 539 ? 3.219 7.890 -31.068 1.00 75.38 539 SER A C 1
ATOM 4087 O O . SER A 1 539 ? 2.484 7.856 -32.055 1.00 75.38 539 SER A O 1
ATOM 4089 N N . PRO A 1 540 ? 3.179 8.929 -30.210 1.00 62.47 540 PRO A N 1
ATOM 4090 C CA . PRO A 1 540 ? 2.243 10.045 -30.375 1.00 62.47 540 PRO A CA 1
ATOM 4091 C C . PRO A 1 540 ? 2.547 10.906 -31.614 1.00 62.47 540 PRO A C 1
ATOM 4093 O O . PRO A 1 540 ? 1.735 11.746 -31.996 1.00 62.47 540 PRO A O 1
ATOM 4096 N N . ASP A 1 541 ? 3.717 10.720 -32.233 1.00 65.19 541 ASP A N 1
ATOM 4097 C CA . ASP A 1 541 ? 4.202 11.511 -33.362 1.00 65.19 541 ASP A CA 1
ATOM 4098 C C . ASP A 1 541 ? 3.655 11.016 -34.712 1.00 65.19 541 ASP A C 1
ATOM 4100 O O . ASP A 1 541 ? 3.585 11.792 -35.671 1.00 65.19 541 ASP A O 1
ATOM 4104 N N . ARG A 1 542 ? 3.300 9.723 -34.820 1.00 71.38 542 ARG A N 1
ATOM 4105 C CA . ARG A 1 542 ? 2.869 9.088 -36.076 1.00 71.38 542 ARG A CA 1
ATOM 4106 C C . ARG A 1 542 ? 2.130 7.761 -35.843 1.00 71.38 542 ARG A C 1
ATOM 4108 O O . ARG A 1 542 ? 2.703 6.828 -35.296 1.00 71.38 542 ARG A O 1
ATOM 4115 N N . VAL A 1 543 ? 0.918 7.649 -36.392 1.00 77.81 543 VAL A N 1
ATOM 4116 C CA . VAL A 1 543 ? 0.144 6.391 -36.458 1.00 77.81 543 VAL A CA 1
ATOM 4117 C C . VAL A 1 543 ? 0.925 5.308 -37.215 1.00 77.81 543 VAL A C 1
ATOM 4119 O O . VAL A 1 543 ? 1.535 5.601 -38.249 1.00 77.81 543 VAL A O 1
ATOM 4122 N N . GLY A 1 544 ? 0.896 4.068 -36.718 1.00 78.56 544 GLY A N 1
ATOM 4123 C CA . GLY A 1 544 ? 1.638 2.938 -37.304 1.00 78.56 544 GLY A CA 1
ATOM 4124 C C . GLY A 1 544 ? 3.134 2.919 -36.954 1.00 78.56 544 GLY A C 1
ATOM 4125 O O . GLY A 1 544 ? 3.921 2.214 -37.590 1.00 78.56 544 GLY A O 1
ATOM 4126 N N . ARG A 1 545 ? 3.545 3.699 -35.947 1.00 83.06 545 ARG A N 1
ATOM 4127 C CA . ARG A 1 545 ? 4.894 3.687 -35.373 1.00 83.06 545 ARG A CA 1
ATOM 4128 C C . ARG A 1 545 ? 4.818 3.339 -33.893 1.00 83.06 545 ARG A C 1
ATOM 4130 O O . ARG A 1 545 ? 4.080 3.961 -33.137 1.00 83.06 545 ARG A O 1
ATOM 4137 N N . PHE A 1 546 ? 5.633 2.382 -33.477 1.00 84.69 546 PHE A N 1
ATOM 4138 C CA . PHE A 1 546 ? 5.676 1.867 -32.114 1.00 84.69 546 PHE A CA 1
ATOM 4139 C C . PHE A 1 546 ? 7.043 2.123 -31.486 1.00 84.69 546 PHE A C 1
ATOM 4141 O O . PHE A 1 546 ? 8.069 2.167 -32.167 1.00 84.69 546 PHE A O 1
ATOM 4148 N N . ASN A 1 547 ? 7.049 2.279 -30.167 1.00 79.50 547 ASN A N 1
ATOM 4149 C CA . ASN A 1 547 ? 8.243 2.310 -29.337 1.00 79.50 547 ASN A CA 1
ATOM 4150 C C . ASN A 1 547 ? 8.231 1.103 -28.397 1.00 79.50 547 ASN A C 1
ATOM 4152 O O . ASN A 1 547 ? 7.175 0.725 -27.897 1.00 79.50 547 ASN A O 1
ATOM 4156 N N . PHE A 1 548 ? 9.393 0.548 -28.063 1.00 80.94 548 PHE A N 1
ATOM 4157 C CA . PHE A 1 548 ? 9.503 -0.269 -26.852 1.00 80.94 548 PHE A CA 1
ATOM 4158 C C . PHE A 1 548 ? 9.219 0.602 -25.622 1.00 80.94 548 PHE A C 1
ATOM 4160 O O . PHE A 1 548 ? 9.750 1.709 -25.528 1.00 80.94 548 PHE A O 1
ATOM 4167 N N . ALA A 1 549 ? 8.414 0.100 -24.680 1.00 72.25 549 ALA A N 1
ATOM 4168 C CA . ALA A 1 549 ? 8.000 0.858 -23.494 1.00 72.25 549 ALA A CA 1
ATOM 4169 C C . ALA A 1 549 ? 9.200 1.298 -22.628 1.00 72.25 549 ALA A C 1
ATOM 4171 O O . ALA A 1 549 ? 9.193 2.386 -22.060 1.00 72.25 549 ALA A O 1
ATOM 4172 N N . HIS A 1 550 ? 10.254 0.473 -22.596 1.00 69.38 550 HIS A N 1
ATOM 4173 C CA . HIS A 1 550 ? 11.533 0.747 -21.933 1.00 69.38 550 HIS A CA 1
ATOM 4174 C C . HIS A 1 550 ? 12.685 0.310 -22.841 1.00 69.38 550 HIS A C 1
ATOM 4176 O O . HIS A 1 550 ? 12.613 -0.764 -23.448 1.00 69.38 550 HIS A O 1
ATOM 4182 N N . ALA A 1 551 ? 13.776 1.080 -22.913 1.00 68.06 551 ALA A N 1
ATOM 4183 C CA . ALA A 1 551 ? 14.928 0.724 -23.754 1.00 68.06 551 ALA A CA 1
ATOM 4184 C C . ALA A 1 551 ? 15.577 -0.604 -23.313 1.00 68.06 551 ALA A C 1
ATOM 4186 O O . ALA A 1 551 ? 15.957 -1.418 -24.154 1.00 68.06 551 ALA A O 1
ATOM 4187 N N . LEU A 1 552 ? 15.554 -0.892 -22.007 1.00 71.44 552 LEU A N 1
ATOM 4188 C CA . LEU A 1 552 ? 15.896 -2.185 -21.401 1.00 71.44 552 LEU A CA 1
ATOM 4189 C C . LEU A 1 552 ? 15.243 -3.414 -22.070 1.00 71.44 552 LEU A C 1
ATOM 4191 O O . LEU A 1 552 ? 15.852 -4.489 -22.087 1.00 71.44 552 LEU A O 1
ATOM 4195 N N . ILE A 1 553 ? 14.032 -3.283 -22.626 1.00 76.94 553 ILE A N 1
ATOM 4196 C CA . ILE A 1 553 ? 13.331 -4.377 -23.319 1.00 76.94 553 ILE A CA 1
ATOM 4197 C C . ILE A 1 553 ? 13.987 -4.648 -24.677 1.00 76.94 553 ILE A C 1
ATOM 4199 O O . ILE A 1 553 ? 14.419 -5.774 -24.936 1.00 76.94 553 ILE A O 1
ATOM 4203 N N . ASN A 1 554 ? 14.134 -3.602 -25.499 1.00 81.31 554 ASN A N 1
ATOM 4204 C CA . ASN A 1 554 ? 14.868 -3.652 -26.766 1.00 81.31 554 ASN A CA 1
ATOM 4205 C C . ASN A 1 554 ? 16.283 -4.224 -26.555 1.00 81.31 554 ASN A C 1
ATOM 4207 O O . ASN A 1 554 ? 16.674 -5.185 -27.218 1.00 81.31 554 ASN A O 1
ATOM 4211 N N . HIS A 1 555 ? 17.008 -3.687 -25.572 1.00 72.50 555 HIS A N 1
ATOM 4212 C CA . HIS A 1 555 ? 18.383 -4.066 -25.264 1.00 72.50 555 HIS A CA 1
ATOM 4213 C C . HIS A 1 555 ? 18.493 -5.539 -24.838 1.00 72.50 555 HIS A C 1
ATOM 4215 O O . HIS A 1 555 ? 19.366 -6.249 -25.329 1.00 72.50 555 HIS A O 1
ATOM 4221 N N . THR A 1 556 ? 17.586 -6.044 -23.989 1.00 80.19 556 THR A N 1
ATOM 4222 C CA . THR A 1 556 ? 17.587 -7.461 -23.567 1.00 80.19 556 THR A CA 1
ATOM 4223 C C . THR A 1 556 ? 17.363 -8.413 -24.746 1.00 80.19 556 THR A C 1
ATOM 4225 O O . THR A 1 556 ? 18.067 -9.419 -24.869 1.00 80.19 556 THR A O 1
ATOM 4228 N N . LEU A 1 557 ? 16.409 -8.095 -25.628 1.00 84.44 557 LEU A N 1
ATOM 4229 C CA . LEU A 1 557 ? 16.125 -8.882 -26.832 1.00 84.44 557 LEU A CA 1
ATOM 4230 C C . LEU A 1 557 ? 17.309 -8.869 -27.809 1.00 84.44 557 LEU A C 1
ATOM 4232 O O . LEU A 1 557 ? 17.728 -9.914 -28.313 1.00 84.44 557 LEU A O 1
ATOM 4236 N N . TYR A 1 558 ? 17.892 -7.691 -28.028 1.00 82.44 558 TYR A N 1
ATOM 4237 C CA . TYR A 1 558 ? 19.025 -7.490 -28.922 1.00 82.44 558 TYR A CA 1
ATOM 4238 C C . TYR A 1 558 ? 20.322 -8.141 -28.405 1.00 82.44 558 TYR A C 1
ATOM 4240 O O . TYR A 1 558 ? 21.042 -8.785 -29.178 1.00 82.44 558 TYR A O 1
ATOM 4248 N N . GLU A 1 559 ? 20.615 -8.051 -27.101 1.00 77.75 559 GLU A N 1
ATOM 4249 C CA . GLU A 1 559 ? 21.746 -8.745 -26.468 1.00 77.75 559 GLU A CA 1
ATOM 4250 C C . GLU A 1 559 ? 21.607 -10.270 -26.542 1.00 77.75 559 GLU A C 1
ATOM 4252 O O . GLU A 1 559 ? 22.608 -10.950 -26.784 1.00 77.75 559 GLU A O 1
ATOM 4257 N N . GLY A 1 560 ? 20.384 -10.798 -26.394 1.00 79.94 560 GLY A N 1
ATOM 4258 C CA . GLY A 1 560 ? 20.080 -12.232 -26.457 1.00 79.94 560 GLY A CA 1
ATOM 4259 C C . GLY A 1 560 ? 20.396 -12.896 -27.806 1.00 79.94 560 GLY A C 1
ATOM 4260 O O . GLY A 1 560 ? 20.571 -14.115 -27.880 1.00 79.94 560 GLY A O 1
ATOM 4261 N N . LEU A 1 561 ? 20.531 -12.115 -28.881 1.00 83.44 561 LEU A N 1
ATOM 4262 C CA . LEU A 1 561 ? 20.983 -12.608 -30.178 1.00 83.44 561 LEU A CA 1
ATOM 4263 C C . LEU A 1 561 ? 22.504 -12.822 -30.211 1.00 83.44 561 LEU A C 1
ATOM 4265 O O . LEU A 1 561 ? 23.292 -11.929 -29.914 1.00 83.44 561 LEU A O 1
ATOM 4269 N N . SER A 1 562 ? 22.952 -13.983 -30.696 1.00 85.19 562 SER A N 1
ATOM 4270 C CA . SER A 1 562 ? 24.374 -14.176 -31.008 1.00 85.19 562 SER A CA 1
ATOM 4271 C C . SER A 1 562 ? 24.835 -13.212 -32.113 1.00 85.19 562 SER A C 1
ATOM 4273 O O . SER A 1 562 ? 24.049 -12.830 -32.981 1.00 85.19 562 SER A O 1
ATOM 4275 N N . ALA A 1 563 ? 26.122 -12.849 -32.134 1.00 81.00 563 ALA A N 1
ATOM 4276 C CA . ALA A 1 563 ? 26.664 -11.889 -33.108 1.00 81.00 563 ALA A CA 1
ATOM 4277 C C . ALA A 1 563 ? 26.342 -12.257 -34.575 1.00 81.00 563 ALA A C 1
ATOM 4279 O O . ALA A 1 563 ? 25.996 -11.389 -35.373 1.00 81.00 563 ALA A O 1
ATOM 4280 N N . THR A 1 564 ? 26.362 -13.550 -34.917 1.00 85.19 564 THR A N 1
ATOM 4281 C CA . THR A 1 564 ? 25.976 -14.056 -36.247 1.00 85.19 564 THR A CA 1
ATOM 4282 C C . THR A 1 564 ? 24.479 -13.899 -36.539 1.00 85.19 564 THR A C 1
ATOM 4284 O O . THR A 1 564 ? 24.110 -13.667 -37.689 1.00 85.19 564 THR A O 1
ATOM 4287 N N . ARG A 1 565 ? 23.602 -14.009 -35.527 1.00 86.25 565 ARG A N 1
ATOM 4288 C CA . ARG A 1 565 ? 22.167 -13.707 -35.679 1.00 86.25 565 ARG A CA 1
ATOM 4289 C C . ARG A 1 565 ? 21.947 -12.203 -35.860 1.00 86.25 565 ARG A C 1
ATOM 4291 O O . ARG A 1 565 ? 21.227 -11.836 -36.781 1.00 86.25 565 ARG A O 1
ATOM 4298 N N . ARG A 1 566 ? 22.615 -11.350 -35.067 1.00 86.75 566 ARG A N 1
ATOM 4299 C CA . ARG A 1 566 ? 22.547 -9.881 -35.205 1.00 86.75 566 ARG A CA 1
ATOM 4300 C C . ARG A 1 566 ? 22.954 -9.409 -36.602 1.00 86.75 566 ARG A C 1
ATOM 4302 O O . ARG A 1 566 ? 22.158 -8.754 -37.262 1.00 86.75 566 ARG A O 1
ATOM 4309 N N . ALA A 1 567 ? 24.130 -9.811 -37.094 1.00 85.31 567 ALA A N 1
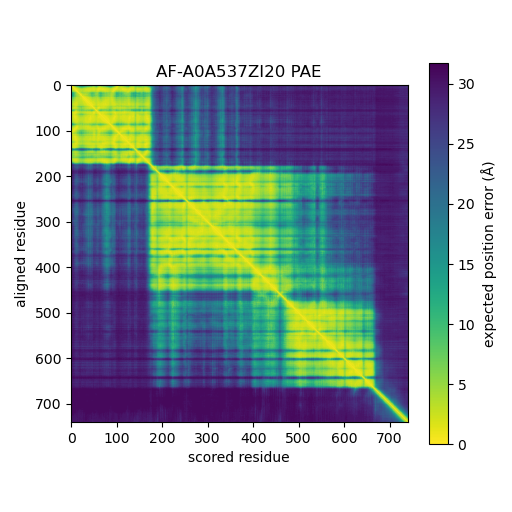ATOM 4310 C CA . ALA A 1 567 ? 24.611 -9.410 -38.422 1.00 85.31 567 ALA A CA 1
ATOM 4311 C C . ALA A 1 567 ? 23.646 -9.821 -39.554 1.00 85.31 567 ALA A C 1
ATOM 4313 O O . ALA A 1 567 ? 23.307 -9.006 -40.408 1.00 85.31 567 ALA A O 1
ATOM 4314 N N . ARG A 1 568 ? 23.131 -11.061 -39.520 1.00 88.81 568 ARG A N 1
ATOM 4315 C CA . ARG A 1 568 ? 22.130 -11.547 -40.490 1.00 88.81 568 ARG A CA 1
ATOM 4316 C C . ARG A 1 568 ? 20.785 -10.830 -40.391 1.00 88.81 568 ARG A C 1
ATOM 4318 O O . ARG A 1 568 ? 20.106 -10.684 -41.402 1.00 88.81 568 ARG A O 1
ATOM 4325 N N . MET A 1 569 ? 20.370 -10.424 -39.193 1.00 89.06 569 MET A N 1
ATOM 4326 C CA . MET A 1 569 ? 19.104 -9.719 -39.023 1.00 89.06 569 MET A CA 1
ATOM 4327 C C . MET A 1 569 ? 19.226 -8.254 -39.463 1.00 89.06 569 MET A C 1
ATOM 4329 O O . MET A 1 569 ? 18.355 -7.785 -40.183 1.00 89.06 569 MET A O 1
ATOM 4333 N N . HIS A 1 570 ? 20.336 -7.567 -39.170 1.00 87.25 570 HIS A N 1
ATOM 4334 C CA . HIS A 1 570 ? 20.598 -6.237 -39.735 1.00 87.25 570 HIS A CA 1
ATOM 4335 C C . HIS A 1 570 ? 20.711 -6.248 -41.262 1.00 87.25 570 HIS A C 1
ATOM 4337 O O . HIS A 1 570 ? 20.218 -5.320 -41.891 1.00 87.25 570 HIS A O 1
ATOM 4343 N N . GLN A 1 571 ? 21.278 -7.303 -41.863 1.00 89.38 571 GLN A N 1
ATOM 4344 C CA . GLN A 1 571 ? 21.229 -7.483 -43.317 1.00 89.38 571 GLN A CA 1
ATOM 4345 C C . GLN A 1 571 ? 19.776 -7.498 -43.820 1.00 89.38 571 GLN A C 1
ATOM 4347 O O . GLN A 1 571 ? 19.435 -6.705 -44.690 1.00 89.38 571 GLN A O 1
ATOM 4352 N N . ARG A 1 572 ? 18.902 -8.327 -43.224 1.00 90.94 572 ARG A N 1
ATOM 4353 C CA . ARG A 1 572 ? 17.473 -8.383 -43.591 1.00 90.94 572 ARG A CA 1
ATOM 4354 C C . ARG A 1 572 ? 16.768 -7.037 -43.421 1.00 90.94 572 ARG A C 1
ATOM 4356 O O . ARG A 1 572 ? 15.991 -6.666 -44.291 1.00 90.94 572 ARG A O 1
ATOM 4363 N N . VAL A 1 573 ? 17.024 -6.314 -42.324 1.00 88.56 573 VAL A N 1
ATOM 4364 C CA . VAL A 1 573 ? 16.450 -4.974 -42.087 1.00 88.56 573 VAL A CA 1
ATOM 4365 C C . VAL A 1 573 ? 16.920 -3.990 -43.160 1.00 88.56 573 VAL A C 1
ATOM 4367 O O . VAL A 1 573 ? 16.104 -3.250 -43.698 1.00 88.56 573 VAL A O 1
ATOM 4370 N N . ALA A 1 574 ? 18.205 -4.010 -43.521 1.00 87.00 574 ALA A N 1
ATOM 4371 C CA . ALA A 1 574 ? 18.752 -3.142 -44.558 1.00 87.00 574 ALA A CA 1
ATOM 4372 C C . ALA A 1 574 ? 18.198 -3.470 -45.959 1.00 87.00 574 ALA A C 1
ATOM 4374 O O . ALA A 1 574 ? 17.848 -2.559 -46.701 1.00 87.00 574 ALA A O 1
ATOM 4375 N N . GLU A 1 575 ? 18.047 -4.752 -46.298 1.00 90.06 575 GLU A N 1
ATOM 4376 C CA . GLU A 1 575 ? 17.408 -5.212 -47.542 1.00 90.06 575 G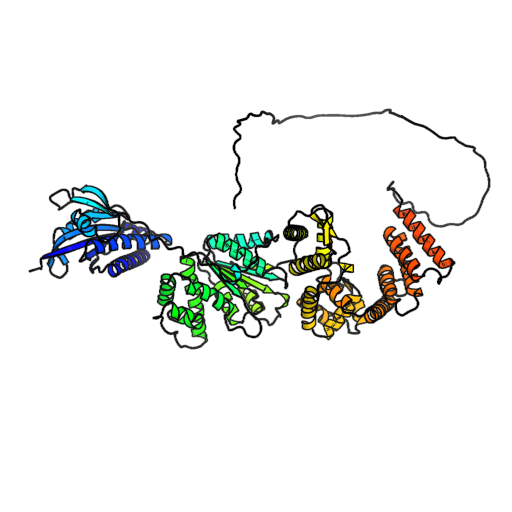LU A CA 1
ATOM 4377 C C . GLU A 1 575 ? 15.921 -4.804 -47.596 1.00 90.06 575 GLU A C 1
ATOM 4379 O O . GLU A 1 575 ? 15.474 -4.233 -48.587 1.00 90.06 575 GLU A O 1
ATOM 4384 N N . ALA A 1 576 ? 15.167 -4.984 -46.505 1.00 89.50 576 ALA A N 1
ATOM 4385 C CA . ALA A 1 576 ? 13.765 -4.563 -46.427 1.00 89.50 576 ALA A CA 1
ATOM 4386 C C . ALA A 1 576 ? 13.582 -3.031 -46.464 1.00 89.50 576 ALA A C 1
ATOM 4388 O O . ALA A 1 576 ? 12.556 -2.551 -46.948 1.00 89.50 576 ALA A O 1
ATOM 4389 N N . LEU A 1 577 ? 14.568 -2.266 -45.979 1.00 85.81 577 LEU A N 1
ATOM 4390 C CA . LEU A 1 577 ? 14.621 -0.807 -46.110 1.00 85.81 577 LEU A CA 1
ATOM 4391 C C . LEU A 1 577 ? 14.937 -0.365 -47.546 1.00 85.81 577 LEU A C 1
ATOM 4393 O O . LEU A 1 577 ? 14.335 0.596 -48.015 1.00 85.81 577 LEU A O 1
ATOM 4397 N N . GLU A 1 578 ? 15.821 -1.060 -48.269 1.00 88.75 578 GLU A N 1
ATOM 4398 C CA . GLU A 1 578 ? 16.044 -0.814 -49.704 1.00 88.75 578 GLU A CA 1
ATOM 4399 C C . GLU A 1 578 ? 14.757 -1.057 -50.511 1.00 88.75 578 GLU A C 1
ATOM 4401 O O . GLU A 1 578 ? 14.334 -0.176 -51.260 1.00 88.75 578 GLU A O 1
ATOM 4406 N N . ASP A 1 579 ? 14.077 -2.186 -50.282 1.00 86.94 579 ASP A N 1
ATOM 4407 C CA . ASP A 1 579 ? 12.793 -2.538 -50.917 1.00 86.94 579 ASP A CA 1
ATOM 4408 C C . ASP A 1 579 ? 11.620 -1.614 -50.509 1.00 86.94 579 ASP A C 1
ATOM 4410 O O . ASP A 1 579 ? 10.555 -1.624 -51.138 1.00 86.94 579 ASP A O 1
ATOM 4414 N N . LEU A 1 580 ? 11.764 -0.840 -49.429 1.00 84.38 580 LEU A N 1
ATOM 4415 C CA . LEU A 1 580 ? 10.795 0.170 -48.984 1.00 84.38 580 LEU A CA 1
ATOM 4416 C C . LEU A 1 580 ? 11.084 1.552 -49.592 1.00 84.38 580 LEU A C 1
ATOM 4418 O O . LEU A 1 580 ? 10.157 2.294 -49.909 1.00 84.38 580 LEU A O 1
ATOM 4422 N N . CYS A 1 581 ? 12.361 1.895 -49.751 1.00 81.00 581 CYS A N 1
ATOM 4423 C CA . CYS A 1 581 ? 12.821 3.204 -50.207 1.00 81.00 581 CYS A CA 1
ATOM 4424 C C . CYS A 1 581 ? 12.961 3.336 -51.731 1.00 81.00 581 CYS A C 1
ATOM 4426 O O . CYS A 1 581 ? 12.718 4.414 -52.274 1.00 81.00 581 CYS A O 1
ATOM 4428 N N . GLY A 1 582 ? 13.384 2.277 -52.424 1.00 76.12 582 GLY A N 1
ATOM 4429 C CA . GLY A 1 582 ? 13.806 2.364 -53.823 1.00 76.12 582 GLY A CA 1
ATOM 4430 C C . GLY A 1 582 ? 15.047 3.249 -54.026 1.00 76.12 582 GLY A C 1
ATOM 4431 O O . GLY A 1 582 ? 15.903 3.365 -53.148 1.00 76.12 582 GLY A O 1
ATOM 4432 N N . ASP A 1 583 ? 15.146 3.875 -55.204 1.00 71.00 583 ASP A N 1
ATOM 4433 C CA . ASP A 1 583 ? 16.357 4.574 -55.673 1.00 71.00 583 ASP A CA 1
ATOM 4434 C C . ASP A 1 583 ? 16.687 5.903 -54.947 1.00 71.00 583 ASP A C 1
ATOM 4436 O O . ASP A 1 583 ? 17.803 6.405 -55.093 1.00 71.00 583 ASP A O 1
ATOM 4440 N N . ASP A 1 584 ? 15.763 6.483 -54.169 1.00 73.75 584 ASP A N 1
ATOM 4441 C CA . ASP A 1 584 ? 16.008 7.678 -53.337 1.00 73.75 584 ASP A CA 1
ATOM 4442 C C . ASP A 1 584 ? 15.545 7.436 -51.888 1.00 73.75 584 ASP A C 1
ATOM 4444 O O . ASP A 1 584 ? 14.379 7.668 -51.558 1.00 73.75 584 ASP A O 1
ATOM 4448 N N . PRO A 1 585 ? 16.441 6.989 -50.984 1.00 71.94 585 PRO A N 1
ATOM 4449 C CA . PRO A 1 585 ? 16.061 6.667 -49.612 1.00 71.94 585 PRO A CA 1
ATOM 4450 C C . PRO A 1 585 ? 15.811 7.879 -48.712 1.00 71.94 585 PRO A C 1
ATOM 4452 O O . PRO A 1 585 ? 15.500 7.699 -47.531 1.00 71.94 585 PRO A O 1
ATOM 4455 N N . GLY A 1 586 ? 15.946 9.106 -49.231 1.00 78.81 586 GLY A N 1
ATOM 4456 C CA . GLY A 1 586 ? 15.535 10.324 -48.544 1.00 78.81 586 GLY A CA 1
ATOM 4457 C C . GLY A 1 586 ? 16.070 10.425 -47.112 1.00 78.81 586 GLY A C 1
ATOM 4458 O O . GLY A 1 586 ? 17.273 10.578 -46.889 1.00 78.81 586 GLY A O 1
ATOM 4459 N N . GLU A 1 587 ? 15.161 10.423 -46.139 1.00 70.00 587 GLU A N 1
ATOM 4460 C CA . GLU A 1 587 ? 15.463 10.576 -44.707 1.00 70.00 587 GLU A CA 1
ATOM 4461 C C . GLU A 1 587 ? 16.019 9.291 -44.064 1.00 70.00 587 GLU A C 1
ATOM 4463 O O . GLU A 1 587 ? 16.798 9.377 -43.116 1.00 70.00 587 GLU A O 1
ATOM 4468 N N . ARG A 1 588 ? 15.732 8.104 -44.622 1.00 72.81 588 ARG A N 1
ATOM 4469 C CA . ARG A 1 588 ? 16.190 6.805 -44.085 1.00 72.81 588 ARG A CA 1
ATOM 4470 C C . ARG A 1 588 ? 17.626 6.428 -44.475 1.00 72.81 588 ARG A C 1
ATOM 4472 O O . ARG A 1 588 ? 18.102 5.357 -44.101 1.00 72.81 588 ARG A O 1
ATOM 4479 N N . ILE A 1 589 ? 18.362 7.293 -45.181 1.00 78.81 589 ILE A N 1
ATOM 4480 C CA . ILE A 1 589 ? 19.765 7.035 -45.570 1.00 78.81 589 ILE A CA 1
ATOM 4481 C C . ILE A 1 589 ? 20.645 6.713 -44.342 1.00 78.81 589 ILE A C 1
ATOM 4483 O O . ILE A 1 589 ? 21.515 5.845 -44.427 1.00 78.81 589 ILE A O 1
ATOM 4487 N N . SER A 1 590 ? 20.395 7.345 -43.188 1.00 70.75 590 SER A N 1
ATOM 4488 C CA . SER A 1 590 ? 21.112 7.050 -41.935 1.00 70.75 590 SER A CA 1
ATOM 4489 C C . SER A 1 590 ? 20.731 5.694 -41.314 1.00 70.75 590 SER A C 1
ATOM 4491 O O . SER A 1 590 ? 21.600 5.021 -40.763 1.00 70.75 590 SER A O 1
ATOM 4493 N N . GLU A 1 591 ? 19.471 5.254 -41.442 1.00 71.69 591 GLU A N 1
ATOM 4494 C CA . GLU A 1 591 ? 19.005 3.922 -41.004 1.00 71.69 591 GLU A CA 1
ATOM 4495 C C . GLU A 1 591 ? 19.680 2.821 -41.845 1.00 71.69 591 GLU A C 1
ATOM 4497 O O . GLU A 1 591 ? 20.261 1.874 -41.310 1.00 71.69 591 GLU A O 1
ATOM 4502 N N . LEU A 1 592 ? 19.711 3.001 -43.171 1.00 82.75 592 LEU A N 1
ATOM 4503 C CA . LEU A 1 592 ? 20.420 2.121 -44.106 1.00 82.75 592 LEU A CA 1
ATOM 4504 C C . LEU A 1 592 ? 21.927 2.064 -43.827 1.00 82.75 592 LEU A C 1
ATOM 4506 O O . LEU A 1 592 ? 22.505 0.976 -43.784 1.00 82.75 592 LEU A O 1
ATOM 4510 N N . ALA A 1 593 ? 22.568 3.214 -43.592 1.00 77.38 593 ALA A N 1
ATOM 4511 C CA . ALA A 1 593 ? 23.987 3.280 -43.243 1.00 77.38 593 ALA A CA 1
ATOM 4512 C C . ALA A 1 593 ? 24.296 2.536 -41.932 1.00 77.38 593 ALA A C 1
ATOM 4514 O O . ALA A 1 593 ? 25.304 1.828 -41.851 1.00 77.38 593 ALA A O 1
ATOM 4515 N N . TYR A 1 594 ? 23.426 2.652 -40.924 1.00 76.69 594 TYR A N 1
ATOM 4516 C CA . TYR A 1 594 ? 23.547 1.947 -39.648 1.00 76.69 594 TYR A CA 1
ATOM 4517 C C . TYR A 1 594 ? 23.436 0.423 -39.817 1.00 76.69 594 TYR A C 1
ATOM 4519 O O . TYR A 1 594 ? 24.355 -0.312 -39.443 1.00 76.69 594 TYR A O 1
ATOM 4527 N N . HIS A 1 595 ? 22.359 -0.068 -40.435 1.00 82.38 595 HIS A N 1
ATOM 4528 C CA . HIS A 1 595 ? 22.119 -1.509 -40.540 1.00 82.38 595 HIS A CA 1
ATOM 4529 C C . HIS A 1 595 ? 23.096 -2.216 -41.491 1.00 82.38 595 HIS A C 1
ATOM 4531 O O . HIS A 1 595 ? 23.637 -3.262 -41.121 1.00 82.38 595 HIS A O 1
ATOM 4537 N N . TRP A 1 596 ? 23.432 -1.633 -42.652 1.00 85.12 596 TRP A N 1
ATOM 4538 C CA . TRP A 1 596 ? 24.465 -2.215 -43.523 1.00 85.12 596 TRP A CA 1
ATOM 4539 C C . TRP A 1 596 ? 25.825 -2.305 -42.828 1.00 85.12 596 TRP A C 1
ATOM 4541 O O . TRP A 1 596 ? 26.541 -3.287 -43.017 1.00 85.12 596 TRP A O 1
ATOM 4551 N N . SER A 1 597 ? 26.168 -1.335 -41.976 1.00 78.12 597 SER A N 1
ATOM 4552 C CA . SER A 1 597 ? 27.415 -1.367 -41.204 1.00 78.12 597 SER A CA 1
ATOM 4553 C C . SER A 1 597 ? 27.487 -2.555 -40.247 1.00 78.12 597 SER A C 1
ATOM 4555 O O . SER A 1 597 ? 28.513 -3.234 -40.191 1.00 78.12 597 SER A O 1
ATOM 4557 N N . LEU A 1 598 ? 26.399 -2.849 -39.532 1.00 78.06 598 LEU A N 1
ATOM 4558 C CA . LEU A 1 598 ? 26.332 -3.972 -38.590 1.00 78.06 598 LEU A CA 1
ATOM 4559 C C . LEU A 1 598 ? 26.186 -5.340 -39.289 1.00 78.06 598 LEU A C 1
ATOM 4561 O O . LEU A 1 598 ? 26.506 -6.371 -38.695 1.00 78.06 598 LEU A O 1
ATOM 4565 N N . ALA A 1 599 ? 25.783 -5.361 -40.563 1.00 82.62 599 ALA A N 1
ATOM 4566 C CA . ALA A 1 599 ? 25.777 -6.554 -41.412 1.00 82.62 599 ALA A CA 1
ATOM 4567 C C . ALA A 1 599 ? 27.174 -6.968 -41.938 1.00 82.62 599 ALA A C 1
ATOM 4569 O O . ALA A 1 599 ? 27.372 -8.130 -42.303 1.00 82.62 599 ALA A O 1
ATOM 4570 N N . THR A 1 600 ? 28.163 -6.059 -41.961 1.00 65.50 600 THR A N 1
ATOM 4571 C CA . THR A 1 600 ? 29.481 -6.281 -42.612 1.00 65.50 600 THR A CA 1
ATOM 4572 C C . THR A 1 600 ? 30.282 -7.482 -42.097 1.00 65.50 600 THR A C 1
ATOM 4574 O O . THR A 1 600 ? 31.140 -7.994 -42.812 1.00 65.50 600 THR A O 1
ATOM 4577 N N . ALA A 1 601 ? 29.963 -8.023 -40.918 1.00 57.28 601 ALA A N 1
ATOM 4578 C CA . ALA A 1 601 ? 30.568 -9.245 -40.379 1.00 57.28 601 ALA A CA 1
ATOM 4579 C C . ALA A 1 601 ? 30.284 -10.530 -41.202 1.00 57.28 601 ALA A C 1
ATOM 4581 O O . ALA A 1 601 ? 30.628 -11.630 -40.765 1.00 57.28 601 ALA A O 1
ATOM 4582 N N . SER A 1 602 ? 29.617 -10.444 -42.360 1.00 52.78 602 SER A N 1
ATOM 4583 C CA . SER A 1 602 ? 29.355 -11.587 -43.251 1.00 52.78 602 SER A CA 1
ATOM 4584 C C . SER A 1 602 ? 29.391 -11.284 -44.761 1.00 52.78 602 SER A C 1
ATOM 4586 O O . SER A 1 602 ? 29.197 -12.216 -45.539 1.00 52.78 602 SER A O 1
ATOM 4588 N N . MET A 1 603 ? 29.639 -10.041 -45.202 1.00 59.09 603 MET A N 1
ATOM 4589 C CA . MET A 1 603 ? 29.560 -9.643 -46.622 1.00 59.09 603 MET A CA 1
ATOM 4590 C C . MET A 1 603 ? 30.538 -8.519 -47.014 1.00 59.09 603 MET A C 1
ATOM 4592 O O . MET A 1 603 ? 31.234 -7.955 -46.175 1.00 59.09 603 MET A O 1
ATOM 4596 N N . ASP A 1 604 ? 30.586 -8.218 -48.316 1.00 64.12 604 ASP A N 1
ATOM 4597 C CA . ASP A 1 604 ? 31.321 -7.100 -48.921 1.00 64.12 604 ASP A CA 1
ATOM 4598 C C . ASP A 1 604 ? 30.908 -5.741 -48.295 1.00 64.12 604 ASP A C 1
ATOM 4600 O O . ASP A 1 604 ? 29.715 -5.416 -48.285 1.00 64.12 604 ASP A O 1
ATOM 4604 N N . PRO A 1 605 ? 31.853 -4.927 -47.777 1.00 77.94 605 PRO A N 1
ATOM 4605 C CA . PRO A 1 605 ? 31.543 -3.648 -47.142 1.00 77.94 605 PRO A CA 1
ATOM 4606 C C . PRO A 1 605 ? 31.095 -2.542 -48.115 1.00 77.94 605 PRO A C 1
ATOM 4608 O O . PRO A 1 605 ? 30.691 -1.479 -47.642 1.00 77.94 605 PRO A O 1
ATOM 4611 N N . ALA A 1 606 ? 31.134 -2.748 -49.439 1.00 82.50 606 ALA A N 1
ATOM 4612 C CA . ALA A 1 606 ? 30.826 -1.718 -50.438 1.00 82.50 606 ALA A CA 1
ATOM 4613 C C . ALA A 1 606 ? 29.475 -1.006 -50.213 1.00 82.50 606 ALA A C 1
ATOM 4615 O O . ALA A 1 606 ? 29.414 0.223 -50.283 1.00 82.50 606 ALA A O 1
ATOM 4616 N N . LYS A 1 607 ? 28.402 -1.738 -49.865 1.00 84.12 607 LYS A N 1
ATOM 4617 C CA . LYS A 1 607 ? 27.100 -1.122 -49.530 1.00 84.12 607 LYS A CA 1
ATOM 4618 C C . LYS A 1 607 ? 27.174 -0.234 -48.286 1.00 84.12 607 LYS A C 1
ATOM 4620 O O . LYS A 1 607 ? 26.677 0.889 -48.304 1.00 84.12 607 LYS A O 1
ATOM 4625 N N . ALA A 1 608 ? 27.820 -0.710 -47.222 1.00 82.25 608 ALA A N 1
ATOM 4626 C CA . ALA A 1 608 ? 27.953 0.031 -45.970 1.00 82.25 608 ALA A CA 1
ATOM 4627 C C . ALA A 1 608 ? 28.783 1.315 -46.148 1.00 82.25 608 ALA A C 1
ATOM 4629 O O . ALA A 1 608 ? 28.393 2.374 -45.659 1.00 82.25 608 ALA A O 1
ATOM 4630 N N . ILE A 1 609 ? 29.879 1.246 -46.914 1.00 86.94 609 ILE A N 1
ATOM 4631 C CA . ILE A 1 609 ? 30.699 2.410 -47.292 1.00 86.94 609 ILE A CA 1
ATOM 4632 C C . ILE A 1 609 ? 29.872 3.391 -48.139 1.00 86.94 609 ILE A C 1
ATOM 4634 O O . ILE A 1 609 ? 29.888 4.595 -47.871 1.00 86.94 609 ILE A O 1
ATOM 4638 N N . GLY A 1 610 ? 29.100 2.891 -49.109 1.00 87.50 610 GLY A N 1
ATOM 4639 C CA . GLY A 1 610 ? 28.215 3.691 -49.957 1.00 87.50 610 GLY A CA 1
ATOM 4640 C C . GLY A 1 610 ? 27.169 4.478 -49.163 1.00 87.50 610 GLY A C 1
ATOM 4641 O O . GLY A 1 610 ? 27.139 5.709 -49.242 1.00 87.50 610 GLY A O 1
ATOM 4642 N N . TYR A 1 611 ? 26.354 3.803 -48.346 1.00 86.56 611 TYR A N 1
ATOM 4643 C CA . TYR A 1 611 ? 25.323 4.472 -47.544 1.00 86.56 611 TYR A CA 1
ATOM 4644 C C . TYR A 1 611 ? 25.913 5.383 -46.459 1.00 86.56 611 TYR A C 1
ATOM 4646 O O . TYR A 1 611 ? 25.421 6.496 -46.287 1.00 86.56 611 TYR A O 1
ATOM 4654 N N . ALA A 1 612 ? 27.013 5.006 -45.795 1.00 83.69 612 ALA A N 1
ATOM 4655 C CA . ALA A 1 612 ? 27.693 5.899 -44.849 1.00 83.69 612 ALA A CA 1
ATOM 4656 C C . ALA A 1 612 ? 28.268 7.158 -45.534 1.00 83.69 612 ALA A C 1
ATOM 4658 O O . ALA A 1 612 ? 28.234 8.249 -44.963 1.00 83.69 612 ALA A O 1
ATOM 4659 N N . THR A 1 613 ? 28.732 7.052 -46.784 1.00 89.56 613 THR A N 1
ATOM 4660 C CA . THR A 1 613 ? 29.145 8.222 -47.579 1.00 89.56 613 THR A CA 1
ATOM 4661 C C . THR A 1 613 ? 27.953 9.137 -47.871 1.00 89.56 613 THR A C 1
ATOM 4663 O O . THR A 1 613 ? 28.039 10.347 -47.649 1.00 89.56 613 THR A O 1
ATOM 4666 N N . GLN A 1 614 ? 26.821 8.571 -48.304 1.00 88.31 614 GLN A N 1
ATOM 4667 C CA . GLN A 1 614 ? 25.596 9.329 -48.585 1.00 88.31 614 GLN A CA 1
ATOM 4668 C C . GLN A 1 614 ? 25.011 9.985 -47.323 1.00 88.31 614 GLN A C 1
ATOM 4670 O O . GLN A 1 614 ? 24.626 11.153 -47.379 1.00 88.31 614 GLN A O 1
ATOM 4675 N N . ALA A 1 615 ? 25.015 9.295 -46.178 1.00 78.31 615 ALA A N 1
ATOM 4676 C CA . ALA A 1 615 ? 24.603 9.841 -44.883 1.00 78.31 615 ALA A CA 1
ATOM 4677 C C . ALA A 1 615 ? 25.490 11.029 -44.470 1.00 78.31 615 ALA A C 1
ATOM 4679 O O . ALA A 1 615 ? 24.986 12.092 -44.100 1.00 78.31 615 ALA A O 1
ATOM 4680 N N . GLY A 1 616 ? 26.814 10.903 -44.629 1.00 79.00 616 GLY A N 1
ATOM 4681 C CA . GLY A 1 616 ? 27.757 11.997 -44.388 1.00 79.00 616 GLY A CA 1
ATOM 4682 C C . GLY A 1 616 ? 27.529 13.208 -45.300 1.00 79.00 616 GLY A C 1
ATOM 4683 O O . GLY A 1 616 ? 27.603 14.357 -44.855 1.00 79.00 616 GLY A O 1
ATOM 4684 N N . GLU A 1 617 ? 27.199 12.978 -46.574 1.00 88.19 617 GLU A N 1
ATOM 4685 C CA . GLU A 1 617 ? 26.820 14.050 -47.496 1.00 88.19 617 GLU A CA 1
ATOM 4686 C C . GLU A 1 617 ? 25.462 14.683 -47.177 1.00 88.19 617 GLU A C 1
ATOM 4688 O O . GLU A 1 617 ? 25.314 15.896 -47.347 1.00 88.19 617 GLU A O 1
ATOM 4693 N N . ARG A 1 618 ? 24.469 13.899 -46.739 1.00 82.06 618 ARG A N 1
ATOM 4694 C CA . ARG A 1 618 ? 23.151 14.411 -46.342 1.00 82.06 618 ARG A CA 1
ATOM 4695 C C . ARG A 1 618 ? 23.277 15.293 -45.101 1.00 82.06 618 ARG A C 1
ATOM 4697 O O . ARG A 1 618 ? 22.910 16.464 -45.166 1.00 82.06 618 ARG A O 1
ATOM 4704 N N . ALA A 1 619 ? 23.954 14.812 -44.061 1.00 74.31 619 ALA A N 1
ATOM 4705 C CA . ALA A 1 619 ? 24.233 15.584 -42.852 1.00 74.31 619 ALA A CA 1
ATOM 4706 C C . ALA A 1 619 ? 25.027 16.881 -43.136 1.00 74.31 619 ALA A C 1
ATOM 4708 O O . ALA A 1 619 ? 24.820 17.898 -42.474 1.00 74.31 619 ALA A O 1
ATOM 4709 N N . LEU A 1 620 ? 25.894 16.913 -44.163 1.00 82.81 620 LEU A N 1
ATOM 4710 C CA . LEU A 1 620 ? 26.511 18.164 -44.635 1.00 82.81 620 LEU A CA 1
ATOM 4711 C C . LEU A 1 620 ? 25.507 19.140 -45.272 1.00 82.81 620 LEU A C 1
ATOM 4713 O O . LEU A 1 620 ? 25.626 20.347 -45.047 1.00 82.81 620 LEU A O 1
ATOM 4717 N N . LYS A 1 621 ? 24.552 18.645 -46.070 1.00 83.81 621 LYS A N 1
ATOM 4718 C CA . LYS A 1 621 ? 23.489 19.449 -46.708 1.00 83.81 621 LYS A CA 1
ATOM 4719 C C . LYS A 1 621 ? 22.515 20.005 -45.656 1.00 83.81 621 LYS A C 1
ATOM 4721 O O . LYS A 1 621 ? 22.112 21.160 -45.755 1.00 83.81 621 LYS A O 1
ATOM 4726 N N . GLU A 1 622 ? 22.232 19.226 -44.614 1.00 77.75 622 GLU A N 1
ATOM 4727 C CA . GLU A 1 622 ? 21.365 19.567 -43.471 1.00 77.75 622 GLU A CA 1
ATOM 4728 C C . GLU A 1 622 ? 22.060 20.401 -42.377 1.00 77.75 622 GLU A C 1
ATOM 4730 O O . GLU A 1 622 ? 21.445 20.751 -41.374 1.00 77.75 622 GLU A O 1
ATOM 4735 N N . LEU A 1 623 ? 23.329 20.780 -42.579 1.00 77.69 623 LEU A N 1
ATOM 4736 C CA . LEU A 1 623 ? 24.130 21.592 -41.651 1.00 77.69 623 LEU A CA 1
ATOM 4737 C C . LEU A 1 623 ? 24.406 20.926 -40.283 1.00 77.69 623 LEU A C 1
ATOM 4739 O O . LEU A 1 623 ? 24.638 21.627 -39.297 1.00 77.69 623 LEU A O 1
ATOM 4743 N N . ALA A 1 624 ? 24.482 19.592 -40.245 1.00 67.12 624 ALA A N 1
ATOM 4744 C CA . ALA A 1 624 ? 24.873 18.768 -39.098 1.00 67.12 624 ALA A CA 1
ATOM 4745 C C . ALA A 1 624 ? 26.333 18.252 -39.237 1.00 67.12 624 ALA A C 1
ATOM 4747 O O . ALA A 1 624 ? 26.572 17.068 -39.500 1.00 67.12 624 ALA A O 1
ATOM 4748 N N . PRO A 1 625 ? 27.365 19.112 -39.088 1.00 66.06 625 PRO A N 1
ATOM 4749 C CA . PRO A 1 625 ? 28.747 18.760 -39.423 1.00 66.06 625 PRO A CA 1
ATOM 4750 C C . PRO A 1 625 ? 29.360 17.697 -38.506 1.00 66.06 625 PRO A C 1
ATOM 4752 O O . PRO A 1 625 ? 30.232 16.950 -38.945 1.00 66.06 625 PRO A O 1
ATOM 4755 N N . ASP A 1 626 ? 28.936 17.621 -37.247 1.00 59.88 626 ASP A N 1
ATOM 4756 C CA . ASP A 1 626 ? 29.488 16.651 -36.301 1.00 59.88 626 ASP A CA 1
ATOM 4757 C C . ASP A 1 626 ? 28.884 15.250 -36.516 1.00 59.88 626 ASP A C 1
ATOM 4759 O O . ASP A 1 626 ? 29.551 14.250 -36.264 1.00 59.88 626 ASP A O 1
ATOM 4763 N N . GLU A 1 627 ? 27.682 15.163 -37.098 1.00 56.94 627 GLU A N 1
ATOM 4764 C CA . GLU A 1 627 ? 27.113 13.909 -37.603 1.00 56.94 627 GLU A CA 1
ATOM 4765 C C . GLU A 1 627 ? 27.759 13.469 -38.915 1.00 56.94 627 GLU A C 1
ATOM 4767 O O . GLU A 1 627 ? 28.197 12.324 -39.027 1.00 56.94 627 GLU A O 1
ATOM 4772 N N . ALA A 1 628 ? 27.927 14.392 -39.867 1.00 74.44 628 ALA A N 1
ATOM 4773 C CA . ALA A 1 628 ? 28.687 14.118 -41.082 1.00 74.44 628 ALA A CA 1
ATOM 4774 C C . ALA A 1 628 ? 30.094 13.579 -40.763 1.00 74.44 628 ALA A C 1
ATOM 4776 O O . ALA A 1 628 ? 30.614 12.711 -41.461 1.00 74.44 628 ALA A O 1
ATOM 4777 N N . LEU A 1 629 ? 30.703 14.056 -39.671 1.00 78.62 629 LEU A N 1
ATOM 4778 C CA . LEU A 1 629 ? 31.972 13.536 -39.174 1.00 78.62 629 LEU A CA 1
ATOM 4779 C C . LEU A 1 629 ? 31.907 12.102 -38.655 1.00 78.62 629 LEU A C 1
ATOM 4781 O O . LEU A 1 629 ? 32.859 11.366 -38.904 1.00 78.62 629 LEU A O 1
ATOM 4785 N N . ARG A 1 630 ? 30.834 11.698 -37.960 1.00 70.69 630 ARG A N 1
ATOM 4786 C CA . ARG A 1 630 ? 30.647 10.297 -37.548 1.00 70.69 630 ARG A CA 1
ATOM 4787 C C . ARG A 1 630 ? 30.608 9.404 -38.786 1.00 70.69 630 ARG A C 1
ATOM 4789 O O . ARG A 1 630 ? 31.457 8.528 -38.924 1.00 70.69 630 ARG A O 1
ATOM 4796 N N . TRP A 1 631 ? 29.718 9.709 -39.730 1.00 76.00 631 TRP A N 1
ATOM 4797 C CA . TRP A 1 631 ? 29.511 8.902 -40.933 1.00 76.00 631 TRP A CA 1
ATOM 4798 C C . TRP A 1 631 ? 30.747 8.816 -41.847 1.00 76.00 631 TRP A C 1
ATOM 4800 O O . TRP A 1 631 ? 31.124 7.719 -42.255 1.00 76.00 631 TRP A O 1
ATOM 4810 N N . PHE A 1 632 ? 31.453 9.926 -42.107 1.00 84.38 632 PHE A N 1
ATOM 4811 C CA . PHE A 1 632 ? 32.674 9.880 -42.927 1.00 84.38 632 PHE A CA 1
ATOM 4812 C C . PHE A 1 632 ? 33.874 9.215 -42.233 1.00 84.38 632 PHE A C 1
ATOM 4814 O O . PHE A 1 632 ? 34.701 8.622 -42.927 1.00 84.38 632 PHE A O 1
ATOM 4821 N N . ASN A 1 633 ? 34.017 9.310 -40.903 1.00 82.62 633 ASN A N 1
ATOM 4822 C CA . ASN A 1 633 ? 35.065 8.563 -40.191 1.00 82.62 633 ASN A CA 1
ATOM 4823 C C . ASN A 1 633 ? 34.749 7.055 -40.231 1.00 82.62 633 ASN A C 1
ATOM 4825 O O . ASN A 1 633 ? 35.614 6.26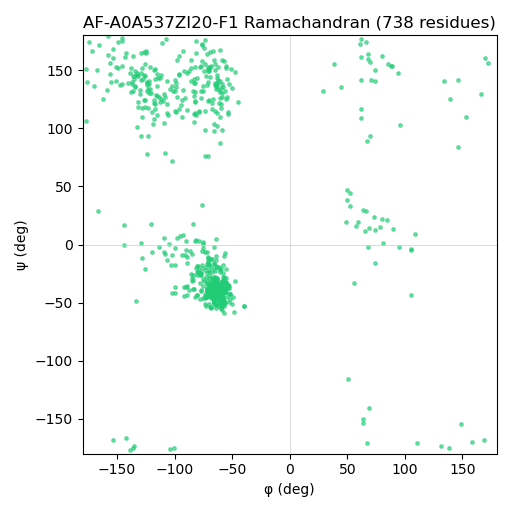1 -40.583 1.00 82.62 633 ASN A O 1
ATOM 4829 N N . HIS A 1 634 ? 33.494 6.681 -39.973 1.00 76.56 634 HIS A N 1
ATOM 4830 C CA . HIS A 1 634 ? 33.017 5.297 -39.994 1.00 76.56 634 HIS A CA 1
ATOM 4831 C C . HIS A 1 634 ? 33.202 4.627 -41.368 1.00 76.56 634 HIS A C 1
ATOM 4833 O O . HIS A 1 634 ? 33.746 3.529 -41.464 1.00 76.56 634 HIS A O 1
ATOM 4839 N N . ALA A 1 635 ? 32.887 5.330 -42.461 1.00 84.38 635 ALA A N 1
ATOM 4840 C CA . ALA A 1 635 ? 33.186 4.861 -43.817 1.00 84.38 635 ALA A CA 1
ATOM 4841 C C . ALA A 1 635 ? 34.700 4.662 -44.071 1.00 84.38 635 ALA A C 1
ATOM 4843 O O . ALA A 1 635 ? 35.096 3.721 -44.757 1.00 84.38 635 ALA A O 1
ATOM 4844 N N . LEU A 1 636 ? 35.569 5.510 -43.497 1.00 85.94 636 LEU A N 1
ATOM 4845 C CA . LEU A 1 636 ? 37.033 5.366 -43.588 1.00 85.94 636 LEU A CA 1
ATOM 4846 C C . LEU A 1 636 ? 37.589 4.200 -42.756 1.00 85.94 636 LEU A C 1
ATOM 4848 O O . LEU A 1 636 ? 38.675 3.704 -43.079 1.00 85.94 636 LEU A O 1
ATOM 4852 N N . GLU A 1 637 ? 36.874 3.788 -41.709 1.00 83.19 637 GLU A N 1
ATOM 4853 C CA . GLU A 1 637 ? 37.181 2.622 -40.876 1.00 83.19 637 GLU A CA 1
ATOM 4854 C C . GLU A 1 637 ? 36.764 1.326 -41.585 1.00 83.19 637 GLU A C 1
ATOM 4856 O O . GLU A 1 637 ? 37.600 0.432 -41.732 1.00 83.19 637 GLU A O 1
ATOM 4861 N N . LEU A 1 638 ? 35.548 1.269 -42.146 1.00 80.38 638 LEU A N 1
ATOM 4862 C CA . LEU A 1 638 ? 35.070 0.157 -42.986 1.00 80.38 638 LEU A CA 1
ATOM 4863 C C . LEU A 1 638 ? 35.948 -0.076 -44.230 1.00 80.38 638 LEU A C 1
ATOM 4865 O O . LEU A 1 638 ? 36.243 -1.217 -44.579 1.00 80.38 638 LEU A O 1
ATOM 4869 N N . LEU A 1 639 ? 36.420 0.999 -44.872 1.00 82.19 639 LEU A N 1
ATOM 4870 C CA . LEU A 1 639 ? 37.343 0.950 -46.017 1.00 82.19 639 LEU A CA 1
ATOM 4871 C C . LEU A 1 639 ? 38.777 0.509 -45.627 1.00 82.19 639 LEU A C 1
ATOM 4873 O O . LEU A 1 639 ? 39.613 0.199 -46.484 1.00 82.19 639 LEU A O 1
ATOM 4877 N N . GLY A 1 640 ? 39.076 0.462 -44.326 1.00 73.75 640 GLY A N 1
ATOM 4878 C CA . GLY A 1 640 ? 40.329 -0.039 -43.771 1.00 73.75 640 GLY A CA 1
ATOM 4879 C C . GLY A 1 640 ? 41.563 0.810 -44.098 1.00 73.75 640 GLY A C 1
ATOM 4880 O O . GLY A 1 640 ? 41.494 1.923 -44.620 1.00 73.75 640 GLY A O 1
ATOM 4881 N N . ALA A 1 641 ? 42.744 0.282 -43.766 1.00 57.66 641 ALA A N 1
ATOM 4882 C CA . ALA A 1 641 ? 44.021 0.979 -43.957 1.00 57.66 641 ALA A CA 1
ATOM 4883 C C . ALA A 1 641 ? 44.708 0.703 -45.311 1.00 57.66 641 ALA A C 1
ATOM 4885 O O . ALA A 1 641 ? 45.702 1.359 -45.619 1.00 57.66 641 ALA A O 1
ATOM 4886 N N . GLY A 1 642 ? 44.213 -0.250 -46.113 1.00 55.50 642 GLY A N 1
ATOM 4887 C CA . GLY A 1 642 ? 44.912 -0.705 -47.323 1.00 55.50 642 GLY A CA 1
ATOM 4888 C C . GLY A 1 642 ? 44.098 -1.554 -48.306 1.00 55.50 642 GLY A C 1
ATOM 4889 O O . GLY A 1 642 ? 44.696 -2.394 -48.970 1.00 55.50 642 GLY A O 1
ATOM 4890 N N . ALA A 1 643 ? 42.772 -1.374 -48.375 1.00 54.81 643 ALA A N 1
ATOM 4891 C CA . ALA A 1 643 ? 41.887 -2.192 -49.221 1.00 54.81 643 ALA A CA 1
ATOM 4892 C C . ALA A 1 643 ? 40.987 -1.413 -50.209 1.00 54.81 643 ALA A C 1
ATOM 4894 O O . ALA A 1 643 ? 40.548 -2.005 -51.189 1.00 54.81 643 ALA A O 1
ATOM 4895 N N . GLY A 1 644 ? 40.717 -0.119 -49.989 1.00 57.25 644 GLY A N 1
ATOM 4896 C CA . GLY A 1 644 ? 39.862 0.688 -50.878 1.00 57.25 644 GLY A CA 1
ATOM 4897 C C . GLY A 1 644 ? 40.602 1.462 -51.974 1.00 57.25 644 GLY A C 1
ATOM 4898 O O . GLY A 1 644 ? 41.820 1.653 -51.909 1.00 57.25 644 GLY A O 1
ATOM 4899 N N . ASP A 1 645 ? 39.845 1.965 -52.956 1.00 64.06 645 ASP A N 1
ATOM 4900 C CA . ASP A 1 645 ? 40.371 2.845 -54.004 1.00 64.06 645 ASP A CA 1
ATOM 4901 C C . ASP A 1 645 ? 40.902 4.159 -53.394 1.00 64.06 645 ASP A C 1
ATOM 4903 O O . ASP A 1 645 ? 40.306 4.777 -52.505 1.00 64.06 645 ASP A O 1
ATOM 4907 N N . SER A 1 646 ? 42.042 4.609 -53.914 1.00 69.06 646 SER A N 1
ATOM 4908 C CA . SER A 1 646 ? 42.655 5.896 -53.595 1.00 69.06 646 SER A CA 1
ATOM 4909 C C . SER A 1 646 ? 41.693 7.063 -53.863 1.00 69.06 646 SER A C 1
ATOM 4911 O O . SER A 1 646 ? 41.657 8.020 -53.088 1.00 69.06 646 SER A O 1
ATOM 4913 N N . ALA A 1 647 ? 40.865 6.972 -54.914 1.00 77.31 647 ALA A N 1
ATOM 4914 C CA . ALA A 1 647 ? 39.870 7.995 -55.239 1.00 77.31 647 ALA A CA 1
ATOM 4915 C C . ALA A 1 647 ? 38.767 8.110 -54.167 1.00 77.31 647 ALA A C 1
ATOM 4917 O O . ALA A 1 647 ? 38.506 9.206 -53.664 1.00 77.31 647 ALA A O 1
ATOM 4918 N N . GLU A 1 648 ? 38.171 6.984 -53.772 1.00 80.56 648 GLU A N 1
ATOM 4919 C CA . GLU A 1 648 ? 37.102 6.904 -52.767 1.00 80.56 648 GLU A CA 1
ATOM 4920 C C . GLU A 1 648 ? 37.591 7.360 -51.384 1.00 80.56 648 GLU A C 1
ATOM 4922 O O . GLU A 1 648 ? 36.990 8.232 -50.747 1.00 80.56 648 GLU A O 1
ATOM 4927 N N . ARG A 1 649 ? 38.769 6.878 -50.960 1.00 83.69 649 ARG A N 1
ATOM 4928 C CA . ARG A 1 649 ? 39.405 7.323 -49.712 1.00 83.69 649 ARG A CA 1
ATOM 4929 C C . ARG A 1 649 ? 39.694 8.827 -49.717 1.00 83.69 649 ARG A C 1
ATOM 4931 O O . ARG A 1 649 ? 39.539 9.488 -48.688 1.00 83.69 649 ARG A O 1
ATOM 4938 N N . CYS A 1 650 ? 40.084 9.396 -50.859 1.00 83.31 650 CYS A N 1
ATOM 4939 C CA . CYS A 1 650 ? 40.245 10.842 -51.004 1.00 83.31 650 CYS A CA 1
ATOM 4940 C C . CYS A 1 650 ? 38.912 11.604 -50.917 1.00 83.31 650 CYS A C 1
ATOM 4942 O O . CYS A 1 650 ? 38.886 12.659 -50.279 1.00 83.31 650 CYS A O 1
ATOM 4944 N N . ALA A 1 651 ? 37.820 11.089 -51.491 1.00 84.62 651 ALA A N 1
ATOM 4945 C CA . ALA A 1 651 ? 36.495 11.705 -51.396 1.00 84.62 651 ALA A CA 1
ATOM 4946 C C . ALA A 1 651 ? 36.013 11.786 -49.935 1.00 84.62 651 ALA A C 1
ATOM 4948 O O . ALA A 1 651 ? 35.699 12.876 -49.447 1.00 84.62 651 ALA A O 1
ATOM 4949 N N . LEU A 1 652 ? 36.087 10.676 -49.193 1.00 87.38 652 LEU A N 1
ATOM 4950 C CA . LEU A 1 652 ? 35.752 10.617 -47.764 1.00 87.38 652 LEU A CA 1
ATOM 4951 C C . LEU A 1 652 ? 36.587 11.587 -46.909 1.00 87.38 652 LEU A C 1
ATOM 4953 O O . LEU A 1 652 ? 36.060 12.292 -46.043 1.00 87.38 652 LEU A O 1
ATOM 4957 N N . LEU A 1 653 ? 37.896 11.687 -47.171 1.00 86.94 653 LEU A N 1
ATOM 4958 C CA . LEU A 1 653 ? 38.774 12.643 -46.485 1.00 86.94 653 LEU A CA 1
ATOM 4959 C C . LEU A 1 653 ? 38.430 14.107 -46.815 1.00 86.94 653 LEU A C 1
ATOM 4961 O O . LEU A 1 653 ? 38.585 14.981 -45.955 1.00 86.94 653 LEU A O 1
ATOM 4965 N N . VAL A 1 654 ? 37.936 14.397 -48.023 1.00 87.50 654 VAL A N 1
ATOM 4966 C CA . VAL A 1 654 ? 37.421 15.724 -48.404 1.00 87.50 654 VAL A CA 1
ATOM 4967 C C . VAL A 1 654 ? 36.083 16.024 -47.713 1.00 87.50 654 VAL A C 1
ATOM 4969 O O . VAL A 1 654 ? 35.916 17.143 -47.216 1.00 87.50 654 VAL A O 1
ATOM 4972 N N . GLY A 1 655 ? 35.185 15.041 -47.588 1.00 84.31 655 GLY A N 1
ATOM 4973 C CA . GLY A 1 655 ? 33.956 15.126 -46.786 1.00 84.31 655 GLY A CA 1
ATOM 4974 C C . GLY A 1 655 ? 34.251 15.462 -45.321 1.00 84.31 655 GLY A C 1
ATOM 4975 O O . GLY A 1 655 ? 33.894 16.543 -44.841 1.00 84.31 655 GLY A O 1
ATOM 4976 N N . SER A 1 656 ? 35.040 14.618 -44.648 1.00 84.75 656 SER A N 1
ATOM 4977 C CA . SER A 1 656 ? 35.529 14.830 -43.275 1.00 84.75 656 SER A CA 1
ATOM 4978 C C . SER A 1 656 ? 36.194 16.198 -43.068 1.00 84.75 656 SER A C 1
ATOM 4980 O O . SER A 1 656 ? 35.972 16.872 -42.058 1.00 84.75 656 SER A O 1
ATOM 4982 N N . ARG A 1 657 ? 37.020 16.654 -44.020 1.00 84.12 657 ARG A N 1
ATOM 4983 C CA . ARG A 1 657 ? 37.679 17.970 -43.946 1.00 84.12 657 ARG A CA 1
ATOM 4984 C C . ARG A 1 657 ? 36.694 19.130 -44.108 1.00 84.12 657 ARG A C 1
ATOM 4986 O O . ARG A 1 657 ? 36.911 20.188 -43.512 1.00 84.12 657 ARG A O 1
ATOM 4993 N N . SER A 1 658 ? 35.635 18.945 -44.890 1.00 82.81 658 SER A N 1
ATOM 4994 C CA . SER A 1 658 ? 34.581 19.941 -45.092 1.00 82.81 658 SER A CA 1
ATOM 4995 C C . SER A 1 658 ? 33.698 20.051 -43.850 1.00 82.81 658 SER A C 1
ATOM 4997 O O . SER A 1 658 ? 33.509 21.153 -43.338 1.00 82.81 658 SER A O 1
ATOM 4999 N N . ALA A 1 659 ? 33.287 18.923 -43.272 1.00 79.81 659 ALA A N 1
ATOM 5000 C CA . ALA A 1 659 ? 32.552 18.867 -42.013 1.00 79.81 659 ALA A CA 1
ATOM 5001 C C . ALA A 1 659 ? 33.322 19.539 -40.853 1.00 79.81 659 ALA A C 1
ATOM 5003 O O . ALA A 1 659 ? 32.823 20.486 -40.239 1.00 79.81 659 ALA A O 1
ATOM 5004 N N . ARG A 1 660 ? 34.613 19.207 -40.665 1.00 83.25 660 ARG A N 1
ATOM 5005 C CA . ARG A 1 660 ? 35.507 19.891 -39.695 1.00 83.25 660 ARG A CA 1
ATOM 5006 C C . ARG A 1 660 ? 35.668 21.395 -39.958 1.00 83.25 660 ARG A C 1
ATOM 5008 O O . ARG A 1 660 ? 36.066 22.123 -39.052 1.00 83.25 660 ARG A O 1
ATOM 5015 N N . ARG A 1 661 ? 35.399 21.886 -41.176 1.00 80.12 661 ARG A N 1
ATOM 5016 C CA . ARG A 1 661 ? 35.442 23.319 -41.529 1.00 80.12 661 ARG A CA 1
ATOM 5017 C C . ARG A 1 661 ? 34.132 24.043 -41.205 1.00 80.12 661 ARG A C 1
ATOM 5019 O O . ARG A 1 661 ? 34.192 25.227 -40.879 1.00 80.12 661 ARG A O 1
ATOM 5026 N N . PHE A 1 662 ? 32.990 23.359 -41.276 1.00 73.12 662 PHE A N 1
ATOM 5027 C CA . PHE A 1 662 ? 31.697 23.891 -40.834 1.00 73.12 662 PHE A CA 1
ATOM 5028 C C . PHE A 1 662 ? 31.611 23.941 -39.303 1.00 73.12 662 PHE A C 1
ATOM 5030 O O . PHE A 1 662 ? 31.410 25.026 -38.763 1.00 73.12 662 PHE A O 1
ATOM 5037 N N . SER A 1 663 ? 31.909 22.831 -38.615 1.00 66.56 663 SER A N 1
ATOM 5038 C CA . SER A 1 663 ? 31.982 22.747 -37.140 1.00 66.56 663 SER A CA 1
ATOM 5039 C C . SER A 1 663 ? 32.928 23.810 -36.533 1.00 66.56 663 SER A C 1
ATOM 5041 O O . SER A 1 663 ? 32.639 24.432 -35.514 1.00 66.56 663 SER A O 1
ATOM 5043 N N . ARG A 1 664 ? 34.026 24.155 -37.228 1.00 57.09 664 ARG A N 1
ATOM 5044 C CA . ARG A 1 664 ? 34.992 25.195 -36.806 1.00 57.09 664 ARG A CA 1
ATOM 5045 C C . ARG A 1 664 ? 34.644 26.650 -37.170 1.00 57.09 664 ARG A C 1
ATOM 5047 O O . ARG A 1 664 ? 35.547 27.489 -37.146 1.00 57.09 664 ARG A O 1
ATOM 5054 N N . ARG A 1 665 ? 33.399 27.003 -37.513 1.00 52.06 665 ARG A N 1
ATOM 5055 C CA . ARG A 1 665 ? 32.988 28.414 -37.696 1.00 52.06 665 ARG A CA 1
ATOM 5056 C C . ARG A 1 665 ? 32.395 29.000 -36.402 1.00 52.06 665 ARG A C 1
ATOM 5058 O O . ARG A 1 665 ? 31.254 28.682 -36.086 1.00 52.06 665 ARG A O 1
ATOM 5065 N N . PRO A 1 666 ? 33.077 29.932 -35.703 1.00 40.34 666 PRO A N 1
ATOM 5066 C CA . PRO A 1 666 ? 32.429 30.733 -34.667 1.00 40.34 666 PRO A CA 1
ATOM 5067 C C . PRO A 1 666 ? 31.345 31.606 -35.310 1.00 40.34 666 PRO A C 1
ATOM 5069 O O . PRO A 1 666 ? 31.579 32.222 -36.356 1.00 40.34 666 PRO A O 1
ATOM 5072 N N . GLY A 1 667 ? 30.159 31.645 -34.704 1.00 46.59 667 GLY A N 1
ATOM 5073 C CA . GLY A 1 667 ? 28.976 32.245 -35.316 1.00 46.59 667 GLY A CA 1
ATOM 5074 C C . GLY A 1 667 ? 29.132 33.734 -35.637 1.00 46.59 667 GLY A C 1
ATOM 5075 O O . GLY A 1 667 ? 29.514 34.535 -34.786 1.00 46.59 667 GLY A O 1
ATOM 5076 N N . SER A 1 668 ? 28.777 34.131 -36.863 1.00 34.50 668 SER A N 1
ATOM 5077 C CA . SER A 1 668 ? 28.459 35.528 -37.171 1.00 34.50 668 SER A CA 1
ATOM 5078 C C . SER A 1 668 ? 27.542 35.657 -38.392 1.00 34.50 668 SER A C 1
ATOM 5080 O O . SER A 1 668 ? 27.740 34.994 -39.405 1.00 34.50 668 SER A O 1
ATOM 5082 N N . ARG A 1 669 ? 26.587 36.592 -38.280 1.00 34.44 669 ARG A N 1
ATOM 5083 C CA . ARG A 1 669 ? 25.648 37.068 -39.314 1.00 34.44 669 ARG A CA 1
ATOM 5084 C C . ARG A 1 669 ? 24.596 36.062 -39.799 1.00 34.44 669 ARG A C 1
ATOM 5086 O O . ARG A 1 669 ? 24.717 35.461 -40.861 1.00 34.44 669 ARG A O 1
ATOM 5093 N N . THR A 1 670 ? 23.464 36.067 -39.100 1.00 38.72 670 THR A N 1
ATOM 5094 C CA . THR A 1 670 ? 22.166 36.034 -39.782 1.00 38.72 670 THR A CA 1
ATOM 5095 C C . THR A 1 670 ? 22.072 37.185 -40.797 1.00 38.72 670 THR A C 1
ATOM 5097 O O . THR A 1 670 ? 22.560 38.296 -40.567 1.00 38.72 670 THR A O 1
ATOM 5100 N N . GLY A 1 671 ? 21.455 36.905 -41.939 1.00 28.77 671 GLY A N 1
ATOM 5101 C CA . GLY A 1 671 ? 21.192 37.831 -43.040 1.00 28.77 671 GLY A CA 1
ATOM 5102 C C . GLY A 1 671 ? 20.374 37.082 -44.097 1.00 28.77 671 GLY A C 1
ATOM 5103 O O . GLY A 1 671 ? 20.612 35.887 -44.267 1.00 28.77 671 GLY A O 1
ATOM 5104 N N . PRO A 1 672 ? 19.369 37.709 -44.731 1.00 38.59 672 PRO A N 1
ATOM 5105 C CA . PRO A 1 672 ? 18.391 36.984 -45.536 1.00 38.59 672 PRO A CA 1
ATOM 5106 C C . PRO A 1 672 ? 19.009 36.389 -46.804 1.00 38.59 672 PRO A C 1
ATOM 5108 O O . PRO A 1 672 ? 19.999 36.898 -47.329 1.00 38.59 672 PRO A O 1
ATOM 5111 N N . ALA A 1 673 ? 18.394 35.311 -47.290 1.00 44.81 673 ALA A N 1
ATOM 5112 C CA . ALA A 1 673 ? 18.827 34.618 -48.491 1.00 44.81 673 ALA A CA 1
ATOM 5113 C C . ALA A 1 673 ? 18.734 35.513 -49.737 1.00 44.81 673 ALA A C 1
ATOM 5115 O O . ALA A 1 673 ? 17.724 36.180 -49.964 1.00 44.81 673 ALA A O 1
ATOM 5116 N N . THR A 1 674 ? 19.755 35.430 -50.587 1.00 30.19 674 THR A N 1
ATOM 5117 C CA . THR A 1 674 ? 19.649 35.781 -52.005 1.00 30.19 674 THR A CA 1
ATOM 5118 C C . THR A 1 674 ? 19.914 34.522 -52.809 1.00 30.19 674 THR A C 1
ATOM 5120 O O . THR A 1 674 ? 20.980 33.916 -52.689 1.00 30.19 674 THR A O 1
ATOM 5123 N N . THR A 1 675 ? 18.945 34.123 -53.625 1.00 40.03 675 THR A N 1
ATOM 5124 C CA . THR A 1 675 ? 19.136 33.102 -54.651 1.00 40.03 675 THR A CA 1
ATOM 5125 C C . THR A 1 675 ? 20.138 33.598 -55.695 1.00 40.03 675 THR A C 1
ATOM 5127 O O . THR A 1 675 ? 20.058 34.738 -56.151 1.00 40.03 675 THR A O 1
ATOM 5130 N N . CYS A 1 676 ? 21.056 32.725 -56.105 1.00 28.56 676 CYS A N 1
ATOM 5131 C CA . CYS A 1 676 ? 21.806 32.869 -57.350 1.00 28.56 676 CYS A CA 1
ATOM 5132 C C . CYS A 1 676 ? 21.676 31.557 -58.117 1.00 28.56 676 CYS A C 1
ATOM 5134 O O . CYS A 1 676 ? 22.214 30.536 -57.694 1.00 28.56 676 CYS A O 1
ATOM 5136 N N . ASP A 1 677 ? 20.932 31.608 -59.217 1.00 29.52 677 ASP A N 1
ATOM 5137 C CA . ASP A 1 677 ? 20.796 30.507 -60.166 1.00 29.52 677 ASP A CA 1
ATOM 5138 C C . ASP A 1 677 ? 22.071 30.368 -61.028 1.00 29.52 677 ASP A C 1
ATOM 5140 O O . ASP A 1 677 ? 22.977 31.207 -61.024 1.00 29.52 677 ASP A O 1
ATOM 5144 N N . SER A 1 678 ? 22.140 29.268 -61.758 1.00 36.66 678 SER A N 1
ATOM 5145 C CA . SER A 1 678 ? 23.222 28.821 -62.620 1.00 36.66 678 SER A CA 1
ATOM 5146 C C . SER A 1 678 ? 23.377 29.635 -63.918 1.00 36.66 678 SER A C 1
ATOM 5148 O O . SER A 1 678 ? 22.405 29.923 -64.609 1.00 36.66 678 SER A O 1
ATOM 5150 N N . SER A 1 679 ? 24.622 29.963 -64.306 1.00 29.14 679 SER A N 1
ATOM 5151 C CA . SER A 1 679 ? 25.050 30.037 -65.725 1.00 29.14 679 SER A CA 1
ATOM 5152 C C . SER A 1 679 ? 26.548 30.352 -65.940 1.00 29.14 679 SER A C 1
ATOM 5154 O O . SER A 1 679 ? 26.969 31.501 -65.913 1.00 29.14 679 SER A O 1
ATOM 5156 N N . ALA A 1 680 ? 27.302 29.317 -66.340 1.00 29.67 680 ALA A N 1
ATOM 5157 C CA . ALA A 1 680 ? 28.325 29.390 -67.406 1.00 29.67 680 ALA A CA 1
ATOM 5158 C C . ALA A 1 680 ? 29.605 30.279 -67.171 1.00 29.67 680 ALA A C 1
ATOM 5160 O O . ALA A 1 680 ? 29.780 30.817 -66.078 1.00 29.67 680 ALA A O 1
ATOM 5161 N N . PRO A 1 681 ? 30.632 30.289 -68.069 1.00 46.38 681 PRO A N 1
ATOM 5162 C CA . PRO A 1 681 ? 32.010 30.068 -67.591 1.00 46.38 681 PRO A CA 1
ATOM 5163 C C . PRO A 1 681 ? 33.115 31.001 -68.160 1.00 46.38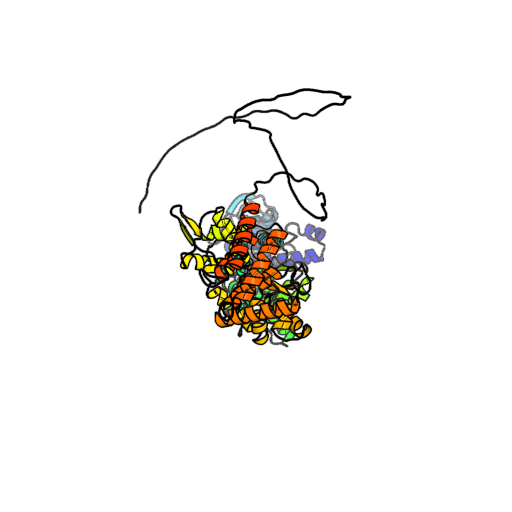 681 PRO A C 1
ATOM 5165 O O . PRO A 1 681 ? 32.869 31.878 -68.978 1.00 46.38 681 PRO A O 1
ATOM 5168 N N . CYS A 1 682 ? 34.373 30.711 -67.781 1.00 23.75 682 CYS A N 1
ATOM 5169 C CA . CYS A 1 682 ? 35.630 31.096 -68.460 1.00 23.75 682 CYS A CA 1
ATOM 5170 C C . CYS A 1 682 ? 35.939 32.612 -68.603 1.00 23.75 682 CYS A C 1
ATOM 5172 O O . CYS A 1 682 ? 35.452 33.284 -69.500 1.00 23.75 682 CYS A O 1
ATOM 5174 N N . SER A 1 683 ? 36.911 33.196 -67.888 1.00 25.86 683 SER A N 1
ATOM 5175 C CA . SER A 1 683 ? 38.378 32.975 -68.009 1.00 25.86 683 SER A CA 1
ATOM 5176 C C . SER A 1 683 ? 39.094 34.373 -67.907 1.00 25.86 683 SER A C 1
ATOM 5178 O O . SER A 1 683 ? 38.414 35.323 -67.514 1.00 25.86 683 SER A O 1
ATOM 5180 N N . PRO A 1 684 ? 40.428 34.568 -68.070 1.00 53.00 684 PRO A N 1
ATOM 5181 C CA . PRO A 1 684 ? 41.183 35.485 -67.190 1.00 53.00 684 PRO A CA 1
ATOM 5182 C C . PRO A 1 684 ? 41.710 36.783 -67.842 1.00 53.00 684 PRO A C 1
ATOM 5184 O O . PRO A 1 684 ? 41.727 36.882 -69.065 1.00 53.00 684 PRO A O 1
ATOM 5187 N N . THR A 1 685 ? 42.287 37.703 -67.033 1.00 29.03 685 THR A N 1
ATOM 5188 C CA . THR A 1 685 ? 43.595 38.404 -67.264 1.00 29.03 685 THR A CA 1
ATOM 5189 C C . THR A 1 685 ? 43.815 39.634 -66.347 1.00 29.03 685 THR A C 1
ATOM 5191 O O . THR A 1 685 ? 42.958 40.499 -66.322 1.00 29.03 685 THR A O 1
ATOM 5194 N N . ARG A 1 686 ? 44.996 39.710 -65.677 1.00 30.62 686 ARG A N 1
ATOM 5195 C CA . ARG A 1 686 ? 45.820 40.878 -65.190 1.00 30.62 686 ARG A CA 1
ATOM 5196 C C . ARG A 1 686 ? 45.159 42.161 -64.593 1.00 30.62 686 ARG A C 1
ATOM 5198 O O . ARG A 1 686 ? 44.099 42.577 -65.012 1.00 30.62 686 ARG A O 1
ATOM 5205 N N . ALA A 1 687 ? 45.808 42.973 -63.739 1.00 28.34 687 ALA A N 1
ATOM 5206 C CA . ALA A 1 687 ? 46.981 42.846 -62.846 1.00 28.34 687 ALA A CA 1
ATOM 5207 C C . ALA A 1 687 ? 47.158 44.141 -61.992 1.00 28.34 687 ALA A C 1
ATOM 5209 O O . ALA A 1 687 ? 46.541 45.158 -62.284 1.00 28.34 687 ALA A O 1
ATOM 5210 N N . ALA A 1 688 ? 48.115 44.108 -61.048 1.00 27.89 688 ALA A N 1
ATOM 5211 C CA . ALA A 1 688 ? 48.737 45.235 -60.319 1.00 27.89 688 ALA A CA 1
ATOM 5212 C C . ALA A 1 688 ? 47.926 45.949 -59.206 1.00 27.89 688 ALA A C 1
ATOM 5214 O O . ALA A 1 688 ? 46.731 46.188 -59.315 1.00 27.89 688 ALA A O 1
ATOM 5215 N N . GLY A 1 689 ? 48.626 46.299 -58.113 1.00 26.28 689 GLY A N 1
ATOM 5216 C CA . GLY A 1 689 ? 48.074 46.942 -56.906 1.00 26.28 689 GLY A CA 1
ATOM 5217 C C . GLY A 1 689 ? 48.797 46.498 -55.623 1.00 26.28 689 GLY A C 1
ATOM 5218 O O . GLY A 1 689 ? 48.387 45.547 -54.965 1.00 26.28 689 GLY A O 1
ATOM 5219 N N . THR A 1 690 ? 49.930 47.121 -55.280 1.00 29.92 690 THR A N 1
ATOM 5220 C CA . THR A 1 690 ? 50.864 46.598 -54.259 1.00 29.92 690 THR A CA 1
ATOM 5221 C C . THR A 1 690 ? 50.630 47.076 -52.822 1.00 29.92 690 THR A C 1
ATOM 5223 O O . THR A 1 690 ? 50.803 48.258 -52.551 1.00 29.92 690 THR A O 1
ATOM 5226 N N . ARG A 1 691 ? 50.494 46.100 -51.902 1.00 29.39 691 ARG A N 1
ATOM 5227 C CA . ARG A 1 691 ? 50.803 46.129 -50.445 1.00 29.39 691 ARG A CA 1
ATOM 5228 C C . ARG A 1 691 ? 50.045 47.126 -49.543 1.00 29.39 691 ARG A C 1
ATOM 5230 O O . ARG A 1 691 ? 49.961 48.314 -49.815 1.00 29.39 691 ARG A O 1
ATOM 5237 N N . PRO A 1 692 ? 49.713 46.662 -48.326 1.00 27.94 692 PRO A N 1
ATOM 5238 C CA . PRO A 1 692 ? 50.163 47.379 -47.125 1.00 27.94 692 PRO A CA 1
ATOM 5239 C C . PRO A 1 692 ? 50.905 46.468 -46.126 1.00 27.94 692 PRO A C 1
ATOM 5241 O O . PRO A 1 692 ? 50.851 45.241 -46.215 1.00 27.94 692 PRO A O 1
ATOM 5244 N N . ARG A 1 693 ? 51.604 47.065 -45.147 1.00 26.86 693 ARG A N 1
ATOM 5245 C CA . ARG A 1 693 ? 52.313 46.350 -44.067 1.00 26.86 693 ARG A CA 1
ATOM 5246 C C . ARG A 1 693 ? 51.721 46.733 -42.698 1.00 26.86 693 ARG A C 1
ATOM 5248 O O . ARG A 1 693 ? 51.920 47.846 -42.246 1.00 26.86 693 ARG A O 1
ATOM 5255 N N . ALA A 1 694 ? 50.998 45.785 -42.099 1.00 26.33 694 ALA A N 1
ATOM 5256 C CA . ALA A 1 694 ? 50.756 45.532 -40.667 1.00 26.33 694 ALA A CA 1
ATOM 5257 C C . ALA A 1 694 ? 50.770 46.673 -39.603 1.00 26.33 694 ALA A C 1
ATOM 5259 O O . ALA A 1 694 ? 51.808 47.283 -39.378 1.00 26.33 694 ALA A O 1
ATOM 5260 N N . ARG A 1 695 ? 49.712 46.665 -38.754 1.00 24.78 695 ARG A N 1
ATOM 5261 C CA . ARG A 1 695 ? 49.660 47.104 -37.324 1.00 24.78 695 ARG A CA 1
ATOM 5262 C C . ARG A 1 695 ? 49.686 48.638 -37.066 1.00 24.78 695 ARG A C 1
ATOM 5264 O O . ARG A 1 695 ? 50.252 49.371 -37.857 1.00 24.78 695 ARG A O 1
ATOM 5271 N N . LEU A 1 696 ? 49.087 49.197 -35.996 1.00 26.09 696 LEU A N 1
ATOM 5272 C CA . LEU A 1 696 ? 48.307 48.653 -34.856 1.00 26.09 696 LEU A CA 1
ATOM 5273 C C . LEU A 1 696 ? 47.393 49.748 -34.219 1.00 26.09 696 LEU A C 1
ATOM 5275 O O . LEU A 1 696 ? 47.688 50.931 -34.335 1.00 26.09 696 LEU A O 1
ATOM 5279 N N . THR A 1 697 ? 46.392 49.316 -33.431 1.00 24.31 697 THR A N 1
ATOM 5280 C CA . THR A 1 697 ? 45.709 50.017 -32.300 1.00 24.31 697 THR A CA 1
ATOM 5281 C C . THR A 1 697 ? 44.764 51.230 -32.477 1.00 24.31 697 THR A C 1
ATOM 5283 O O . THR A 1 697 ? 45.025 52.181 -33.198 1.00 24.31 697 THR A O 1
ATOM 5286 N N . THR A 1 698 ? 43.714 51.184 -31.634 1.00 25.95 698 THR A N 1
ATOM 5287 C CA . THR A 1 698 ? 42.950 52.270 -30.965 1.00 25.95 698 THR A CA 1
ATOM 5288 C C . THR A 1 698 ? 42.164 53.327 -31.756 1.00 25.95 698 THR A C 1
ATOM 5290 O O . THR A 1 698 ? 42.731 54.266 -32.295 1.00 25.95 698 THR A O 1
ATOM 5293 N N . GLY A 1 699 ? 40.839 53.303 -31.538 1.00 24.25 699 GLY A N 1
ATOM 5294 C CA . GLY A 1 699 ? 40.103 54.477 -31.038 1.00 24.25 699 GLY A CA 1
ATOM 5295 C C . GLY A 1 699 ? 39.422 55.385 -32.066 1.00 24.25 699 GLY A C 1
ATOM 5296 O O . GLY A 1 699 ? 40.055 56.264 -32.636 1.00 24.25 699 GLY A O 1
ATOM 5297 N N . VAL A 1 700 ? 38.095 55.266 -32.195 1.00 26.55 700 VAL A N 1
ATOM 5298 C CA . VAL A 1 700 ? 37.232 56.276 -32.840 1.00 26.55 700 VAL A CA 1
ATOM 5299 C C . VAL A 1 700 ? 35.970 56.471 -31.999 1.00 26.55 700 VAL A C 1
ATOM 5301 O O . VAL A 1 700 ? 35.389 55.501 -31.513 1.00 26.55 700 VAL A O 1
ATOM 5304 N N . SER A 1 701 ? 35.538 57.720 -31.837 1.00 23.66 701 SER A N 1
ATOM 5305 C CA . SER A 1 701 ? 34.331 58.106 -31.104 1.00 23.66 701 SER A CA 1
ATOM 5306 C C . SER A 1 701 ? 33.535 59.170 -31.868 1.00 23.66 701 SER A C 1
ATOM 5308 O O . SER A 1 701 ? 34.115 60.101 -32.426 1.00 23.66 701 SER A O 1
ATOM 5310 N N . THR A 1 702 ? 32.195 59.109 -31.781 1.00 26.31 702 THR A N 1
ATOM 5311 C CA . THR A 1 702 ? 31.246 60.172 -32.217 1.00 26.31 702 THR A CA 1
ATOM 5312 C C . THR A 1 702 ? 31.273 60.515 -33.737 1.00 26.31 702 THR A C 1
ATOM 5314 O O . THR A 1 702 ? 32.068 59.905 -34.448 1.00 26.31 702 THR A O 1
ATOM 5317 N N . PRO A 1 703 ? 30.423 61.424 -34.300 1.00 42.03 703 PRO A N 1
ATOM 5318 C CA . PRO A 1 703 ? 29.391 62.289 -33.678 1.00 42.03 703 PRO A CA 1
ATOM 5319 C C . PRO A 1 703 ? 27.998 62.429 -34.372 1.00 42.03 703 PRO A C 1
ATOM 5321 O O . PRO A 1 703 ? 27.902 62.346 -35.587 1.00 42.03 703 PRO A O 1
ATOM 5324 N N . TRP A 1 704 ? 26.990 62.901 -33.595 1.00 25.78 704 TRP A N 1
ATOM 5325 C CA . TRP A 1 704 ? 25.790 63.694 -34.020 1.00 25.78 704 TRP A CA 1
ATOM 5326 C C . TRP A 1 704 ? 24.795 63.016 -35.024 1.00 25.78 704 TRP A C 1
ATOM 5328 O O . TRP A 1 704 ? 25.148 62.050 -35.673 1.00 25.78 704 TRP A O 1
ATOM 5338 N N . ARG A 1 705 ? 23.511 63.386 -35.250 1.00 25.78 705 ARG A N 1
ATOM 5339 C CA . ARG A 1 705 ? 22.497 64.409 -34.823 1.00 25.78 705 ARG A CA 1
ATOM 5340 C C . ARG A 1 705 ? 21.096 63.897 -35.323 1.00 25.78 705 ARG A C 1
ATOM 5342 O O . ARG A 1 705 ? 21.094 62.971 -36.117 1.00 25.78 705 ARG A O 1
ATOM 5349 N N . ARG A 1 706 ? 19.869 64.401 -35.048 1.00 26.62 706 ARG A N 1
ATOM 5350 C CA . ARG A 1 706 ? 19.219 65.434 -34.184 1.00 26.62 706 ARG A CA 1
ATOM 5351 C C . ARG A 1 706 ? 17.674 65.236 -34.276 1.00 26.62 706 ARG A C 1
ATOM 5353 O O . ARG A 1 706 ? 17.214 65.178 -35.409 1.00 26.62 706 ARG A O 1
ATOM 5360 N N . ARG A 1 707 ? 16.892 65.291 -33.170 1.00 25.00 707 ARG A N 1
ATOM 5361 C CA . ARG A 1 707 ? 15.487 65.822 -33.013 1.00 25.00 707 ARG A CA 1
ATOM 5362 C C . ARG A 1 707 ? 14.618 65.065 -31.976 1.00 25.00 707 ARG A C 1
ATOM 5364 O O . ARG A 1 707 ? 14.662 63.851 -31.873 1.00 25.00 707 ARG A O 1
ATOM 5371 N N . SER A 1 708 ? 13.811 65.846 -31.253 1.00 25.88 708 SER A N 1
ATOM 5372 C CA . SER A 1 708 ? 12.724 65.488 -30.306 1.00 25.88 708 SER A CA 1
ATOM 5373 C C . SER A 1 708 ? 11.341 65.727 -30.995 1.00 25.88 708 SER A C 1
ATOM 5375 O O . SER A 1 708 ? 11.402 66.156 -32.156 1.00 25.88 708 SER A O 1
ATOM 5377 N N . PRO A 1 709 ? 10.124 65.570 -30.384 1.00 45.28 709 PRO A N 1
ATOM 5378 C CA . PRO A 1 709 ? 9.726 66.262 -29.131 1.00 45.28 709 PRO A CA 1
ATOM 5379 C C . PRO A 1 709 ? 8.579 65.676 -28.241 1.00 45.28 709 PRO A C 1
ATOM 5381 O O . PRO A 1 709 ? 7.862 64.758 -28.613 1.00 45.28 709 PRO A O 1
ATOM 5384 N N . ARG A 1 710 ? 8.333 66.402 -27.131 1.00 24.50 710 ARG A N 1
ATOM 5385 C CA . ARG A 1 710 ? 7.132 66.466 -26.253 1.00 24.50 710 ARG A CA 1
ATOM 5386 C C . ARG A 1 710 ? 7.011 65.492 -25.059 1.00 24.50 710 ARG A C 1
ATOM 5388 O O . ARG A 1 710 ? 7.631 64.446 -24.980 1.00 24.50 710 ARG A O 1
ATOM 5395 N N . CYS A 1 711 ? 6.252 66.002 -24.088 1.00 23.62 711 CYS A N 1
ATOM 5396 C CA . CYS A 1 711 ? 5.967 65.608 -22.697 1.00 23.62 711 CYS A CA 1
ATOM 5397 C C . CYS A 1 711 ? 4.434 65.850 -22.502 1.00 23.62 711 CYS A C 1
ATOM 5399 O O . CYS A 1 711 ? 3.835 66.356 -23.462 1.00 23.62 711 CYS A O 1
ATOM 5401 N N . PRO A 1 712 ? 3.778 65.659 -21.329 1.00 49.41 712 PRO A N 1
ATOM 5402 C CA . PRO A 1 712 ? 4.266 65.200 -20.015 1.00 49.41 712 PRO A CA 1
ATOM 5403 C C . PRO A 1 712 ? 3.361 64.141 -19.324 1.00 49.41 712 PRO A C 1
ATOM 5405 O O . PRO A 1 712 ? 2.381 63.705 -19.912 1.00 49.41 712 PRO A O 1
ATOM 5408 N N . VAL A 1 713 ? 3.664 63.774 -18.061 1.00 25.78 713 VAL A N 1
ATOM 5409 C CA . VAL A 1 713 ? 2.758 63.737 -16.868 1.00 25.78 713 VAL A CA 1
ATOM 5410 C C . VAL A 1 713 ? 3.448 63.012 -15.676 1.00 25.78 713 VAL A C 1
ATOM 5412 O O . VAL A 1 713 ? 4.470 62.351 -15.836 1.00 25.78 713 VAL A O 1
ATOM 5415 N N . ARG A 1 714 ? 2.952 63.238 -14.450 1.00 25.61 714 ARG A N 1
ATOM 5416 C CA . ARG A 1 714 ? 3.411 62.792 -13.103 1.00 25.61 714 ARG A CA 1
ATOM 5417 C C . ARG A 1 714 ? 2.128 62.567 -12.241 1.00 25.61 714 ARG A C 1
ATOM 5419 O O . ARG A 1 714 ? 1.089 63.019 -12.723 1.00 25.61 714 ARG A O 1
ATOM 5426 N N . PRO A 1 715 ? 2.120 62.067 -10.973 1.00 43.44 715 PRO A N 1
ATOM 5427 C CA . PRO A 1 715 ? 3.199 61.539 -10.105 1.00 43.44 715 PRO A CA 1
ATOM 5428 C C . PRO A 1 715 ? 2.800 60.308 -9.211 1.00 43.44 715 PRO A C 1
ATOM 5430 O O . PRO A 1 715 ? 1.685 59.819 -9.311 1.00 43.44 715 PRO A O 1
ATOM 5433 N N . ARG A 1 716 ? 3.650 59.969 -8.206 1.00 27.73 716 ARG A N 1
ATOM 5434 C CA . ARG A 1 716 ? 3.343 59.238 -6.928 1.00 27.73 716 ARG A CA 1
ATOM 5435 C C . ARG A 1 716 ? 2.935 57.744 -7.048 1.00 27.73 716 ARG A C 1
ATOM 5437 O O . ARG A 1 716 ? 2.563 57.311 -8.123 1.00 27.73 716 ARG A O 1
ATOM 5444 N N . THR A 1 717 ? 3.016 56.888 -6.015 1.00 28.78 717 THR A N 1
ATOM 5445 C CA . THR A 1 717 ? 3.551 56.926 -4.617 1.00 28.78 717 THR A CA 1
ATOM 5446 C C . THR A 1 717 ? 4.575 55.778 -4.444 1.00 28.78 717 THR A C 1
ATOM 5448 O O . THR A 1 717 ? 4.391 54.710 -5.003 1.00 28.78 717 THR A O 1
ATOM 5451 N N . ALA A 1 718 ? 5.744 55.929 -3.813 1.00 25.86 718 ALA A N 1
ATOM 5452 C CA . ALA A 1 718 ? 6.026 56.174 -2.388 1.00 25.86 718 ALA A CA 1
ATOM 5453 C C . ALA A 1 718 ? 5.725 54.993 -1.423 1.00 25.86 718 ALA A C 1
ATOM 5455 O O . ALA A 1 718 ? 4.647 54.912 -0.841 1.00 25.86 718 ALA A O 1
ATOM 5456 N N . ARG A 1 719 ? 6.752 54.171 -1.158 1.00 27.58 719 ARG A N 1
ATOM 5457 C CA . ARG A 1 719 ? 7.088 53.594 0.163 1.00 27.58 719 ARG A CA 1
ATOM 5458 C C . ARG A 1 719 ? 8.607 53.676 0.337 1.00 27.58 719 ARG A C 1
ATOM 5460 O O . ARG A 1 719 ? 9.330 53.667 -0.656 1.00 27.58 719 ARG A O 1
ATOM 5467 N N . GLY A 1 720 ? 9.091 53.765 1.570 1.00 25.81 720 GLY A N 1
ATOM 5468 C CA . GLY A 1 720 ? 10.524 53.769 1.846 1.00 25.81 720 GLY A CA 1
ATOM 5469 C C . GLY A 1 720 ? 10.840 53.674 3.332 1.00 25.81 720 GLY A C 1
ATOM 5470 O O . GLY A 1 720 ? 9.973 53.933 4.162 1.00 25.81 720 GLY A O 1
ATOM 5471 N N . CYS A 1 721 ? 12.113 53.385 3.605 1.00 24.84 721 CYS A N 1
ATOM 5472 C CA . CYS A 1 721 ? 12.782 53.420 4.909 1.00 24.84 721 CYS A CA 1
ATOM 5473 C C . CYS A 1 721 ? 12.385 52.351 5.957 1.00 24.84 721 CYS A C 1
ATOM 5475 O O . CYS A 1 721 ? 11.253 51.889 5.966 1.00 24.84 721 CYS A O 1
ATOM 5477 N N . VAL A 1 722 ? 13.216 52.004 6.957 1.00 26.25 722 VAL A N 1
ATOM 5478 C CA . VAL A 1 722 ? 14.694 51.803 7.091 1.00 26.25 722 VAL A CA 1
ATOM 5479 C C . VAL A 1 722 ? 15.006 51.586 8.590 1.00 26.25 722 VAL A C 1
ATOM 5481 O O . VAL A 1 722 ? 14.291 52.130 9.426 1.00 26.25 722 VAL A O 1
ATOM 5484 N N . ARG A 1 723 ? 16.132 50.913 8.899 1.00 25.03 723 ARG A N 1
ATOM 5485 C CA . ARG A 1 723 ? 16.706 50.570 10.232 1.00 25.03 723 ARG A CA 1
ATOM 5486 C C . ARG A 1 723 ? 16.165 49.282 10.881 1.00 25.03 723 ARG A C 1
ATOM 5488 O O . ARG A 1 723 ? 15.005 48.963 10.676 1.00 25.03 723 ARG A O 1
ATOM 5495 N N . SER A 1 724 ? 16.871 48.578 11.783 1.00 25.55 724 SER A N 1
ATOM 5496 C CA . SER A 1 724 ? 18.286 48.112 11.878 1.00 25.55 724 SER A CA 1
ATOM 5497 C C . SER A 1 724 ? 18.733 47.933 13.347 1.00 25.55 724 SER A C 1
ATOM 5499 O O . SER A 1 724 ? 19.049 48.938 13.983 1.00 25.55 724 SER A O 1
ATOM 5501 N N . SER A 1 725 ? 18.923 46.679 13.794 1.00 27.27 725 SER A N 1
ATOM 5502 C CA . SER A 1 725 ? 19.863 46.257 14.870 1.00 27.27 725 SER A CA 1
ATOM 5503 C C . SER A 1 725 ? 19.674 46.835 16.303 1.00 27.27 725 SER A C 1
ATOM 5505 O O . SER A 1 725 ? 18.866 47.743 16.481 1.00 27.27 725 SER A O 1
ATOM 5507 N N . PRO A 1 726 ? 20.416 46.366 17.346 1.00 44.19 726 PRO A N 1
ATOM 5508 C CA . PRO A 1 726 ? 21.399 45.264 17.405 1.00 44.19 726 PRO A CA 1
ATOM 5509 C C . PRO A 1 726 ? 21.209 44.212 18.539 1.00 44.19 726 PRO A C 1
ATOM 5511 O O . PRO A 1 726 ? 20.574 44.467 19.551 1.00 44.19 726 PRO A O 1
ATOM 5514 N N . ALA A 1 727 ? 21.901 43.075 18.369 1.00 27.05 727 ALA A N 1
ATOM 5515 C CA . ALA A 1 727 ? 22.661 42.272 19.353 1.00 27.05 727 ALA A CA 1
ATOM 5516 C C . ALA A 1 727 ? 22.132 41.920 20.771 1.00 27.05 727 ALA A C 1
ATOM 5518 O O . ALA A 1 727 ? 21.859 42.776 21.607 1.00 27.05 727 ALA A O 1
ATOM 5519 N N . SER A 1 728 ? 22.325 40.645 21.134 1.00 26.84 728 SER A N 1
ATOM 5520 C CA . SER A 1 728 ? 22.904 40.251 22.433 1.00 26.84 728 SER A CA 1
ATOM 5521 C C . SER A 1 728 ? 23.817 39.019 22.255 1.00 26.84 728 SER A C 1
ATOM 5523 O O . SER A 1 728 ? 23.764 38.361 21.215 1.00 26.84 728 SER A O 1
ATOM 5525 N N . SER A 1 729 ? 24.719 38.742 23.207 1.00 27.70 729 SER A N 1
ATOM 5526 C CA . SER A 1 729 ? 25.707 37.652 23.100 1.00 27.70 729 SER A CA 1
ATOM 5527 C C . SER A 1 729 ? 26.124 37.078 24.464 1.00 27.70 729 SER A C 1
ATOM 5529 O O . SER A 1 729 ? 26.286 37.823 25.428 1.00 27.70 729 SER A O 1
ATOM 5531 N N . ARG A 1 730 ? 26.285 35.744 24.525 1.00 28.06 730 ARG A N 1
ATOM 5532 C CA . ARG A 1 730 ? 26.820 34.876 25.610 1.00 28.06 730 ARG A CA 1
ATOM 5533 C C . ARG A 1 730 ? 26.824 33.427 25.076 1.00 28.06 730 ARG A C 1
ATOM 5535 O O . ARG A 1 730 ? 25.947 33.111 24.285 1.00 28.06 730 ARG A O 1
ATOM 5542 N N . SER A 1 731 ? 27.690 32.488 25.465 1.00 26.88 731 SER A N 1
ATOM 5543 C CA . SER A 1 731 ? 29.051 32.527 26.043 1.00 26.88 731 SER A CA 1
ATOM 5544 C C . SER A 1 731 ? 29.638 31.098 25.982 1.00 26.88 731 SER A C 1
ATOM 5546 O O . SER A 1 731 ? 28.878 30.138 26.039 1.00 26.88 731 SER A O 1
ATOM 5548 N N . LEU A 1 732 ? 30.962 30.938 25.858 1.00 29.61 732 LEU A N 1
ATOM 5549 C CA . LEU A 1 732 ? 31.635 29.641 25.625 1.00 29.61 732 LEU A CA 1
ATOM 5550 C C . LEU A 1 732 ? 31.951 28.836 26.906 1.00 29.61 732 LEU A C 1
ATOM 5552 O O . LEU A 1 732 ? 32.258 29.420 27.943 1.00 29.61 732 LEU A O 1
ATOM 5556 N N . GLY A 1 733 ? 31.994 27.501 26.775 1.00 27.09 733 GLY A N 1
ATOM 5557 C CA . GLY A 1 733 ? 32.458 26.524 27.781 1.00 27.09 733 GLY A CA 1
ATOM 5558 C C . GLY A 1 733 ? 31.489 25.334 27.928 1.00 27.09 733 GLY A C 1
ATOM 5559 O O . GLY A 1 733 ? 30.286 25.551 27.868 1.00 27.09 733 GLY A O 1
ATOM 5560 N N . THR A 1 734 ? 31.906 24.072 28.095 1.00 28.56 734 THR A N 1
ATOM 5561 C CA . THR A 1 734 ? 33.251 23.454 28.220 1.00 28.56 734 THR A CA 1
ATOM 5562 C C . THR A 1 734 ? 33.281 22.053 27.562 1.00 28.56 734 THR A C 1
ATOM 5564 O O . THR A 1 734 ? 32.284 21.601 27.010 1.00 28.56 734 THR A O 1
ATOM 5567 N N . SER A 1 735 ? 34.442 21.381 27.545 1.00 28.91 735 SER A N 1
ATOM 5568 C CA . SER A 1 735 ? 34.699 20.121 26.816 1.00 28.91 735 SER A CA 1
ATOM 5569 C C . SER A 1 735 ? 34.811 18.870 27.714 1.00 28.91 735 SER A C 1
ATOM 5571 O O . SER A 1 735 ? 34.868 19.006 28.935 1.00 28.91 735 SER A O 1
ATOM 5573 N N . ARG A 1 736 ? 34.986 17.690 27.070 1.00 30.42 736 ARG A N 1
ATOM 5574 C CA . ARG A 1 736 ? 35.226 16.310 27.597 1.00 30.42 736 ARG A CA 1
ATOM 5575 C C . ARG A 1 736 ? 33.955 15.452 27.783 1.00 30.42 736 ARG A C 1
ATOM 5577 O O . ARG A 1 736 ? 32.911 15.998 28.095 1.00 30.42 736 ARG A O 1
ATOM 5584 N N . ALA A 1 737 ? 33.986 14.119 27.614 1.00 30.72 737 ALA A N 1
ATOM 5585 C CA . ALA A 1 737 ? 35.072 13.201 27.203 1.00 30.72 737 ALA A CA 1
ATOM 5586 C C . ALA A 1 737 ? 34.532 11.916 26.524 1.00 30.72 737 ALA A C 1
ATOM 5588 O O . ALA A 1 737 ? 33.344 11.627 26.597 1.00 30.72 737 ALA A O 1
ATOM 5589 N N . CYS A 1 738 ? 35.429 11.140 25.900 1.00 30.91 738 CYS A N 1
ATOM 5590 C CA . CYS A 1 738 ? 35.161 9.785 25.390 1.00 30.91 738 CYS A CA 1
ATOM 5591 C C . CYS A 1 738 ? 35.359 8.702 26.472 1.00 30.91 738 CYS A C 1
ATOM 5593 O O . CYS A 1 738 ? 36.134 8.900 27.409 1.00 30.91 738 CYS A O 1
ATOM 5595 N N . GLY A 1 739 ? 34.747 7.532 26.266 1.00 33.03 739 GLY A N 1
ATOM 5596 C CA . GLY A 1 739 ? 34.941 6.306 27.053 1.00 33.03 739 GLY A CA 1
ATOM 5597 C C . GLY A 1 739 ? 33.607 5.582 27.289 1.00 33.03 739 GLY A C 1
ATOM 5598 O O . GLY A 1 739 ? 32.689 6.208 27.806 1.00 33.03 739 GLY A O 1
ATOM 5599 N N . ARG A 1 740 ? 33.434 4.300 26.952 1.00 39.12 740 ARG A N 1
ATOM 5600 C CA . ARG A 1 740 ? 34.369 3.298 26.398 1.00 39.12 740 ARG A CA 1
ATOM 5601 C C . ARG A 1 740 ? 33.786 2.626 25.161 1.00 39.12 740 ARG A C 1
ATOM 5603 O O . ARG A 1 740 ? 32.544 2.561 25.095 1.00 39.12 740 ARG A O 1
#

Radius of gyration: 42.84 Å; Cα contacts (8 Å, |Δi|>4): 1066; chains: 1; bounding box: 94×90×131 Å